Protein AF-A0A838FFZ1-F1 (afdb_monomer)

Mean predicted aligned error: 10.7 Å

Foldseek 3Di:
DFKDFPVPDQKFGDQQRIKDKDADPVVRDIDIDPGGQCDFDFDDDVVVPDTDTHHFWAFFADAPVNCVVCVSQFDDWDKDFPDPVCPFKDFLAADDDQDPSPFFQAAQADDPPRPRHHPPRQHNPCSQCPHRNSFKGWQLRGDCRLAQTPAPDDPCRNPPQRGRSPAFWKKWKQDLPLVAKFKAFEFAQHSQQVLAVPSGHGLFQHQAFEADLQLDGDNVDGGIYIDNTWMARPVVRFTWHKYKYFHQNPVVLVHPSNDQAFAQDQADPPPRGGCLRRSIKMFTFPHGRPSCPQLNVLSVVVDPVSSSVVSSRTTMMGSMYGPPPDAFDRSVSSRHPTMMMITTGGIDRFIQDDDVDQDSNSGDDDDDDCPVVDDDPPPLVVLLVLQVVWDKPPFAAEADDPPADDNLFAKIKTFQADQWKKKWKADPVRHTFDIDTGHHPPGGMDIDSCHGPVRHHDAFAKMWIKIQDPPRGIDIDIGGYHHDDPDPPDD

Secondary structure (DSSP, 8-state):
-EEEETT--SSBPPGGGEEEEEE-TTT--EEE-SS-TTS--EEEEGGGTEEEE------S--SHHHHHHHGGGEEEEEEEESSTT---EEE-----SSSTT--B--SS---TT-SS---TTTSTT-TTTSTTTTTEEEGGGB---TTT--S---TTIIIIIS-GGG---EEEEE-S-GGG-EEEEEEE--S-GGGSGGGPPTTSBPSSEEE-TTS-EEEEEESEEEESEEEE-TTT--EEEEEEEE-TT-GGGT-SS-S----S--B-TTT--B-GGGG--EEEEEEE-STTHHHHHHHTTT-HHHHHHHHTTEEEEE-EEEPTT--PPPGGGTS-SS-EEEEEEE----B----SS--GGGS-B-----GGGSPPSS-HHHHHHHGGG-EEESSSEES--TT--STT---EEEES--SEEEEEEEETTS-EEEEEEEE-SS-SEEEE-SB-TTSPBPPSEEEEEEEEETTTEEEEEEEEEEPPP------

Nearest PDB structures (foldseek):
  5i5k-assembly1_B  TM=6.388E-01  e=3.628E-02  Homo sapiens
  7ad7-assembly1_B  TM=5.748E-01  e=1.701E-02  Homo sapiens
  8cml-assembly1_E  TM=5.489E-01  e=1.911E-02  Homo sapiens
  4e0s-assembly1_A  TM=5.526E-01  e=6.887E-02  Homo sapiens
  8cpz-assembly1_E  TM=5.746E-01  e=3.133E-01  Photorhabdus luminescens

Radius of gyration: 31.08 Å; Cα contacts (8 Å, |Δi|>4): 1097; chains: 1; bounding box: 70×67×102 Å

Solvent-accessible surface area (backbone atoms only — not comparable to full-atom values): 26664 Å² total; per-residue (Å²): 62,37,46,47,49,80,80,66,65,87,39,66,55,52,33,83,49,19,35,45,35,40,58,45,86,87,80,64,52,71,51,67,54,94,55,32,24,63,47,92,49,78,48,76,40,74,96,75,74,42,72,50,72,58,63,68,43,52,43,19,38,61,55,71,71,53,22,68,75,46,53,39,22,56,74,45,58,48,76,47,48,78,41,83,88,53,70,44,74,43,44,57,49,51,44,86,60,88,44,79,50,35,37,53,24,43,16,76,57,60,64,90,86,57,94,50,51,26,46,69,66,58,30,59,83,31,61,53,40,61,25,63,75,24,18,33,33,43,37,35,36,35,24,46,48,70,76,70,29,86,28,73,80,48,97,45,35,62,74,70,51,23,42,54,53,70,54,66,41,34,37,40,37,38,32,38,57,65,92,57,38,28,50,12,42,33,25,22,42,33,68,48,31,88,60,22,51,79,54,28,41,55,74,27,47,31,62,43,60,12,32,45,92,84,70,46,75,38,87,94,41,65,23,33,20,49,44,63,18,45,32,31,27,78,90,78,69,44,48,25,28,46,35,38,33,32,13,40,64,37,47,94,31,56,15,71,67,69,58,86,60,33,31,61,50,49,57,42,94,85,75,75,44,81,36,50,8,14,45,33,31,39,39,37,32,75,43,68,52,61,53,33,49,68,47,50,60,30,37,74,65,76,38,73,71,34,43,48,67,42,61,46,36,34,32,36,36,32,36,46,19,33,24,84,92,55,71,72,46,54,73,91,70,25,29,43,78,49,42,33,39,35,39,42,35,54,38,60,47,59,38,44,52,79,56,101,68,74,50,72,87,15,28,56,69,52,84,88,83,62,73,93,74,52,86,78,77,90,52,61,68,62,56,37,59,46,48,74,65,45,45,58,43,63,66,64,30,67,65,62,42,96,79,40,89,47,97,88,48,49,49,36,36,38,34,59,44,66,43,51,30,38,40,38,32,22,41,81,89,65,50,80,40,33,77,48,83,44,78,43,88,88,56,40,58,48,81,42,65,57,43,30,77,84,68,48,73,61,78,60,44,61,31,38,40,36,39,40,29,83,97,56,50,74,39,79,43,82,40,41,39,41,67,64,81,89,82,79,88,78,130

pLDDT: mean 92.78, std 7.43, range [43.34, 98.88]

Sequence (491 aa):
MSLYDYVGTSGILNGITTIWSLKDLTTGITVSSEYTIDVENEQLIPDWGLSVFVKTARNPGGTEDEQAANNNGLLEATIEFADPQNLWLSGLPDQEGDNVFNWIRSGTYAPGGSAFPDYLGRDIFQVYENLIGRTWTAYGVATDEKTLGPAWLDASHYSTLNLLDSLVSADVVFTSDKSKWSKCIVVETNNEETLSQGDASKFDLRDAFSKNQDGVETPEEKGTSWFPGYAIDPETGERLNIFFGEDSWLVGQNGADMWWNPTADIFSPTFFEVWAGGKQYVYVTRAKYDSCKAFKAFLSTNSSTDKRNVYKEVCWVGFPLLAEGFQYKSISEGFIPTETKLRFRVTKPYKVQYTDVVVNNGMPRYTFNTADLAATTGDYNTAVSALDTISVVPNPYYAYSSYEQSQLDNRVKITNLPQKCTISIFALDGTLIRKISRDDPSITSLDWDMKNNVGIPIASGLYIIHVNAPGLGEKTIKWFGVMRPTDLDSY

Structure (mmCIF, N/CA/C/O backbone):
data_AF-A0A838FFZ1-F1
#
_entry.id   AF-A0A838FFZ1-F1
#
loop_
_atom_site.group_PDB
_atom_site.id
_atom_site.type_symbol
_atom_site.label_atom_id
_atom_site.label_alt_id
_atom_site.label_comp_id
_atom_site.label_asym_id
_atom_site.label_entity_id
_atom_site.label_seq_id
_atom_site.pdbx_PDB_ins_code
_atom_site.Cartn_x
_atom_site.Cartn_y
_atom_site.Cartn_z
_atom_site.occupancy
_atom_site.B_iso_or_equiv
_atom_site.auth_seq_id
_atom_site.auth_comp_id
_atom_site.auth_asym_id
_atom_site.auth_atom_id
_atom_site.pdbx_PDB_model_num
ATOM 1 N N . MET A 1 1 ? 25.484 -3.181 -3.781 1.00 93.44 1 MET A N 1
ATOM 2 C CA . MET A 1 1 ? 25.658 -1.735 -4.005 1.00 93.44 1 MET A CA 1
ATOM 3 C C . MET A 1 1 ? 25.830 -1.024 -2.672 1.00 93.44 1 MET A C 1
ATOM 5 O O . MET A 1 1 ? 25.055 -1.297 -1.768 1.00 93.44 1 MET A O 1
ATOM 9 N N . SER A 1 2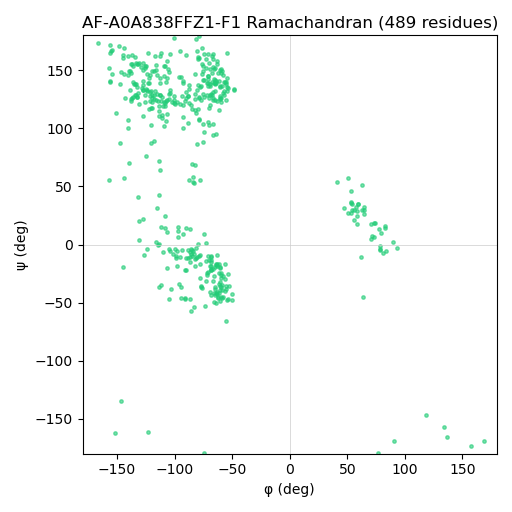 ? 26.813 -0.141 -2.543 1.00 95.19 2 SER A N 1
ATOM 10 C CA . SER A 1 2 ? 27.030 0.728 -1.379 1.00 95.19 2 SER A CA 1
ATOM 11 C C . SER A 1 2 ? 27.036 2.181 -1.838 1.00 95.19 2 SER A C 1
ATOM 13 O O . SER A 1 2 ? 27.622 2.469 -2.881 1.00 95.19 2 SER A O 1
ATOM 15 N N . LEU A 1 3 ? 26.417 3.080 -1.076 1.00 94.75 3 LEU A N 1
ATOM 16 C CA . LEU A 1 3 ? 26.535 4.522 -1.292 1.00 94.75 3 LEU A CA 1
ATOM 17 C C . LEU A 1 3 ? 27.653 5.095 -0.411 1.00 94.75 3 LEU A C 1
ATOM 19 O O . LEU A 1 3 ? 27.845 4.639 0.720 1.00 94.75 3 LEU A O 1
ATOM 23 N N . TYR A 1 4 ? 28.374 6.086 -0.932 1.00 94.25 4 TYR A N 1
ATOM 24 C CA . TYR A 1 4 ? 29.443 6.798 -0.234 1.00 94.25 4 TYR A CA 1
ATOM 25 C C . TYR A 1 4 ? 29.287 8.299 -0.427 1.00 94.25 4 TYR A C 1
ATOM 27 O O . TYR A 1 4 ? 29.213 8.747 -1.565 1.00 94.25 4 TYR A O 1
ATOM 35 N N . ASP A 1 5 ? 29.297 9.057 0.667 1.00 92.12 5 ASP A N 1
ATOM 36 C CA . ASP A 1 5 ? 29.258 10.520 0.657 1.00 92.12 5 ASP A CA 1
ATOM 37 C C . ASP A 1 5 ? 30.612 11.098 1.104 1.00 92.12 5 ASP A C 1
ATOM 39 O O . ASP A 1 5 ? 31.060 10.867 2.232 1.00 92.12 5 ASP A O 1
ATOM 43 N N . TYR A 1 6 ? 31.271 11.862 0.228 1.00 86.50 6 TYR A N 1
ATOM 44 C CA . TYR A 1 6 ? 32.609 12.410 0.479 1.00 86.50 6 TYR A CA 1
ATOM 45 C C . TYR A 1 6 ? 32.670 13.479 1.578 1.00 86.50 6 TYR A C 1
ATOM 47 O O . TYR A 1 6 ? 33.756 13.735 2.101 1.00 86.50 6 TYR A O 1
ATOM 55 N N . VAL A 1 7 ? 31.544 14.094 1.953 1.00 83.81 7 VAL A N 1
ATOM 56 C CA . VAL A 1 7 ? 31.494 15.082 3.053 1.00 83.81 7 VAL A CA 1
ATOM 57 C C . VAL A 1 7 ? 31.135 14.470 4.408 1.00 83.81 7 VAL A C 1
ATOM 59 O O . VAL A 1 7 ? 31.210 15.175 5.411 1.00 83.81 7 VAL A O 1
ATOM 62 N N . GLY A 1 8 ? 30.807 13.172 4.475 1.00 69.81 8 GLY A N 1
ATOM 63 C CA . GLY A 1 8 ? 30.549 12.478 5.744 1.00 69.81 8 GLY A CA 1
ATOM 64 C C . GLY A 1 8 ? 29.343 13.033 6.509 1.00 69.81 8 GLY A C 1
ATOM 65 O O . GLY A 1 8 ? 29.455 13.383 7.684 1.00 69.81 8 GLY A O 1
ATOM 66 N N . THR A 1 9 ? 28.195 13.149 5.839 1.00 71.44 9 THR A N 1
ATOM 67 C CA . THR A 1 9 ? 26.954 13.668 6.431 1.00 71.44 9 THR A CA 1
ATOM 68 C C . THR A 1 9 ? 26.382 12.720 7.498 1.00 71.44 9 THR A C 1
ATOM 70 O O . THR A 1 9 ? 26.523 11.505 7.411 1.00 71.44 9 THR A O 1
ATOM 73 N N . SER A 1 10 ? 25.725 13.263 8.531 1.00 73.81 10 SER A N 1
ATOM 74 C CA . SER A 1 10 ? 25.050 12.490 9.595 1.00 73.81 10 SER A CA 1
ATOM 75 C C . SER A 1 10 ? 23.538 12.321 9.372 1.00 73.81 10 SER A C 1
ATOM 77 O O . SER A 1 10 ? 22.822 11.901 10.279 1.00 73.81 10 SER A O 1
ATOM 79 N N . GLY A 1 11 ? 23.043 12.658 8.177 1.00 86.06 11 GLY A N 1
ATOM 80 C CA . GLY A 1 11 ? 21.618 12.711 7.847 1.00 86.06 11 GLY A CA 1
ATOM 81 C C . GLY A 1 11 ? 21.348 12.315 6.399 1.00 86.06 11 GLY A C 1
ATOM 82 O O . GLY A 1 11 ? 21.877 11.311 5.930 1.00 86.06 11 GLY A O 1
ATOM 83 N N . ILE A 1 12 ? 20.506 13.081 5.702 1.00 91.06 12 ILE A N 1
ATOM 84 C CA . ILE A 1 12 ? 20.286 12.906 4.258 1.00 91.06 12 ILE A CA 1
ATOM 85 C C . ILE A 1 12 ? 21.626 13.065 3.531 1.00 91.06 12 ILE A C 1
ATOM 87 O O . ILE A 1 12 ? 22.352 14.029 3.779 1.00 91.06 12 ILE A O 1
ATOM 91 N N . LEU A 1 13 ? 21.943 12.109 2.658 1.00 92.56 13 LEU A N 1
ATOM 92 C CA . LEU A 1 13 ? 23.165 12.123 1.864 1.00 92.56 13 LEU A CA 1
ATOM 93 C C . LEU A 1 13 ? 23.137 13.290 0.878 1.00 92.56 13 LEU A C 1
ATOM 95 O O . LEU A 1 13 ? 22.107 13.564 0.255 1.00 92.56 13 LEU A O 1
ATOM 99 N N . ASN A 1 14 ? 24.269 13.973 0.715 1.00 92.50 14 ASN A N 1
ATOM 100 C CA . ASN A 1 14 ? 24.357 15.085 -0.223 1.00 92.50 14 ASN A CA 1
ATOM 101 C C . ASN A 1 14 ? 24.534 14.549 -1.649 1.00 92.50 14 ASN A C 1
ATOM 103 O O . ASN A 1 14 ? 25.540 13.910 -1.961 1.00 92.50 14 ASN A O 1
ATOM 107 N N . GLY A 1 15 ? 23.560 14.820 -2.521 1.00 92.12 15 GLY A N 1
ATOM 108 C CA . GLY A 1 15 ? 23.548 14.311 -3.891 1.00 92.12 15 GLY A CA 1
ATOM 109 C C . GLY A 1 15 ? 24.804 14.642 -4.689 1.00 92.12 15 GLY A C 1
ATOM 110 O O . GLY A 1 15 ? 25.307 13.793 -5.418 1.00 92.12 15 GLY A O 1
ATOM 111 N N . ILE A 1 16 ? 25.351 15.846 -4.503 1.00 94.38 16 ILE A N 1
ATOM 112 C CA . ILE A 1 16 ? 26.495 16.369 -5.267 1.00 94.38 16 ILE A CA 1
ATOM 113 C C . ILE A 1 16 ? 27.795 15.651 -4.888 1.00 94.38 16 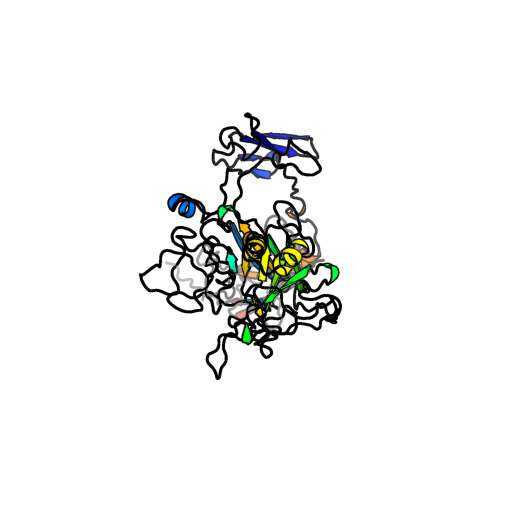ILE A C 1
ATOM 115 O O . ILE A 1 16 ? 28.738 15.611 -5.672 1.00 94.38 16 ILE A O 1
ATOM 119 N N . THR A 1 17 ? 27.859 15.070 -3.694 1.00 94.69 17 THR A N 1
ATOM 120 C CA . THR A 1 17 ? 29.060 14.420 -3.149 1.00 94.69 17 THR A CA 1
ATOM 121 C C . THR A 1 17 ? 28.875 12.928 -2.915 1.00 94.69 17 THR A C 1
ATOM 123 O O . THR A 1 17 ? 29.798 12.274 -2.428 1.00 94.69 17 THR A O 1
ATOM 126 N N . THR A 1 18 ? 27.709 12.381 -3.260 1.00 96.00 18 THR A N 1
ATOM 127 C CA . THR A 1 18 ? 27.396 10.970 -3.059 1.00 96.00 18 THR A CA 1
ATOM 128 C C . THR A 1 18 ? 27.562 10.184 -4.350 1.00 96.00 18 THR A C 1
ATOM 130 O O . THR A 1 18 ? 26.979 10.525 -5.375 1.00 96.00 18 THR A O 1
ATOM 133 N N . ILE A 1 19 ? 28.327 9.098 -4.284 1.00 96.00 19 ILE A N 1
ATOM 134 C CA . ILE A 1 19 ? 28.519 8.125 -5.364 1.00 96.00 19 ILE A CA 1
ATOM 135 C C . ILE A 1 19 ? 28.003 6.750 -4.938 1.00 96.00 19 ILE A C 1
ATOM 137 O O . ILE A 1 19 ? 27.863 6.466 -3.744 1.00 96.00 19 ILE A O 1
ATOM 141 N N . TRP A 1 20 ? 27.765 5.864 -5.903 1.00 96.38 20 TRP A N 1
ATOM 142 C CA . TRP A 1 20 ? 27.511 4.452 -5.623 1.00 96.38 20 TRP A CA 1
ATOM 143 C C . TRP A 1 20 ? 28.688 3.583 -6.067 1.00 96.38 20 TRP A C 1
ATOM 145 O O . TRP A 1 20 ? 29.452 3.922 -6.967 1.00 96.38 20 TRP A O 1
ATOM 155 N N . SER A 1 21 ? 28.835 2.434 -5.418 1.00 96.69 21 SER A N 1
ATOM 156 C CA . SER A 1 21 ? 29.771 1.388 -5.811 1.00 96.69 21 SER A CA 1
ATOM 157 C C . SER A 1 21 ? 29.081 0.032 -5.774 1.00 96.69 21 SER A C 1
ATOM 159 O O . SER A 1 21 ? 28.438 -0.342 -4.786 1.00 96.69 21 SER A O 1
ATOM 161 N N . LEU A 1 22 ? 29.185 -0.720 -6.860 1.00 96.44 22 LEU A N 1
ATOM 162 C CA . LEU A 1 22 ? 28.653 -2.064 -6.989 1.00 96.44 22 LEU A CA 1
ATOM 163 C C . LEU A 1 22 ? 29.811 -3.058 -6.972 1.00 96.44 22 LEU A C 1
ATOM 165 O O . LEU A 1 22 ? 30.733 -2.970 -7.774 1.00 96.44 22 LEU A O 1
ATOM 169 N N . LYS A 1 23 ? 29.756 -4.005 -6.036 1.00 96.19 23 LYS A N 1
ATOM 170 C CA . LYS A 1 23 ? 30.754 -5.059 -5.876 1.00 96.19 23 LYS A CA 1
ATOM 171 C C . LYS A 1 23 ? 30.116 -6.407 -6.166 1.00 96.19 23 LYS A C 1
ATOM 173 O O . LYS A 1 23 ? 29.156 -6.773 -5.486 1.00 96.19 23 LYS A O 1
ATOM 178 N N . ASP A 1 24 ? 30.688 -7.138 -7.110 1.00 94.25 24 ASP A N 1
ATOM 179 C CA . ASP A 1 24 ? 30.416 -8.557 -7.296 1.00 94.25 24 ASP A CA 1
ATOM 180 C C . ASP A 1 24 ? 31.024 -9.322 -6.111 1.00 94.25 24 ASP A C 1
ATOM 182 O O . ASP A 1 24 ? 32.221 -9.236 -5.821 1.00 94.25 24 ASP A O 1
ATOM 186 N N . LEU A 1 25 ? 30.176 -10.032 -5.369 1.00 93.56 25 LEU A N 1
ATOM 187 C CA . LEU A 1 25 ? 30.579 -10.745 -4.158 1.00 93.56 25 LEU A CA 1
ATOM 188 C C . LEU A 1 25 ? 31.301 -12.067 -4.453 1.00 93.56 25 LEU A C 1
ATOM 190 O O . LEU A 1 25 ? 31.981 -12.579 -3.565 1.00 93.56 25 LEU A O 1
ATOM 194 N N . THR A 1 26 ? 31.189 -12.592 -5.673 1.00 91.25 26 THR A N 1
ATOM 195 C CA . THR A 1 26 ? 31.846 -13.825 -6.118 1.00 91.25 26 THR A CA 1
ATOM 196 C C . THR A 1 26 ? 33.250 -13.539 -6.635 1.00 91.25 26 THR A C 1
ATOM 198 O O . THR A 1 26 ? 34.196 -14.221 -6.243 1.00 91.25 26 THR A O 1
ATOM 201 N N . THR A 1 27 ? 33.407 -12.524 -7.489 1.00 93.75 27 THR A N 1
ATOM 202 C CA . THR A 1 27 ? 34.718 -12.175 -8.070 1.00 93.75 27 THR A CA 1
ATOM 203 C C . THR A 1 27 ? 35.487 -11.145 -7.243 1.00 93.75 27 THR A C 1
ATOM 205 O O . THR A 1 27 ? 36.708 -11.046 -7.349 1.00 93.75 27 THR A O 1
ATOM 208 N N . GLY A 1 28 ? 34.791 -10.361 -6.415 1.00 94.94 28 GLY A N 1
ATOM 209 C CA . GLY A 1 28 ? 35.361 -9.235 -5.676 1.00 94.94 28 GLY A CA 1
ATOM 210 C C . GLY A 1 28 ? 35.557 -7.965 -6.512 1.00 94.94 28 GLY A C 1
ATOM 211 O O . GLY A 1 28 ? 35.937 -6.938 -5.940 1.00 94.94 28 GLY A O 1
ATOM 212 N N . ILE A 1 29 ? 35.286 -8.011 -7.823 1.00 96.19 29 ILE A N 1
ATOM 213 C CA . ILE A 1 29 ? 35.401 -6.867 -8.735 1.00 96.19 29 ILE A CA 1
ATOM 214 C C . ILE A 1 29 ? 34.397 -5.788 -8.330 1.00 96.19 29 ILE A C 1
ATOM 216 O O . ILE A 1 29 ? 33.277 -6.074 -7.906 1.00 96.19 29 ILE A O 1
ATOM 220 N N . THR A 1 30 ? 34.825 -4.532 -8.423 1.00 96.75 30 THR A N 1
ATOM 221 C CA . THR A 1 30 ? 34.033 -3.370 -8.023 1.00 96.75 30 THR A CA 1
ATOM 222 C C . THR A 1 30 ? 33.967 -2.363 -9.163 1.00 96.75 30 THR A C 1
ATOM 224 O O . THR A 1 30 ? 34.997 -2.019 -9.740 1.00 96.75 30 THR A O 1
ATOM 227 N N . VAL A 1 31 ? 32.762 -1.877 -9.447 1.00 96.94 31 VAL A N 1
ATOM 228 C CA . VAL A 1 31 ? 32.474 -0.783 -10.378 1.00 96.94 31 VAL A CA 1
ATOM 229 C C . VAL A 1 31 ? 31.898 0.372 -9.570 1.00 96.94 31 VAL A C 1
ATOM 231 O O . VAL A 1 31 ? 30.980 0.173 -8.776 1.00 96.94 31 VAL A O 1
ATOM 234 N N . SER A 1 32 ? 32.435 1.573 -9.750 1.00 96.69 32 SER A N 1
ATOM 235 C CA . SER A 1 32 ? 31.922 2.787 -9.109 1.00 96.69 32 SER A CA 1
ATOM 236 C C . SER A 1 32 ? 31.205 3.669 -10.119 1.00 96.69 32 SER A C 1
ATOM 238 O O . SER A 1 32 ? 31.448 3.565 -11.324 1.00 96.69 32 SER A O 1
ATOM 240 N N . SER A 1 33 ? 30.328 4.528 -9.611 1.00 96.88 33 SER A N 1
ATOM 241 C CA . SER A 1 33 ? 29.589 5.467 -10.437 1.00 96.88 33 SER A CA 1
ATOM 242 C C . SER A 1 33 ? 30.517 6.488 -11.100 1.00 96.88 33 SER A C 1
ATOM 244 O O . SER A 1 33 ? 31.457 6.987 -10.480 1.00 96.88 33 SER A O 1
ATOM 246 N N . GLU A 1 34 ? 30.253 6.794 -12.367 1.00 96.62 34 GLU A N 1
ATOM 247 C CA . GLU A 1 34 ? 30.963 7.825 -13.140 1.00 96.62 34 GLU A CA 1
ATOM 248 C C . GLU A 1 34 ? 30.577 9.238 -12.696 1.00 96.62 34 GLU A C 1
ATOM 250 O O . GLU A 1 34 ? 31.394 10.159 -12.726 1.00 96.62 34 GLU A O 1
ATOM 255 N N . TYR A 1 35 ? 29.333 9.386 -12.246 1.00 96.25 35 TYR A N 1
ATOM 256 C CA . TYR A 1 35 ? 28.773 10.625 -11.732 1.00 96.25 35 TYR A CA 1
ATOM 257 C C . TYR A 1 35 ? 28.242 10.431 -10.315 1.00 96.25 35 TYR A C 1
ATOM 259 O O . TYR A 1 35 ? 28.063 9.307 -9.832 1.00 96.25 35 TYR A O 1
ATOM 267 N N . THR A 1 36 ? 28.008 11.545 -9.636 1.00 95.88 36 THR A N 1
ATOM 268 C CA . THR A 1 36 ? 27.311 11.552 -8.353 1.00 95.88 36 THR A CA 1
ATOM 269 C C . THR A 1 36 ? 25.817 11.330 -8.574 1.00 95.88 36 THR A C 1
ATOM 271 O O . THR A 1 36 ? 25.313 11.471 -9.687 1.00 95.88 36 THR A O 1
ATOM 274 N N . ILE A 1 37 ? 25.088 10.991 -7.514 1.00 94.50 37 ILE A N 1
ATOM 275 C CA . ILE A 1 37 ? 23.650 10.686 -7.594 1.00 94.50 37 ILE A CA 1
ATOM 276 C C . ILE A 1 37 ? 22.766 11.928 -7.830 1.00 94.50 37 ILE A C 1
ATOM 278 O O . ILE A 1 37 ? 21.546 11.806 -7.861 1.00 94.50 37 ILE A O 1
ATOM 282 N N . ASP A 1 38 ? 23.353 13.120 -7.959 1.00 94.44 38 ASP A N 1
ATOM 283 C CA . ASP A 1 38 ? 22.650 14.340 -8.389 1.00 94.44 38 ASP A CA 1
ATOM 284 C C . ASP A 1 38 ? 22.513 14.434 -9.916 1.00 94.44 38 ASP A C 1
ATOM 286 O O . ASP A 1 38 ? 21.687 15.182 -10.431 1.00 94.44 38 ASP A O 1
ATOM 290 N N . VAL A 1 39 ? 23.323 13.668 -10.652 1.00 94.12 39 VAL A N 1
ATOM 291 C CA . VAL A 1 39 ? 23.299 13.628 -12.114 1.00 94.12 39 VAL A CA 1
ATOM 292 C C . VAL A 1 39 ? 22.543 12.382 -12.555 1.00 94.12 39 VAL A C 1
ATOM 294 O O . VAL A 1 39 ? 22.931 11.260 -12.230 1.00 94.12 39 VAL A O 1
ATOM 297 N N . GLU A 1 40 ? 21.473 12.566 -13.327 1.00 92.38 40 GLU A N 1
ATOM 298 C CA . GLU A 1 40 ? 20.740 11.452 -13.929 1.00 92.38 40 GLU A CA 1
ATOM 299 C C . GLU A 1 40 ? 21.625 10.745 -14.970 1.00 92.38 40 GLU A C 1
ATOM 301 O O . GLU A 1 40 ? 21.846 11.251 -16.069 1.00 92.38 40 GLU A O 1
ATOM 306 N N . ASN A 1 41 ? 22.155 9.574 -14.605 1.00 94.38 41 ASN A N 1
ATOM 307 C CA . ASN A 1 41 ? 23.022 8.758 -15.452 1.00 94.38 41 ASN A CA 1
ATOM 308 C C . ASN A 1 41 ? 22.653 7.275 -15.340 1.00 94.38 41 ASN A C 1
ATOM 310 O O . ASN A 1 41 ? 22.683 6.704 -14.247 1.00 94.38 41 ASN A O 1
ATOM 314 N N . GLU A 1 42 ? 22.343 6.644 -16.472 1.00 96.12 42 GLU A N 1
ATOM 315 C CA . GLU A 1 42 ? 22.221 5.190 -16.575 1.00 96.12 42 GLU A CA 1
ATOM 316 C C . GLU A 1 42 ? 23.572 4.608 -17.003 1.00 96.12 42 GLU A C 1
ATOM 318 O O . GLU A 1 42 ? 23.951 4.646 -18.174 1.00 96.12 42 GLU A O 1
ATOM 323 N N . GLN A 1 43 ? 24.323 4.074 -16.041 1.00 97.12 43 GLN A N 1
ATOM 324 C CA . GLN A 1 43 ? 25.650 3.527 -16.300 1.00 97.12 43 GLN A CA 1
ATOM 325 C C . GLN A 1 43 ? 25.557 2.059 -16.711 1.00 97.12 43 GLN A C 1
ATOM 327 O O . GLN A 1 43 ? 25.079 1.215 -15.950 1.00 97.12 43 GLN A O 1
ATOM 332 N N . LEU A 1 44 ? 26.063 1.744 -17.901 1.00 96.50 44 LEU A N 1
ATOM 333 C CA . LEU A 1 44 ? 26.131 0.376 -18.401 1.00 96.50 44 LEU A CA 1
ATOM 334 C C . LEU A 1 44 ? 27.325 -0.366 -17.790 1.00 96.50 44 LEU A C 1
ATOM 336 O O . LEU A 1 44 ? 28.440 0.150 -17.739 1.00 96.50 44 LEU A O 1
ATOM 340 N N . ILE A 1 45 ? 27.102 -1.618 -17.396 1.00 94.81 45 ILE A N 1
ATOM 341 C CA . ILE A 1 45 ? 28.130 -2.565 -16.956 1.00 94.81 45 ILE A CA 1
ATOM 342 C C . ILE A 1 45 ? 28.004 -3.828 -17.829 1.00 94.81 45 ILE A C 1
ATOM 344 O O . ILE A 1 45 ? 27.446 -4.837 -17.386 1.00 94.81 45 ILE A O 1
ATOM 348 N N . PRO A 1 46 ? 28.476 -3.788 -19.095 1.00 91.75 46 PRO A N 1
ATOM 349 C CA . PRO A 1 46 ? 28.233 -4.854 -20.071 1.00 91.75 46 PRO A CA 1
ATOM 350 C C . PRO A 1 46 ? 28.772 -6.216 -19.638 1.00 91.75 46 PRO A C 1
ATOM 352 O O . PRO A 1 46 ? 28.103 -7.224 -19.846 1.00 91.75 46 PRO A O 1
ATOM 355 N N . ASP A 1 47 ? 29.929 -6.240 -18.970 1.00 90.81 47 ASP A N 1
ATOM 356 C CA . ASP A 1 47 ? 30.546 -7.471 -18.460 1.00 90.81 47 ASP A CA 1
ATOM 357 C C . ASP A 1 47 ? 29.649 -8.210 -17.456 1.00 90.81 47 ASP A C 1
ATOM 359 O O . ASP A 1 47 ? 29.777 -9.420 -17.281 1.00 90.81 47 ASP A O 1
ATOM 363 N N . TRP A 1 48 ? 28.736 -7.491 -16.794 1.00 90.06 48 TRP A N 1
ATOM 364 C CA . TRP A 1 48 ? 27.766 -8.054 -15.852 1.00 90.06 48 TRP A CA 1
ATOM 365 C C . TRP A 1 48 ? 26.358 -8.161 -16.445 1.00 90.06 48 TRP A C 1
ATOM 367 O O . TRP A 1 48 ? 25.468 -8.700 -15.793 1.00 90.06 48 TRP A O 1
ATOM 377 N N . GLY A 1 49 ? 26.136 -7.655 -17.663 1.00 88.25 49 GLY A N 1
ATOM 378 C CA . GLY A 1 49 ? 24.807 -7.573 -18.269 1.00 88.25 49 GLY A CA 1
ATOM 379 C C . GLY A 1 49 ? 23.842 -6.678 -17.486 1.00 88.25 49 GLY A C 1
ATOM 380 O O . GLY A 1 49 ? 22.644 -6.945 -17.476 1.00 88.25 49 GLY A O 1
ATOM 381 N N . LEU A 1 50 ? 24.355 -5.650 -16.800 1.00 90.56 50 LEU A N 1
ATOM 382 C CA . LEU A 1 50 ? 23.566 -4.743 -15.960 1.00 90.56 50 LEU A CA 1
ATOM 383 C C . LEU A 1 50 ? 23.633 -3.305 -16.482 1.00 90.56 50 LEU A C 1
ATOM 385 O O . LEU A 1 50 ? 24.664 -2.877 -16.999 1.00 90.56 50 LEU A O 1
ATOM 389 N N . SER A 1 51 ? 22.567 -2.538 -16.263 1.00 93.69 51 SER A N 1
ATOM 390 C CA . SER A 1 51 ? 22.620 -1.077 -16.191 1.00 93.69 51 SER A CA 1
ATOM 391 C C . SER A 1 51 ? 22.236 -0.631 -14.779 1.00 93.69 51 SER A C 1
ATOM 393 O O . SER A 1 51 ? 21.458 -1.298 -14.092 1.00 93.69 51 SER A O 1
ATOM 395 N N . VAL A 1 52 ? 22.842 0.454 -14.297 1.00 94.06 52 VAL A N 1
ATOM 396 C CA . VAL A 1 52 ? 22.590 0.999 -12.958 1.00 94.06 52 VAL A CA 1
ATOM 397 C C . VAL A 1 52 ? 22.214 2.469 -13.082 1.00 94.06 52 VAL A C 1
ATOM 399 O O . VAL A 1 52 ? 22.996 3.275 -13.583 1.00 94.06 52 VAL A O 1
ATOM 402 N N . PHE A 1 53 ? 21.034 2.814 -12.571 1.00 94.06 53 PHE A N 1
ATOM 403 C CA . PHE A 1 53 ? 20.544 4.183 -12.449 1.00 94.06 53 PHE A CA 1
ATOM 404 C C . PHE A 1 53 ? 20.247 4.479 -10.979 1.00 94.06 53 PHE A C 1
ATOM 406 O O . PHE A 1 53 ? 19.471 3.770 -10.335 1.00 94.06 53 PHE A O 1
ATOM 413 N N . VAL A 1 54 ? 20.873 5.520 -10.433 1.00 93.19 54 VAL A N 1
ATOM 414 C CA . VAL A 1 54 ? 20.671 5.960 -9.047 1.00 93.19 54 VAL A CA 1
ATOM 415 C C . VAL A 1 54 ? 20.573 7.474 -9.047 1.00 93.19 54 VAL A C 1
ATOM 417 O O . VAL A 1 54 ? 21.492 8.139 -9.515 1.00 93.19 54 VAL A O 1
ATOM 420 N N . LYS A 1 55 ? 19.494 8.009 -8.475 1.00 90.94 55 LYS A N 1
ATOM 421 C CA . LYS A 1 55 ? 19.314 9.449 -8.292 1.00 90.94 55 LYS A CA 1
ATOM 422 C C . LYS A 1 55 ? 18.889 9.803 -6.878 1.00 90.94 55 LYS A C 1
ATOM 424 O O . LYS A 1 55 ? 18.311 8.966 -6.180 1.00 90.94 55 LYS A O 1
ATOM 429 N N . THR A 1 56 ? 19.152 11.035 -6.459 1.00 89.12 56 THR A N 1
ATOM 430 C CA . THR A 1 56 ? 18.541 11.587 -5.250 1.00 89.12 56 THR A CA 1
ATOM 431 C C . THR A 1 56 ? 17.022 11.617 -5.376 1.00 89.12 56 THR A C 1
ATOM 433 O O . THR A 1 56 ? 16.443 11.738 -6.456 1.00 89.12 56 THR A O 1
ATOM 436 N N . ALA A 1 57 ? 16.361 11.489 -4.233 1.00 90.62 57 ALA A N 1
ATOM 437 C CA . ALA A 1 57 ? 14.920 11.576 -4.136 1.00 90.62 57 ALA A CA 1
ATOM 438 C C . ALA A 1 57 ? 14.549 12.387 -2.895 1.00 90.62 57 ALA A C 1
ATOM 440 O O . ALA A 1 57 ? 15.320 12.477 -1.941 1.00 90.62 57 ALA A O 1
ATOM 441 N N . ARG A 1 58 ? 13.360 12.979 -2.913 1.00 91.56 58 ARG A N 1
ATOM 442 C CA . ARG A 1 58 ? 12.770 13.704 -1.783 1.00 91.56 58 ARG A CA 1
ATOM 443 C C . ARG A 1 58 ? 11.684 12.858 -1.133 1.00 91.56 58 ARG A C 1
ATOM 445 O O . ARG A 1 58 ? 11.191 11.913 -1.744 1.00 91.56 58 ARG A O 1
ATOM 452 N N . ASN A 1 59 ? 11.287 13.217 0.082 1.00 94.69 59 ASN A N 1
ATOM 453 C CA . ASN A 1 59 ? 10.036 12.699 0.627 1.00 94.69 59 ASN A CA 1
ATOM 454 C C . ASN A 1 59 ? 8.836 13.257 -0.173 1.00 94.69 59 ASN A C 1
ATOM 456 O O . ASN A 1 59 ? 8.987 14.297 -0.827 1.00 94.69 59 ASN A O 1
ATOM 460 N N . PRO A 1 60 ? 7.660 12.610 -0.107 1.00 96.44 60 PRO A N 1
ATOM 461 C CA . PRO A 1 60 ? 6.421 13.161 -0.650 1.00 96.44 60 PRO A CA 1
ATOM 462 C C . PRO A 1 60 ? 6.061 14.552 -0.124 1.00 96.44 60 PRO A C 1
ATOM 464 O O . PRO A 1 60 ? 6.567 15.002 0.904 1.00 96.44 60 PRO A O 1
ATOM 467 N N . GLY A 1 61 ? 5.134 15.219 -0.805 1.00 94.62 61 GLY A N 1
ATOM 468 C CA . GLY A 1 61 ? 4.759 16.602 -0.533 1.00 94.62 61 GLY A CA 1
ATOM 469 C C . GLY A 1 61 ? 5.784 17.607 -1.062 1.00 94.62 61 GLY A C 1
ATOM 470 O O . GLY A 1 61 ? 6.813 17.259 -1.650 1.00 94.62 61 GLY A O 1
ATOM 471 N N . GLY A 1 62 ? 5.514 18.890 -0.833 1.00 93.12 62 GLY A N 1
ATOM 472 C CA . GLY A 1 62 ? 6.352 19.982 -1.324 1.00 93.12 62 GLY A CA 1
ATOM 473 C C . GLY A 1 62 ? 5.564 21.138 -1.905 1.00 93.12 62 GLY A C 1
ATOM 474 O O . GLY A 1 62 ? 4.350 21.230 -1.722 1.00 93.12 62 GLY A O 1
ATOM 475 N N . THR A 1 63 ? 6.269 21.999 -2.631 1.00 95.19 63 THR A N 1
ATOM 476 C CA . THR A 1 63 ? 5.672 22.999 -3.516 1.00 95.19 63 THR A CA 1
ATOM 477 C C . THR A 1 63 ? 4.956 22.327 -4.688 1.00 95.19 63 THR A C 1
ATOM 479 O O . THR A 1 63 ? 5.181 21.156 -4.987 1.00 95.19 63 THR A O 1
ATOM 482 N N . GLU A 1 64 ? 4.100 23.079 -5.374 1.00 96.12 64 GLU A N 1
ATOM 483 C CA . GLU A 1 64 ? 3.396 22.610 -6.571 1.00 96.12 64 GLU A CA 1
ATOM 484 C C . GLU A 1 64 ? 4.360 22.076 -7.644 1.00 96.12 64 GLU A C 1
ATOM 486 O O . GLU A 1 64 ? 4.197 20.948 -8.101 1.00 96.12 64 GLU A O 1
ATOM 491 N N . ASP A 1 65 ? 5.424 22.820 -7.961 1.00 96.38 65 ASP A N 1
ATOM 492 C CA . ASP A 1 65 ? 6.436 22.392 -8.937 1.00 96.38 65 ASP A CA 1
ATOM 493 C C . ASP A 1 65 ? 7.104 21.066 -8.544 1.00 96.38 65 ASP A C 1
ATOM 495 O O . ASP A 1 65 ? 7.357 20.205 -9.386 1.00 96.38 65 ASP A O 1
ATOM 499 N N . GLU A 1 66 ? 7.376 20.881 -7.250 1.00 94.69 66 GLU A N 1
ATOM 500 C CA . GLU A 1 66 ? 7.996 19.662 -6.734 1.00 94.69 66 GLU A CA 1
ATOM 501 C C . GLU A 1 66 ? 7.049 18.466 -6.855 1.00 94.69 66 GLU A C 1
ATOM 503 O O . GLU A 1 66 ? 7.481 17.404 -7.304 1.00 94.69 66 GLU A O 1
ATOM 508 N N . GLN A 1 67 ? 5.769 18.649 -6.511 1.00 95.31 67 GLN A N 1
ATOM 509 C CA . GLN A 1 67 ? 4.740 17.616 -6.645 1.00 95.31 67 GLN A CA 1
ATOM 510 C C . GLN A 1 67 ? 4.530 17.223 -8.114 1.00 95.31 67 GLN A C 1
ATOM 512 O O . GLN A 1 67 ? 4.453 16.032 -8.423 1.00 95.31 67 GLN A O 1
ATOM 517 N N . ALA A 1 68 ? 4.491 18.202 -9.024 1.00 95.69 68 ALA A N 1
ATOM 518 C CA . ALA A 1 68 ? 4.349 17.967 -10.459 1.00 95.69 68 ALA A CA 1
ATOM 519 C C . ALA A 1 68 ? 5.538 17.178 -11.033 1.00 95.69 68 ALA A C 1
ATOM 521 O O . ALA A 1 68 ? 5.357 16.274 -11.848 1.00 95.69 68 ALA A O 1
ATOM 522 N N . ALA A 1 69 ? 6.758 17.496 -10.592 1.00 93.06 69 ALA A N 1
ATOM 523 C CA . ALA A 1 69 ? 7.981 16.908 -11.130 1.00 93.06 69 ALA A CA 1
ATOM 524 C C . ALA A 1 69 ? 8.194 15.436 -10.740 1.00 93.06 69 ALA A C 1
ATOM 526 O O . ALA A 1 69 ? 8.900 14.715 -11.447 1.00 93.06 69 ALA A O 1
ATOM 527 N N . ASN A 1 70 ? 7.635 14.981 -9.615 1.00 92.00 70 ASN A N 1
ATOM 528 C CA . ASN A 1 70 ? 7.916 13.647 -9.078 1.00 92.00 70 ASN A CA 1
ATOM 529 C C . ASN A 1 70 ? 6.669 12.834 -8.710 1.00 92.00 70 ASN A C 1
ATOM 531 O O . ASN A 1 70 ? 6.783 11.905 -7.907 1.00 92.00 70 ASN A O 1
ATOM 535 N N . ASN A 1 71 ? 5.505 13.186 -9.265 1.00 95.81 71 ASN A N 1
ATOM 536 C CA . ASN A 1 71 ? 4.233 12.542 -8.939 1.00 95.81 71 ASN A CA 1
ATOM 537 C C . ASN A 1 71 ? 3.975 12.542 -7.421 1.00 95.81 71 ASN A C 1
ATOM 539 O O . ASN A 1 71 ? 3.700 11.505 -6.825 1.00 95.81 71 ASN A O 1
ATOM 543 N N . ASN A 1 72 ? 4.193 13.689 -6.773 1.00 96.31 72 ASN A N 1
ATOM 544 C CA . ASN A 1 72 ? 4.099 13.884 -5.323 1.00 96.31 72 ASN A CA 1
ATOM 545 C C . ASN A 1 72 ? 4.826 12.800 -4.490 1.00 96.31 72 ASN A C 1
ATOM 547 O O . ASN A 1 72 ? 4.410 12.433 -3.389 1.00 96.31 72 ASN A O 1
ATOM 551 N N . GLY A 1 73 ? 5.910 12.245 -5.036 1.00 96.38 73 GLY A N 1
ATOM 552 C CA . GLY A 1 73 ? 6.692 11.171 -4.434 1.00 96.38 73 GLY A CA 1
ATOM 553 C C . GLY A 1 73 ? 6.029 9.791 -4.418 1.00 96.38 73 GLY A C 1
ATOM 554 O O . GLY A 1 73 ? 6.594 8.890 -3.808 1.00 96.38 73 GLY A O 1
ATOM 555 N N . LEU A 1 74 ? 4.877 9.575 -5.057 1.00 97.69 74 LEU A N 1
ATOM 556 C CA . LEU A 1 74 ? 4.270 8.247 -5.177 1.00 97.69 74 LEU A CA 1
ATOM 557 C C . LEU A 1 74 ? 4.963 7.439 -6.284 1.00 97.69 74 LEU A C 1
ATOM 559 O O . LEU A 1 74 ? 5.037 7.874 -7.435 1.00 97.69 74 LEU A O 1
ATOM 563 N N . LEU A 1 75 ? 5.418 6.235 -5.938 1.00 96.56 75 LEU A N 1
ATOM 564 C CA . LEU A 1 75 ? 6.044 5.282 -6.859 1.00 96.56 75 LEU A CA 1
ATOM 565 C C . LEU A 1 75 ? 5.099 4.144 -7.258 1.00 96.56 75 LEU A C 1
ATOM 567 O O . LEU A 1 75 ? 5.117 3.698 -8.400 1.00 96.56 75 LEU A O 1
ATOM 571 N N . GLU A 1 76 ? 4.295 3.655 -6.314 1.00 97.06 76 GLU A N 1
ATOM 572 C CA . GLU A 1 76 ? 3.415 2.505 -6.519 1.00 97.06 76 GLU A CA 1
ATOM 573 C C . GLU A 1 76 ? 2.248 2.543 -5.527 1.00 97.06 76 GLU A C 1
ATOM 575 O O . GLU A 1 76 ? 2.439 2.827 -4.342 1.00 97.06 76 GLU A O 1
ATOM 580 N N . ALA A 1 77 ? 1.058 2.196 -6.010 1.00 98.19 77 ALA A N 1
ATOM 581 C CA . ALA A 1 77 ? -0.081 1.798 -5.194 1.00 98.19 77 ALA A CA 1
ATOM 582 C C . ALA A 1 77 ? -0.807 0.647 -5.896 1.00 98.19 77 ALA A C 1
ATOM 584 O O . ALA A 1 77 ? -1.537 0.869 -6.862 1.00 98.19 77 ALA A O 1
ATOM 585 N N . THR A 1 78 ? -0.565 -0.588 -5.461 1.00 98.50 78 THR A N 1
ATOM 586 C CA . THR A 1 78 ? -1.098 -1.790 -6.120 1.00 98.50 78 THR A CA 1
ATOM 587 C C . THR A 1 78 ? -1.819 -2.698 -5.141 1.00 98.50 78 THR A C 1
ATOM 589 O O . THR A 1 78 ? -1.558 -2.681 -3.939 1.00 98.50 78 THR A O 1
ATOM 592 N N . ILE A 1 79 ? -2.725 -3.507 -5.685 1.00 98.44 79 ILE A N 1
ATOM 593 C CA . ILE A 1 79 ? -3.359 -4.640 -5.019 1.00 98.44 79 ILE A CA 1
ATOM 594 C C . ILE A 1 79 ? -3.106 -5.890 -5.864 1.00 98.44 79 ILE A C 1
ATOM 596 O O . ILE A 1 79 ? -3.263 -5.868 -7.084 1.00 98.44 79 ILE A O 1
ATOM 600 N N . GLU A 1 80 ? -2.693 -6.972 -5.218 1.00 98.38 80 GLU A N 1
ATOM 601 C CA . GLU A 1 80 ? -2.407 -8.259 -5.844 1.00 98.38 80 GLU A CA 1
ATOM 602 C C . GLU A 1 80 ? -3.102 -9.372 -5.060 1.00 98.38 80 GLU A C 1
ATOM 604 O O . GLU A 1 80 ? -2.965 -9.461 -3.839 1.00 98.38 80 GLU A O 1
ATOM 609 N N . PHE A 1 81 ? -3.829 -10.232 -5.768 1.00 98.44 81 PHE A N 1
ATOM 610 C CA . PHE A 1 81 ? -4.484 -11.410 -5.208 1.00 98.44 81 PHE A CA 1
ATOM 611 C C . PHE A 1 81 ? -3.684 -12.652 -5.594 1.00 98.44 81 PHE A C 1
ATOM 613 O O . PHE A 1 81 ? -3.379 -12.840 -6.771 1.00 98.44 81 PHE A O 1
ATOM 620 N N . ALA A 1 82 ? -3.373 -13.515 -4.623 1.00 97.94 82 ALA A N 1
ATOM 621 C CA . ALA A 1 82 ? -2.674 -14.772 -4.897 1.00 97.94 82 ALA A CA 1
ATOM 622 C C . ALA A 1 82 ? -3.486 -15.696 -5.828 1.00 97.94 82 ALA A C 1
ATOM 624 O O . ALA A 1 82 ? -2.911 -16.387 -6.666 1.00 97.94 82 ALA A O 1
ATOM 625 N N . ASP A 1 83 ? -4.817 -15.669 -5.711 1.00 96.88 83 ASP A N 1
ATOM 626 C CA . ASP A 1 83 ? -5.747 -16.216 -6.696 1.00 96.88 83 ASP A CA 1
ATOM 627 C C . ASP A 1 83 ? -6.440 -15.064 -7.453 1.00 96.88 83 ASP A C 1
ATOM 629 O O . ASP A 1 83 ? -7.322 -14.408 -6.890 1.00 96.88 83 ASP A O 1
ATOM 633 N N . PRO A 1 84 ? -6.088 -14.808 -8.728 1.00 93.56 84 PRO A N 1
ATOM 634 C CA . PRO A 1 84 ? -6.666 -13.717 -9.511 1.00 93.56 84 PRO A CA 1
ATOM 635 C C . PRO A 1 84 ? -8.147 -13.927 -9.865 1.00 93.56 84 PRO A C 1
ATOM 637 O O . PRO A 1 84 ? -8.782 -13.002 -10.367 1.00 93.56 84 PRO A O 1
ATOM 640 N N . GLN A 1 85 ? -8.715 -15.117 -9.629 1.00 93.94 85 GLN A N 1
ATOM 641 C CA . GLN A 1 85 ? -10.155 -15.358 -9.774 1.00 93.94 85 GLN A CA 1
ATOM 642 C C . GLN A 1 85 ? -10.937 -15.017 -8.498 1.00 93.94 85 GLN A C 1
ATOM 644 O O . GLN A 1 85 ? -12.166 -14.946 -8.535 1.00 93.94 85 GLN A O 1
ATOM 649 N N . ASN A 1 86 ? -10.246 -14.778 -7.380 1.00 94.88 86 ASN A N 1
ATOM 650 C CA . ASN A 1 86 ? -10.850 -14.522 -6.079 1.00 94.88 86 ASN A CA 1
ATOM 651 C C . ASN A 1 86 ? -10.591 -13.081 -5.612 1.00 94.88 86 ASN A C 1
ATOM 653 O O . ASN A 1 86 ? -9.810 -12.818 -4.698 1.00 94.88 86 ASN A O 1
ATOM 657 N N . LEU A 1 87 ? -11.270 -12.133 -6.258 1.00 96.88 87 LEU A N 1
ATOM 658 C CA . LEU A 1 87 ? -11.149 -10.691 -6.011 1.00 96.88 87 LEU A CA 1
ATOM 659 C C . LEU A 1 87 ? -12.027 -10.233 -4.830 1.00 96.88 87 LEU A C 1
ATOM 661 O O . LEU A 1 87 ? -12.849 -9.331 -4.964 1.00 96.88 87 LEU A O 1
ATOM 665 N N . TRP A 1 88 ? -11.889 -10.889 -3.676 1.00 98.12 88 TRP A N 1
ATOM 666 C CA . TRP A 1 88 ? -12.787 -10.715 -2.525 1.00 98.12 88 TRP A CA 1
ATOM 667 C C . TRP A 1 88 ? -12.704 -9.348 -1.835 1.00 98.12 88 TRP A C 1
ATOM 669 O O . TRP A 1 88 ? -13.627 -8.982 -1.110 1.00 98.12 88 TRP A O 1
ATOM 679 N N . LEU A 1 89 ? -11.601 -8.616 -2.007 1.00 98.25 89 LEU A N 1
ATOM 680 C CA . LEU A 1 89 ? -11.371 -7.330 -1.356 1.00 98.25 89 LEU A CA 1
ATOM 681 C C . LEU A 1 89 ? -11.733 -6.195 -2.312 1.00 98.25 89 LEU A C 1
ATOM 683 O O . LEU A 1 89 ? -11.161 -6.076 -3.395 1.00 98.25 89 LEU A O 1
ATOM 687 N N . SER A 1 90 ? -12.646 -5.340 -1.872 1.00 97.06 90 SER A N 1
ATOM 688 C CA . SER A 1 90 ? -12.985 -4.072 -2.512 1.00 97.06 90 SER A CA 1
ATOM 689 C C . SER A 1 90 ? -12.790 -2.930 -1.508 1.00 97.06 90 SER A C 1
ATOM 691 O O . SER A 1 90 ? -12.103 -3.087 -0.494 1.00 97.06 90 SER A O 1
ATOM 693 N N . GLY A 1 91 ? -13.386 -1.773 -1.764 1.00 96.75 91 GLY A N 1
ATOM 694 C CA . GLY A 1 91 ? -13.427 -0.685 -0.802 1.00 96.75 91 GLY A CA 1
ATOM 695 C C . GLY A 1 91 ? -14.425 0.382 -1.204 1.00 96.75 91 GLY A C 1
ATOM 696 O O . GLY A 1 91 ? -14.988 0.314 -2.296 1.00 96.75 91 GLY A O 1
ATOM 697 N N . LEU A 1 92 ? -14.644 1.355 -0.325 1.00 97.00 92 LEU A N 1
ATOM 698 C CA . LEU A 1 92 ? -15.476 2.510 -0.623 1.00 97.00 92 LEU A CA 1
ATOM 699 C C . LEU A 1 92 ? -14.673 3.506 -1.471 1.00 97.00 92 LEU A C 1
ATOM 701 O O . LEU A 1 92 ? -13.755 4.133 -0.936 1.00 97.00 92 LEU A O 1
ATOM 705 N N . PRO A 1 93 ? -14.976 3.658 -2.772 1.00 97.00 93 PRO A N 1
ATOM 706 C CA . PRO A 1 93 ? -14.289 4.642 -3.585 1.00 97.00 93 PRO A CA 1
ATOM 707 C C . PRO A 1 93 ? -14.698 6.043 -3.138 1.00 97.00 93 PRO A C 1
ATOM 709 O O . PRO A 1 93 ? -15.877 6.321 -2.902 1.00 97.00 93 PRO A O 1
ATOM 712 N N . ASP A 1 94 ? -13.711 6.916 -3.035 1.00 96.88 94 ASP A N 1
ATOM 713 C CA . ASP A 1 94 ? -13.923 8.345 -2.886 1.00 96.88 94 ASP A CA 1
ATOM 714 C C . ASP A 1 94 ? -14.710 8.942 -4.074 1.00 96.88 94 ASP A C 1
ATOM 716 O O . ASP A 1 94 ? -14.667 8.425 -5.199 1.00 96.88 94 ASP A O 1
ATOM 720 N N . GLN A 1 95 ? -15.461 10.012 -3.811 1.00 95.19 95 GLN A N 1
ATOM 721 C CA . GLN A 1 95 ? -16.262 10.740 -4.794 1.00 95.19 95 GLN A CA 1
ATOM 722 C C . GLN A 1 95 ? -15.930 12.229 -4.803 1.00 95.19 95 GLN A C 1
ATOM 724 O O . GLN A 1 95 ? -15.658 12.827 -3.775 1.00 95.19 95 GLN A O 1
ATOM 729 N N . GLU A 1 96 ? -16.120 12.864 -5.955 1.00 90.44 96 GLU A N 1
ATOM 730 C CA . GLU A 1 96 ? -15.987 14.315 -6.085 1.00 90.44 96 GLU A CA 1
ATOM 731 C C . GLU A 1 96 ? -17.181 15.089 -5.504 1.00 90.44 96 GLU A C 1
ATOM 733 O O . GLU A 1 96 ? -18.329 14.627 -5.507 1.00 90.44 96 GLU A O 1
ATOM 738 N N . GLY A 1 97 ? -16.930 16.345 -5.130 1.00 88.50 97 GLY A N 1
ATOM 739 C CA . GLY A 1 97 ? -17.956 17.337 -4.795 1.00 88.50 97 GLY A CA 1
ATOM 740 C C . GLY A 1 97 ? -18.361 17.379 -3.319 1.00 88.50 97 GLY A C 1
ATOM 741 O O . GLY A 1 97 ? -17.719 16.793 -2.452 1.00 88.50 97 GLY A O 1
ATOM 742 N N . ASP A 1 98 ? -19.443 18.108 -3.027 1.00 90.12 98 ASP A N 1
ATOM 743 C CA . ASP A 1 98 ? -19.905 18.379 -1.657 1.00 90.12 98 ASP A CA 1
ATOM 744 C C . ASP A 1 98 ? -20.791 17.251 -1.112 1.00 90.12 98 ASP A C 1
ATOM 746 O O . ASP A 1 98 ? -22.004 17.409 -0.940 1.00 90.12 98 ASP A O 1
ATOM 750 N N . ASN A 1 99 ? -20.199 16.087 -0.858 1.00 91.38 99 ASN A N 1
ATOM 751 C CA . ASN A 1 99 ? -20.917 14.955 -0.284 1.00 91.38 99 ASN A CA 1
ATOM 752 C C . ASN A 1 99 ? -20.035 14.127 0.664 1.00 91.38 99 ASN A C 1
ATOM 754 O O . ASN A 1 99 ? -18.813 14.206 0.635 1.00 91.38 99 ASN A O 1
ATOM 758 N N . VAL A 1 100 ? -20.675 13.300 1.492 1.00 91.25 100 VAL A N 1
ATOM 759 C CA . VAL A 1 100 ? -20.010 12.505 2.539 1.00 91.25 100 VAL A CA 1
ATOM 760 C C . VAL A 1 100 ? -19.039 11.440 2.004 1.00 91.25 100 VAL A C 1
ATOM 762 O O . VAL A 1 100 ? -18.160 11.009 2.741 1.00 91.25 100 VAL A O 1
ATOM 765 N N . PHE A 1 101 ? -19.153 11.048 0.730 1.00 94.25 101 PHE A N 1
ATOM 766 C CA . PHE A 1 101 ? -18.228 10.125 0.060 1.00 94.25 101 PHE A CA 1
ATOM 767 C C . PHE A 1 101 ? -17.015 10.818 -0.546 1.00 94.25 101 PHE A C 1
ATOM 769 O O . PHE A 1 101 ? -16.112 10.121 -0.988 1.00 94.25 101 PHE A O 1
ATOM 776 N N . ASN A 1 102 ? -16.965 12.150 -0.541 1.00 95.19 102 ASN A N 1
ATOM 777 C CA . ASN A 1 102 ? -15.708 12.865 -0.682 1.00 95.19 102 ASN A CA 1
ATOM 778 C C . ASN A 1 102 ? -14.983 12.746 0.662 1.00 95.19 102 ASN A C 1
ATOM 780 O O . ASN A 1 102 ? -15.226 13.539 1.576 1.00 95.19 102 ASN A O 1
ATOM 784 N N . TRP A 1 103 ? -14.199 11.689 0.835 1.00 95.81 103 TRP A N 1
ATOM 785 C CA . TRP A 1 103 ? -13.450 11.374 2.044 1.00 95.81 103 TRP A CA 1
ATOM 786 C C . TRP A 1 103 ? -11.932 11.524 1.872 1.00 95.81 103 TRP A C 1
ATOM 788 O O . TRP A 1 103 ? -11.216 11.474 2.878 1.00 95.81 103 TRP A O 1
ATOM 798 N N . ILE A 1 104 ? -11.443 11.790 0.658 1.00 97.44 104 ILE A N 1
ATOM 799 C CA . ILE A 1 104 ? -10.052 12.137 0.360 1.00 97.44 104 ILE A CA 1
ATOM 800 C C . ILE A 1 104 ? -9.974 13.608 -0.078 1.00 97.44 104 ILE A C 1
ATOM 802 O O . ILE A 1 104 ? -10.430 13.999 -1.138 1.00 97.44 104 ILE A O 1
ATOM 806 N N . ARG A 1 105 ? -9.364 14.450 0.757 1.00 95.88 105 ARG A N 1
ATOM 807 C CA . ARG A 1 105 ? -9.269 15.913 0.613 1.00 95.88 105 ARG A CA 1
ATOM 808 C C . ARG A 1 105 ? -8.062 16.342 -0.212 1.00 95.88 105 ARG A C 1
ATOM 810 O O . ARG A 1 105 ? -7.227 17.125 0.259 1.00 95.88 105 ARG A O 1
ATOM 817 N N . SER A 1 106 ? -7.960 15.817 -1.423 1.00 95.81 106 SER A N 1
ATOM 818 C CA . SER A 1 106 ? -6.880 16.125 -2.354 1.00 95.81 106 SER A CA 1
ATOM 819 C C . SER A 1 106 ? -7.361 17.023 -3.488 1.00 95.81 106 SER A C 1
ATOM 821 O O . SER A 1 106 ? -8.445 16.844 -4.023 1.00 95.81 106 SER A O 1
ATOM 823 N N . GLY A 1 107 ? -6.507 17.949 -3.921 1.00 95.31 107 GLY A N 1
ATOM 824 C CA . GLY A 1 107 ? -6.814 18.878 -5.002 1.00 95.31 107 GLY A CA 1
ATOM 825 C C . GLY A 1 107 ? -6.804 20.340 -4.567 1.00 95.31 107 GLY A C 1
ATOM 826 O O . GLY A 1 107 ? -5.982 20.782 -3.756 1.00 95.31 107 GLY A O 1
ATOM 827 N N . THR A 1 108 ? -7.678 21.119 -5.200 1.00 95.25 108 THR A N 1
ATOM 828 C CA . THR A 1 108 ? -7.737 22.586 -5.083 1.00 95.25 108 THR A CA 1
ATOM 829 C C . THR A 1 108 ? -9.146 23.118 -4.810 1.00 95.25 108 THR A C 1
ATOM 831 O O . THR A 1 108 ? -9.356 24.334 -4.755 1.00 95.25 108 THR A O 1
ATOM 834 N N . TYR A 1 109 ? -10.124 22.234 -4.626 1.00 94.25 109 TYR A N 1
ATOM 835 C CA . TYR A 1 109 ? -11.512 22.580 -4.379 1.00 94.25 109 TYR A CA 1
ATOM 836 C C . TYR A 1 109 ? -11.701 23.083 -2.941 1.00 94.25 109 TYR A C 1
ATOM 838 O O . TYR A 1 109 ? -11.744 22.315 -1.991 1.00 94.25 109 TYR A O 1
ATOM 846 N N . ALA A 1 110 ? -11.844 24.396 -2.756 1.00 93.62 110 ALA A N 1
ATOM 847 C CA . ALA A 1 110 ? -12.147 24.980 -1.444 1.00 93.62 110 ALA A CA 1
ATOM 848 C C . ALA A 1 110 ? -13.079 26.204 -1.531 1.00 93.62 110 ALA A C 1
ATOM 850 O O . ALA A 1 110 ? -12.711 27.305 -1.100 1.00 93.62 110 ALA A O 1
ATOM 851 N N . PRO A 1 111 ? -14.286 26.074 -2.115 1.00 92.19 111 PRO A N 1
ATOM 852 C CA . PRO A 1 111 ? -15.241 27.171 -2.112 1.00 92.19 111 PRO A CA 1
ATOM 853 C C . PRO A 1 111 ? -15.710 27.484 -0.685 1.00 92.19 111 PRO A C 1
ATOM 855 O O . PRO A 1 111 ? -15.923 26.599 0.147 1.00 92.19 111 PRO A O 1
ATOM 858 N N . GLY A 1 112 ? -15.902 28.773 -0.400 1.00 91.88 112 GLY A N 1
ATOM 859 C CA . GLY A 1 112 ? -16.389 29.221 0.901 1.00 91.88 112 GLY A CA 1
ATOM 860 C C . GLY A 1 112 ? -17.763 28.629 1.224 1.00 91.88 112 GLY A C 1
ATOM 861 O O . GLY A 1 112 ? -18.703 28.793 0.449 1.00 91.88 112 GLY A O 1
ATOM 862 N N . GLY A 1 113 ? -17.879 27.977 2.383 1.00 87.94 113 GLY A N 1
ATOM 863 C CA . GLY A 1 113 ? -19.124 27.363 2.856 1.00 87.94 113 GLY A CA 1
ATOM 864 C C . GLY A 1 113 ? -19.304 25.886 2.494 1.00 87.94 113 GLY A C 1
ATOM 865 O O . GLY A 1 113 ? -20.279 25.295 2.952 1.00 87.94 113 GLY A O 1
ATOM 866 N N . SER A 1 114 ? -18.382 25.278 1.738 1.00 89.62 114 SER A N 1
ATOM 867 C CA . SER A 1 114 ? -18.362 23.820 1.582 1.00 89.62 114 SER A CA 1
ATOM 868 C C . SER A 1 114 ? -18.058 23.141 2.923 1.00 89.62 114 SER A C 1
ATOM 870 O O . SER A 1 114 ? -17.199 23.593 3.683 1.00 89.62 114 SER A O 1
ATOM 872 N N . ALA A 1 115 ? -18.771 22.051 3.210 1.00 88.94 115 ALA A N 1
ATOM 873 C CA . ALA A 1 115 ? -18.484 21.156 4.334 1.00 88.94 115 ALA A CA 1
ATOM 874 C C . ALA A 1 115 ? -17.421 20.092 3.989 1.00 88.94 115 ALA A C 1
ATOM 876 O O . ALA A 1 115 ? -17.010 19.329 4.859 1.00 88.94 115 ALA A O 1
ATOM 877 N N . PHE A 1 116 ? -16.982 20.058 2.729 1.00 93.19 116 PHE A N 1
ATOM 878 C CA . PHE A 1 116 ? -16.132 19.031 2.136 1.00 93.19 116 PHE A CA 1
ATOM 879 C C . PHE A 1 116 ? -14.932 19.629 1.352 1.00 93.19 116 PHE A C 1
ATOM 881 O O . PHE A 1 116 ? -14.639 19.143 0.261 1.00 93.19 116 PHE A O 1
ATOM 888 N N . PRO A 1 117 ? -14.248 20.695 1.832 1.00 93.81 117 PRO A N 1
ATOM 889 C CA . PRO A 1 117 ? -13.160 21.321 1.081 1.00 93.81 117 PRO A CA 1
ATOM 890 C C . PRO A 1 117 ? -11.873 20.486 1.113 1.00 93.81 117 PRO A C 1
ATOM 892 O O . PRO A 1 117 ? -11.550 19.863 2.127 1.00 93.81 117 PRO A O 1
ATOM 895 N N . ASP A 1 118 ? -11.090 20.570 0.043 1.00 94.62 118 ASP A N 1
ATOM 896 C CA . ASP A 1 118 ? -9.761 19.976 -0.062 1.00 94.62 118 ASP A CA 1
ATOM 897 C C . ASP A 1 118 ? -8.770 20.628 0.904 1.00 94.62 118 ASP A C 1
ATOM 899 O O . ASP A 1 118 ? -8.820 21.830 1.207 1.00 94.62 118 ASP A O 1
ATOM 903 N N . TYR A 1 119 ? -7.779 19.848 1.330 1.00 93.75 119 TYR A N 1
ATOM 904 C CA . TYR A 1 119 ? -6.653 20.355 2.098 1.00 93.75 119 TYR A CA 1
ATOM 905 C C . TYR A 1 119 ? -5.634 20.988 1.147 1.00 93.75 119 TYR A C 1
ATOM 907 O O . TYR A 1 119 ? -4.678 20.360 0.685 1.00 93.75 119 TYR A O 1
ATOM 915 N N . LEU A 1 120 ? -5.858 22.271 0.856 1.00 92.94 120 LEU A N 1
ATOM 916 C CA . LEU A 1 120 ? -5.082 23.042 -0.114 1.00 92.94 120 LEU A CA 1
ATOM 917 C C . LEU A 1 120 ? -3.563 22.902 0.077 1.00 92.94 120 LEU A C 1
ATOM 919 O O . LEU A 1 120 ? -3.024 23.041 1.178 1.00 92.94 120 LEU A O 1
ATOM 923 N N . GLY A 1 121 ? -2.864 22.669 -1.035 1.00 92.62 121 GLY A N 1
ATOM 924 C CA . GLY A 1 121 ? -1.404 22.589 -1.080 1.00 92.62 121 GLY A CA 1
ATOM 925 C C . GLY A 1 121 ? -0.808 21.265 -0.595 1.00 92.62 121 GLY A C 1
ATOM 926 O O . GLY A 1 121 ? 0.415 21.121 -0.611 1.00 92.62 121 GLY A O 1
ATOM 927 N N . ARG A 1 122 ? -1.624 20.297 -0.155 1.00 92.81 122 ARG A N 1
ATOM 928 C CA . ARG A 1 122 ? -1.134 18.986 0.303 1.00 92.81 122 ARG A CA 1
ATOM 929 C C . ARG A 1 122 ? -0.896 18.020 -0.840 1.00 92.81 122 ARG A C 1
ATOM 931 O O . ARG A 1 122 ? 0.208 17.504 -0.970 1.00 92.81 122 ARG A O 1
ATOM 938 N N . ASP A 1 123 ? -1.910 17.822 -1.660 1.00 96.44 123 ASP A N 1
ATOM 939 C CA . ASP A 1 123 ? -1.878 16.905 -2.789 1.00 96.44 123 ASP A CA 1
ATOM 940 C C . ASP A 1 123 ? -2.588 17.553 -3.977 1.00 96.44 123 ASP A C 1
ATOM 942 O O . ASP A 1 123 ? -3.713 17.208 -4.324 1.00 96.44 123 ASP A O 1
ATOM 946 N N . ILE A 1 124 ? -1.945 18.579 -4.540 1.00 96.12 124 ILE A N 1
ATOM 947 C CA . ILE A 1 124 ? -2.554 19.507 -5.511 1.00 96.12 124 ILE A CA 1
ATOM 948 C C . ILE A 1 124 ? -3.022 18.762 -6.767 1.00 96.12 124 ILE A C 1
ATOM 950 O O . ILE A 1 124 ? -4.056 19.096 -7.339 1.00 96.12 124 ILE A O 1
ATOM 954 N N . PHE A 1 125 ? -2.268 17.738 -7.168 1.00 96.81 125 PHE A N 1
ATOM 955 C CA . PHE A 1 125 ? -2.527 16.926 -8.357 1.00 96.81 125 PHE A CA 1
ATOM 956 C C . PHE A 1 125 ? -3.269 15.622 -8.055 1.00 96.81 125 PHE A C 1
ATOM 958 O O . PHE A 1 125 ? -3.279 14.736 -8.907 1.00 96.81 125 PHE A O 1
ATOM 965 N N . GLN A 1 126 ? -3.866 15.488 -6.862 1.00 96.50 126 GLN A N 1
ATOM 966 C CA . GLN A 1 126 ? -4.713 14.341 -6.514 1.00 96.50 126 GLN A CA 1
ATOM 967 C C . GLN A 1 126 ? -4.005 12.981 -6.642 1.00 96.50 126 GLN A C 1
ATOM 969 O O . GLN A 1 126 ? -4.604 11.954 -6.972 1.00 96.50 126 GLN A O 1
ATOM 974 N N . VAL A 1 127 ? -2.698 12.946 -6.379 1.00 97.69 127 VAL A N 1
ATOM 975 C CA . VAL A 1 127 ? -1.897 11.725 -6.502 1.00 97.69 127 VAL A CA 1
ATOM 976 C C . VAL A 1 127 ? -2.351 10.679 -5.485 1.00 97.69 127 VAL A C 1
ATOM 978 O O . VAL A 1 127 ? -2.500 9.504 -5.822 1.00 97.69 127 VAL A O 1
ATOM 981 N N . TYR A 1 128 ? -2.592 11.103 -4.246 1.00 98.12 128 TYR A N 1
ATOM 982 C CA . TYR A 1 128 ? -2.995 10.241 -3.137 1.00 98.12 128 TYR A CA 1
ATOM 983 C C . TYR A 1 128 ? -4.506 9.979 -3.095 1.00 98.12 128 TYR A C 1
ATOM 985 O O . TYR A 1 128 ? -4.949 9.150 -2.305 1.00 98.12 128 TYR A O 1
ATOM 993 N N . GLU A 1 129 ? -5.296 10.622 -3.954 1.00 96.94 129 GLU A N 1
ATOM 994 C CA . GLU A 1 129 ? -6.718 10.308 -4.148 1.00 96.94 129 GLU A CA 1
ATOM 995 C C . GLU A 1 129 ? -6.924 9.053 -4.992 1.00 96.94 129 GLU A C 1
ATOM 997 O O . GLU A 1 129 ? -7.804 8.241 -4.731 1.00 96.94 129 GLU A O 1
ATOM 1002 N N . ASN A 1 130 ? -6.066 8.847 -5.987 1.00 95.31 130 ASN A N 1
ATOM 1003 C CA . ASN A 1 130 ? -6.262 7.820 -7.003 1.00 95.31 130 ASN A CA 1
ATOM 1004 C C . ASN A 1 130 ? -5.717 6.434 -6.612 1.00 95.31 130 ASN A C 1
ATOM 1006 O O . ASN A 1 130 ? -5.610 5.543 -7.460 1.00 95.31 130 ASN A O 1
ATOM 1010 N N . LEU A 1 131 ? -5.374 6.210 -5.338 1.00 98.12 131 LEU A N 1
ATOM 1011 C CA . LEU A 1 131 ? -4.779 4.940 -4.919 1.00 98.12 131 LEU A CA 1
ATOM 1012 C C . LEU A 1 131 ? -5.837 3.835 -4.880 1.00 98.12 131 LEU A C 1
ATOM 1014 O O . LEU A 1 131 ? -6.866 3.958 -4.217 1.00 98.12 131 LEU A O 1
ATOM 1018 N N . ILE A 1 132 ? -5.547 2.723 -5.562 1.00 97.50 132 ILE A N 1
ATOM 1019 C CA . ILE A 1 132 ? -6.324 1.474 -5.490 1.00 97.50 132 ILE A CA 1
ATOM 1020 C C . ILE A 1 132 ? -7.826 1.746 -5.700 1.00 97.50 132 ILE A C 1
ATOM 1022 O O . ILE A 1 132 ? -8.662 1.496 -4.835 1.00 97.50 132 ILE A O 1
ATOM 1026 N N . GLY A 1 133 ? -8.171 2.347 -6.842 1.00 96.38 133 GLY A N 1
ATOM 1027 C CA . GLY A 1 133 ? -9.564 2.673 -7.171 1.00 96.38 133 GLY A CA 1
ATOM 1028 C C . GLY A 1 133 ? -10.204 3.697 -6.227 1.00 96.38 133 GLY A C 1
ATOM 1029 O O . GLY A 1 133 ? -11.411 3.640 -6.017 1.00 96.38 133 GLY A O 1
ATOM 1030 N N . ARG A 1 134 ? -9.399 4.602 -5.653 1.00 98.00 134 ARG A N 1
ATOM 1031 C CA . ARG A 1 134 ? -9.808 5.622 -4.673 1.00 98.00 134 ARG A CA 1
ATOM 1032 C C . ARG A 1 134 ? -10.319 5.058 -3.343 1.00 98.00 134 ARG A C 1
ATOM 1034 O O . ARG A 1 134 ? -11.127 5.685 -2.670 1.00 98.00 134 ARG A O 1
ATOM 1041 N N . THR A 1 135 ? -9.881 3.854 -2.971 1.00 98.06 135 THR A N 1
ATOM 1042 C CA . THR A 1 135 ? -10.323 3.171 -1.736 1.00 98.06 135 THR A CA 1
ATOM 1043 C C . THR A 1 135 ? -9.308 3.262 -0.593 1.00 98.06 135 THR A C 1
ATOM 1045 O O . THR A 1 135 ? -9.597 2.877 0.543 1.00 98.06 135 THR A O 1
ATOM 1048 N N . TRP A 1 136 ? -8.112 3.778 -0.885 1.00 98.62 136 TRP A N 1
ATOM 1049 C CA . TRP A 1 136 ? -7.016 3.990 0.057 1.00 98.62 136 TRP A CA 1
ATOM 1050 C C . TRP A 1 136 ? -6.396 5.363 -0.167 1.00 98.62 136 TRP A C 1
ATOM 1052 O O . TRP A 1 136 ? -6.412 5.883 -1.277 1.00 98.62 136 TRP A O 1
ATOM 1062 N N . THR A 1 137 ? -5.802 5.931 0.878 1.00 98.62 137 THR A N 1
ATOM 1063 C CA . THR A 1 137 ? -5.065 7.190 0.765 1.00 98.62 137 THR A CA 1
ATOM 1064 C C . THR A 1 137 ? -4.014 7.349 1.864 1.00 98.62 137 THR A C 1
ATOM 1066 O O . THR A 1 137 ? -3.942 6.571 2.824 1.00 98.62 137 THR A O 1
ATOM 1069 N N . ALA A 1 138 ? -3.187 8.383 1.731 1.00 98.06 138 ALA A N 1
ATOM 1070 C CA . ALA A 1 138 ? -2.360 8.875 2.818 1.00 98.06 138 ALA A CA 1
ATOM 1071 C C . ALA A 1 138 ? -3.249 9.520 3.892 1.00 98.06 138 ALA A C 1
ATOM 1073 O O . ALA A 1 138 ? -4.045 10.411 3.609 1.00 98.06 138 ALA A O 1
ATOM 1074 N N . TYR A 1 139 ? -3.078 9.130 5.155 1.00 97.62 139 TYR A N 1
ATOM 1075 C CA . TYR A 1 139 ? -3.925 9.599 6.259 1.00 97.62 139 TYR A CA 1
ATOM 1076 C C . TYR A 1 139 ? -3.961 11.130 6.389 1.00 97.62 139 TYR A C 1
ATOM 1078 O O . TYR A 1 139 ? -4.979 11.691 6.779 1.00 97.62 139 TYR A O 1
ATOM 1086 N N . GLY A 1 140 ? -2.882 11.821 6.007 1.00 95.75 140 GLY A N 1
ATOM 1087 C CA . GLY A 1 140 ? -2.798 13.284 5.995 1.00 95.75 140 GLY A CA 1
ATOM 1088 C C . GLY A 1 140 ? -3.760 14.005 5.049 1.00 95.75 140 GLY A C 1
ATOM 1089 O O . GLY A 1 140 ? -3.978 15.200 5.232 1.00 95.75 140 GLY A O 1
ATOM 1090 N N . VAL A 1 141 ? -4.323 13.305 4.061 1.00 96.69 141 VAL A N 1
ATOM 1091 C CA . VAL A 1 141 ? -5.353 13.832 3.151 1.00 96.69 141 VAL A CA 1
ATOM 1092 C C . VAL A 1 141 ? -6.704 13.144 3.331 1.00 96.69 141 VAL A C 1
ATOM 1094 O O . VAL A 1 141 ? -7.664 13.510 2.673 1.00 96.69 141 VAL A O 1
ATOM 1097 N N . ALA A 1 142 ? -6.832 12.189 4.250 1.00 96.94 142 ALA A N 1
ATOM 1098 C CA . ALA A 1 142 ? -8.133 11.629 4.586 1.00 96.94 142 ALA A CA 1
ATOM 1099 C C . ALA A 1 142 ? -8.943 12.620 5.434 1.00 96.94 142 ALA A C 1
ATOM 1101 O O . ALA A 1 142 ? -8.389 13.297 6.301 1.00 96.94 142 ALA A O 1
ATOM 1102 N N . THR A 1 143 ? -10.251 12.706 5.205 1.00 94.75 143 THR A N 1
ATOM 1103 C CA . THR A 1 143 ? -11.093 13.691 5.882 1.00 94.75 143 THR A CA 1
ATOM 1104 C C . THR A 1 143 ? -11.308 13.376 7.360 1.00 94.75 143 THR A C 1
ATOM 1106 O O . THR A 1 143 ? -11.490 12.227 7.765 1.00 94.75 143 THR A O 1
ATOM 1109 N N . ASP A 1 144 ? -11.386 14.437 8.151 1.00 93.00 144 ASP A N 1
ATOM 1110 C CA . ASP A 1 144 ? -11.846 14.460 9.538 1.00 93.00 144 ASP A CA 1
ATOM 1111 C C . ASP A 1 144 ? -13.361 14.704 9.691 1.00 93.00 144 ASP A C 1
ATOM 1113 O O . ASP A 1 144 ? -13.847 15.004 10.786 1.00 93.00 144 ASP A O 1
ATOM 1117 N N . GLU A 1 145 ? -14.127 14.573 8.601 1.00 92.19 145 GLU A N 1
ATOM 1118 C CA . GLU A 1 145 ? -15.578 14.746 8.612 1.00 92.19 145 GLU A CA 1
ATOM 1119 C C . GLU A 1 145 ? -16.246 13.791 9.619 1.00 92.19 145 GLU A C 1
ATOM 1121 O O . GLU A 1 145 ? -15.871 12.625 9.792 1.00 92.19 145 GLU A O 1
ATOM 1126 N N . LYS A 1 146 ? -17.249 14.311 10.330 1.00 90.69 146 LYS A N 1
ATOM 1127 C CA . LYS A 1 146 ? -17.850 13.654 11.492 1.00 90.69 146 LYS A CA 1
ATOM 1128 C C . LYS A 1 146 ? -18.435 12.276 11.154 1.00 90.69 146 LYS A C 1
ATOM 1130 O O . LYS A 1 146 ? -18.200 11.324 11.898 1.00 90.69 146 LYS A O 1
ATOM 1135 N N . THR A 1 147 ? -19.183 12.161 10.067 1.00 90.12 147 THR A N 1
ATOM 1136 C CA . THR A 1 147 ? -20.012 11.000 9.718 1.00 90.12 147 THR A CA 1
ATOM 1137 C C . THR A 1 147 ? -19.182 9.811 9.246 1.00 90.12 147 THR A C 1
ATOM 1139 O O . THR A 1 147 ? -19.309 8.714 9.793 1.00 90.12 147 THR A O 1
ATOM 1142 N N . LEU A 1 148 ? -18.320 10.035 8.255 1.00 91.56 148 LEU A N 1
ATOM 1143 C CA . LEU A 1 148 ? -17.609 8.981 7.525 1.00 91.56 148 LEU A CA 1
ATOM 1144 C C . LEU A 1 148 ? -16.091 9.184 7.508 1.00 91.56 148 LEU A C 1
ATOM 1146 O O . LEU A 1 148 ? -15.343 8.303 7.096 1.00 91.56 148 LEU A O 1
ATOM 1150 N N . GLY A 1 149 ? -15.616 10.338 7.976 1.00 94.50 149 GLY A N 1
ATOM 1151 C CA . GLY A 1 149 ? -14.196 10.646 7.965 1.00 94.50 149 GLY A CA 1
ATOM 1152 C C . GLY A 1 149 ? -13.386 9.643 8.780 1.00 94.50 149 GLY A C 1
ATOM 1153 O O . GLY A 1 149 ? -13.705 9.427 9.958 1.00 94.50 149 GLY A O 1
ATOM 1154 N N . PRO A 1 150 ? -12.349 9.024 8.193 1.00 96.00 150 PRO A N 1
ATOM 1155 C CA . PRO A 1 150 ? -11.506 8.085 8.907 1.00 96.00 150 PRO A CA 1
ATOM 1156 C C . PRO A 1 150 ? -10.369 8.790 9.656 1.00 96.00 150 PRO A C 1
ATOM 1158 O O . PRO A 1 150 ? -9.627 8.111 10.365 1.00 96.00 150 PRO A O 1
ATOM 1161 N N . ALA A 1 151 ? -10.207 10.113 9.523 1.00 95.88 151 ALA A N 1
ATOM 1162 C CA . ALA A 1 151 ? -9.236 10.879 10.292 1.00 95.88 151 ALA A CA 1
ATOM 1163 C C . ALA A 1 151 ? -9.845 11.463 11.571 1.00 95.88 151 ALA A C 1
ATOM 1165 O O . ALA A 1 151 ? -10.972 11.957 11.598 1.00 95.88 151 ALA A O 1
ATOM 1166 N N . TRP A 1 152 ? -9.081 11.408 12.657 1.00 94.25 152 TRP A N 1
ATOM 1167 C CA . TRP A 1 152 ? -9.451 12.052 13.907 1.00 94.25 152 TRP A CA 1
ATOM 1168 C C . TRP A 1 152 ? -9.385 13.577 13.769 1.00 94.25 152 TRP A C 1
ATOM 1170 O O . TRP A 1 152 ? -8.361 14.120 13.353 1.00 94.25 152 TRP A O 1
ATOM 1180 N N . LEU A 1 153 ? -10.471 14.251 14.164 1.00 87.31 153 LEU A N 1
ATOM 1181 C CA . LEU A 1 153 ? -10.601 15.706 14.146 1.00 87.31 153 LEU A CA 1
ATOM 1182 C C . LEU A 1 153 ? -9.607 16.363 15.113 1.00 87.31 153 LEU A C 1
ATOM 1184 O O . LEU A 1 153 ? -9.873 16.541 16.304 1.00 87.31 153 LEU A O 1
ATOM 1188 N N . ASP A 1 154 ? -8.467 16.764 14.561 1.00 82.06 154 ASP A N 1
ATOM 1189 C CA . ASP A 1 154 ? -7.438 17.555 15.218 1.00 82.06 154 ASP A CA 1
ATOM 1190 C C . ASP A 1 154 ? -7.021 18.690 14.283 1.00 82.06 154 ASP A C 1
ATOM 1192 O O . ASP A 1 154 ? -6.603 18.450 13.154 1.00 82.06 154 ASP A O 1
ATOM 1196 N N . ALA A 1 155 ? -7.054 19.937 14.760 1.00 75.38 155 ALA A N 1
ATOM 1197 C CA . ALA A 1 155 ? -6.671 21.102 13.952 1.00 75.38 155 ALA A CA 1
ATOM 1198 C C . ALA A 1 155 ? -5.242 21.007 13.360 1.00 75.38 155 ALA A C 1
ATOM 1200 O O . ALA A 1 155 ? -4.870 21.759 12.457 1.00 75.38 155 ALA A O 1
ATOM 1201 N N . SER A 1 156 ? -4.410 20.109 13.897 1.00 82.81 156 SER A N 1
ATOM 1202 C CA . SER A 1 156 ? -3.035 19.865 13.472 1.00 82.81 156 SER A CA 1
ATOM 1203 C C . SER A 1 156 ? -2.854 18.659 12.538 1.00 82.81 156 SER A C 1
ATOM 1205 O O . SER A 1 156 ? -1.748 18.507 12.018 1.00 82.81 156 SER A O 1
ATOM 1207 N N . HIS A 1 157 ? -3.870 17.808 12.325 1.00 81.75 157 HIS A N 1
ATOM 1208 C CA . HIS A 1 157 ? -3.747 16.523 11.605 1.00 81.75 157 HIS A CA 1
ATOM 1209 C C . HIS A 1 157 ? -3.151 16.701 10.201 1.00 81.75 157 HIS A C 1
ATOM 1211 O O . HIS A 1 157 ? -2.004 16.308 9.977 1.00 81.75 157 HIS A O 1
ATOM 1217 N N . TYR A 1 158 ? -3.852 17.385 9.296 1.00 77.06 158 TYR A N 1
ATOM 1218 C CA . TYR A 1 158 ? -3.379 17.633 7.930 1.00 77.06 158 TYR A CA 1
ATOM 1219 C C . TYR A 1 158 ? -2.399 18.813 7.844 1.00 77.06 158 TYR A C 1
ATOM 1221 O O . TYR A 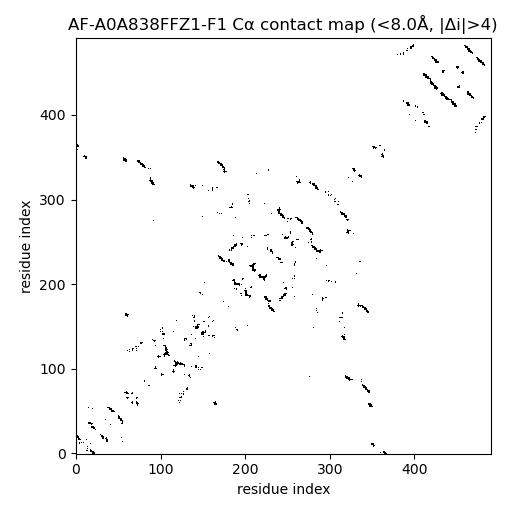1 158 ? -1.768 19.046 6.809 1.00 77.06 158 TYR A O 1
ATOM 1229 N N . SER A 1 159 ? -2.264 19.610 8.912 1.00 79.62 159 SER A N 1
ATOM 1230 C CA . SER A 1 159 ? -1.481 20.847 8.877 1.00 79.62 159 SER A CA 1
ATOM 1231 C C . SER A 1 159 ? -0.033 20.687 9.351 1.00 79.62 159 SER A C 1
ATOM 1233 O O . SER A 1 159 ? 0.850 21.320 8.770 1.00 79.62 159 SER A O 1
ATOM 1235 N N . THR A 1 160 ? 0.228 19.847 10.361 1.00 84.25 160 THR A N 1
ATOM 1236 C CA . THR A 1 160 ? 1.578 19.665 10.937 1.00 84.25 160 THR A CA 1
ATOM 1237 C C . THR A 1 160 ? 1.912 18.242 11.406 1.00 84.25 160 THR A C 1
ATOM 1239 O O . THR A 1 160 ? 3.093 17.943 11.556 1.00 84.25 160 THR A O 1
ATOM 1242 N N . LEU A 1 161 ? 0.934 17.357 11.643 1.00 88.25 161 LEU A N 1
ATOM 1243 C CA . LEU A 1 161 ? 1.187 16.032 12.237 1.00 88.25 161 LEU A CA 1
ATOM 1244 C C . LEU A 1 161 ? 1.360 14.909 11.209 1.00 88.25 161 LEU A C 1
ATOM 1246 O O . LEU A 1 161 ? 2.278 14.101 11.332 1.00 88.25 161 LEU A O 1
ATOM 1250 N N . ASN A 1 162 ? 0.485 14.849 10.207 1.00 93.94 162 ASN A N 1
ATOM 1251 C CA . ASN A 1 162 ? 0.441 13.778 9.211 1.00 93.94 162 ASN A CA 1
ATOM 1252 C C . ASN A 1 162 ? 0.805 14.306 7.818 1.00 93.94 162 ASN A C 1
ATOM 1254 O O . ASN A 1 162 ? 0.166 13.975 6.827 1.00 93.94 162 ASN A O 1
ATOM 1258 N N . LEU A 1 163 ? 1.835 15.150 7.738 1.00 93.62 163 LEU A N 1
ATOM 1259 C CA . LEU A 1 163 ? 2.351 15.647 6.463 1.00 93.62 163 LEU A CA 1
ATOM 1260 C C . LEU A 1 163 ? 2.790 14.486 5.556 1.00 93.62 163 LEU A C 1
ATOM 1262 O O . LEU A 1 163 ? 3.311 13.476 6.039 1.00 93.62 163 LEU A O 1
ATOM 1266 N N . LEU A 1 164 ? 2.614 14.637 4.240 1.00 95.88 164 LEU A N 1
ATOM 1267 C CA . LEU A 1 164 ? 2.981 13.597 3.269 1.00 95.88 164 LEU A CA 1
ATOM 1268 C C . LEU A 1 164 ? 4.479 13.247 3.327 1.00 95.88 164 LEU A C 1
ATOM 1270 O O . LEU A 1 164 ? 4.854 12.096 3.117 1.00 95.88 164 LEU A O 1
ATOM 1274 N N . ASP A 1 165 ? 5.336 14.196 3.710 1.00 93.62 165 ASP A N 1
ATOM 1275 C CA . ASP A 1 165 ? 6.783 13.979 3.840 1.00 93.62 165 ASP A CA 1
ATOM 1276 C C . ASP A 1 165 ? 7.160 12.903 4.877 1.00 93.62 165 ASP A C 1
ATOM 1278 O O . ASP A 1 165 ? 8.245 12.310 4.840 1.00 93.62 165 ASP A O 1
ATOM 1282 N N . SER A 1 166 ? 6.232 12.616 5.784 1.00 91.94 166 SER A N 1
ATOM 1283 C CA . SER A 1 166 ? 6.391 11.677 6.875 1.00 91.94 166 SER A CA 1
ATOM 1284 C C . SER A 1 166 ? 5.967 10.246 6.498 1.00 91.94 166 SER A C 1
ATOM 1286 O O . SER A 1 166 ? 6.275 9.312 7.241 1.00 91.94 166 SER A O 1
ATOM 1288 N N . LEU A 1 167 ? 5.304 10.044 5.350 1.00 95.94 167 LEU A N 1
ATOM 1289 C CA . LEU A 1 167 ? 4.831 8.731 4.887 1.00 95.94 167 LEU A CA 1
ATOM 1290 C C . LEU A 1 167 ? 5.957 7.709 4.821 1.00 95.94 167 LEU A C 1
ATOM 1292 O O . LEU A 1 167 ? 7.030 8.028 4.331 1.00 95.94 167 LEU A O 1
ATOM 1296 N N . VAL A 1 168 ? 5.718 6.477 5.251 1.00 95.25 168 VAL A N 1
ATOM 1297 C CA . VAL A 1 168 ? 6.627 5.347 5.003 1.00 95.25 168 VAL A CA 1
ATOM 1298 C C . VAL A 1 168 ? 6.038 4.454 3.920 1.00 95.25 168 VAL A C 1
ATOM 1300 O O . VAL A 1 168 ? 4.813 4.339 3.822 1.00 95.25 168 VAL A O 1
ATOM 1303 N N . SER A 1 169 ? 6.884 3.815 3.113 1.00 97.69 169 SER A N 1
ATOM 1304 C CA . SER A 1 169 ? 6.422 2.730 2.246 1.00 97.69 169 SER A CA 1
ATOM 1305 C C . SER A 1 169 ? 5.829 1.605 3.102 1.00 97.69 169 SER A C 1
ATOM 1307 O O . SER A 1 169 ? 6.266 1.381 4.230 1.00 97.69 169 SER A O 1
ATOM 1309 N N . ALA A 1 170 ? 4.824 0.897 2.590 1.00 98.31 170 ALA A N 1
ATOM 1310 C CA . ALA A 1 170 ? 4.175 -0.176 3.336 1.00 98.31 170 ALA A CA 1
ATOM 1311 C C . ALA A 1 170 ? 3.692 -1.306 2.424 1.00 98.31 170 ALA A C 1
ATOM 1313 O O . ALA A 1 170 ? 3.119 -1.073 1.360 1.00 98.31 170 ALA A O 1
ATOM 1314 N N . ASP A 1 171 ? 3.895 -2.537 2.878 1.00 98.69 171 ASP A N 1
ATOM 1315 C CA . ASP A 1 171 ? 3.171 -3.718 2.421 1.00 98.69 171 ASP A CA 1
ATOM 1316 C C . ASP A 1 171 ? 2.090 -4.051 3.438 1.00 98.69 171 ASP A C 1
ATOM 1318 O O . ASP A 1 171 ? 2.424 -4.270 4.598 1.00 98.69 171 ASP A O 1
ATOM 1322 N N . VAL A 1 172 ? 0.831 -4.142 3.014 1.00 98.81 172 VAL A N 1
ATOM 1323 C CA . VAL A 1 172 ? -0.270 -4.691 3.818 1.00 98.81 172 VAL A CA 1
ATOM 1324 C C . VAL A 1 172 ? -0.629 -6.054 3.251 1.00 98.81 172 VAL A C 1
ATOM 1326 O O . VAL A 1 172 ? -0.913 -6.176 2.062 1.00 98.81 172 VAL A O 1
ATOM 1329 N N . VAL A 1 173 ? -0.603 -7.088 4.085 1.00 98.81 173 VAL A N 1
ATOM 1330 C CA . VAL A 1 173 ? -0.880 -8.467 3.671 1.00 98.81 173 VAL A CA 1
ATOM 1331 C C . VAL A 1 173 ? -2.059 -9.000 4.466 1.00 98.81 173 VAL A C 1
ATOM 1333 O O . VAL A 1 173 ? -1.957 -9.152 5.681 1.00 98.81 173 VAL A O 1
ATOM 1336 N N . PHE A 1 174 ? -3.146 -9.328 3.773 1.00 98.81 174 PHE A N 1
ATOM 1337 C CA . PHE A 1 174 ? -4.238 -10.149 4.289 1.00 98.81 174 PHE A CA 1
ATOM 1338 C C . PHE A 1 174 ? -3.913 -11.611 4.015 1.00 98.81 174 PHE A C 1
ATOM 1340 O O . PHE A 1 174 ? -3.616 -11.961 2.875 1.00 98.81 174 PHE A O 1
ATOM 1347 N N . THR A 1 175 ? -3.961 -12.476 5.026 1.00 98.50 175 THR A N 1
ATOM 1348 C CA . THR A 1 175 ? -3.528 -13.874 4.869 1.00 98.50 175 THR A CA 1
ATOM 1349 C C . THR A 1 175 ? -4.344 -14.826 5.730 1.00 98.50 175 THR A C 1
ATOM 1351 O O . THR A 1 175 ? -4.777 -14.474 6.827 1.00 98.50 175 THR A O 1
ATOM 1354 N N . SER A 1 176 ? -4.530 -16.058 5.251 1.00 97.25 176 SER A N 1
ATOM 1355 C CA . SER A 1 176 ? -5.175 -17.120 6.029 1.00 97.25 176 SER A CA 1
ATOM 1356 C C . SER A 1 176 ? -4.246 -17.773 7.055 1.00 97.25 176 SER A C 1
ATOM 1358 O O . SER A 1 176 ? -4.691 -18.552 7.897 1.00 97.25 176 SER A O 1
ATOM 1360 N N . ASP A 1 177 ? -2.948 -17.467 7.003 1.00 97.62 177 ASP A N 1
ATOM 1361 C CA . ASP A 1 177 ? -1.982 -17.923 7.995 1.00 97.62 177 ASP A CA 1
ATOM 1362 C C . ASP A 1 177 ? -2.139 -17.138 9.303 1.00 97.62 177 ASP A C 1
ATOM 1364 O O . ASP A 1 177 ? -1.586 -16.048 9.483 1.00 97.62 177 ASP A O 1
ATOM 1368 N N . LYS A 1 178 ? -2.874 -17.736 10.246 1.00 96.31 178 LYS A N 1
ATOM 1369 C CA . LYS A 1 178 ? -3.093 -17.179 11.583 1.00 96.31 178 LYS A CA 1
ATOM 1370 C C . LYS A 1 178 ? -1.771 -16.821 12.270 1.00 96.31 178 LYS A C 1
ATOM 1372 O O . LYS A 1 178 ? -1.691 -15.785 12.918 1.00 96.31 178 LYS A O 1
ATOM 1377 N N . SER A 1 179 ? -0.682 -17.570 12.090 1.00 96.75 179 SER A N 1
ATOM 1378 C CA . SER A 1 179 ? 0.585 -17.233 12.767 1.00 96.75 179 SER A CA 1
ATOM 1379 C C . SER A 1 179 ? 1.142 -15.847 12.392 1.00 96.75 179 SER A C 1
ATOM 1381 O O . SER A 1 179 ? 1.936 -15.271 13.139 1.00 96.75 179 SER A O 1
ATOM 1383 N N . LYS A 1 180 ? 0.689 -15.281 11.267 1.00 97.81 180 LYS A N 1
ATOM 1384 C CA . LYS A 1 180 ? 1.081 -13.959 10.773 1.00 97.81 180 LYS A CA 1
ATOM 1385 C C . LYS A 1 180 ? 0.093 -12.844 11.113 1.00 97.81 180 LYS A C 1
ATOM 1387 O O . LYS A 1 180 ? 0.407 -11.688 10.849 1.00 97.81 180 LYS A O 1
ATOM 1392 N N . TRP A 1 181 ? -1.061 -13.136 11.708 1.00 98.38 181 TRP A N 1
ATOM 1393 C CA . TRP A 1 181 ? -2.026 -12.099 12.092 1.00 98.38 181 TRP A CA 1
ATOM 1394 C C . TRP A 1 181 ? -1.459 -11.148 13.147 1.00 98.38 181 TRP A C 1
ATOM 1396 O O . TRP A 1 181 ? -0.503 -11.470 13.860 1.00 98.38 181 TRP A O 1
ATOM 1406 N N . SER A 1 182 ? -2.033 -9.951 13.222 1.00 98.62 182 SER A N 1
ATOM 1407 C CA . SER A 1 182 ? -1.580 -8.875 14.105 1.00 98.62 182 SER A CA 1
ATOM 1408 C C . SER A 1 182 ? -2.573 -8.690 15.241 1.00 98.62 182 SER A C 1
ATOM 1410 O O . SER A 1 182 ? -3.721 -8.341 14.984 1.00 98.62 182 SER A O 1
ATOM 1412 N N . LYS A 1 183 ? -2.144 -8.878 16.495 1.00 98.44 183 LYS A N 1
ATOM 1413 C CA . LYS A 1 183 ? -2.924 -8.394 17.640 1.00 98.44 183 LYS A CA 1
ATOM 1414 C C . LYS A 1 183 ? -2.889 -6.866 17.608 1.00 98.44 183 LYS A C 1
ATOM 1416 O O . LYS A 1 183 ? -1.811 -6.282 17.506 1.00 98.44 183 LYS A O 1
ATOM 1421 N N . CYS A 1 184 ? -4.046 -6.228 17.682 1.00 98.69 184 CYS A N 1
ATOM 1422 C CA . CYS A 1 184 ? -4.177 -4.784 17.534 1.00 98.69 184 CYS A CA 1
ATOM 1423 C C . CYS A 1 184 ? -5.255 -4.216 18.459 1.00 98.69 184 CYS A C 1
ATOM 1425 O O . CYS A 1 184 ? -6.028 -4.953 19.074 1.00 98.69 184 CYS A O 1
ATOM 1427 N N . ILE A 1 185 ? -5.297 -2.890 18.566 1.00 98.75 185 ILE A N 1
ATOM 1428 C CA . ILE A 1 185 ? -6.450 -2.185 19.138 1.00 98.75 185 ILE A CA 1
ATOM 1429 C C . ILE A 1 185 ? -7.630 -2.213 18.159 1.00 98.75 185 ILE A C 1
ATOM 1431 O O . ILE A 1 185 ? -7.431 -2.408 16.959 1.00 98.75 185 ILE A O 1
ATOM 1435 N N . VAL A 1 186 ? -8.835 -1.993 18.676 1.00 98.69 186 VAL A N 1
ATOM 1436 C CA . VAL A 1 186 ? -10.026 -1.679 17.877 1.00 98.69 186 VAL A CA 1
ATOM 1437 C C . VAL A 1 186 ? -10.559 -0.332 18.347 1.00 98.69 186 VAL A C 1
ATOM 1439 O O . VAL A 1 186 ? -10.680 -0.113 19.558 1.00 98.69 186 VAL A O 1
ATOM 1442 N N . VAL A 1 187 ? -10.836 0.575 17.412 1.00 98.38 187 VAL A N 1
ATOM 1443 C CA . VAL A 1 187 ? -11.320 1.929 17.722 1.00 98.38 187 VAL A CA 1
ATOM 1444 C C . VAL A 1 187 ? -12.782 2.108 17.328 1.00 98.38 187 VAL A C 1
ATOM 1446 O O . VAL A 1 187 ? -13.245 1.534 16.347 1.00 98.38 187 VAL A O 1
ATOM 1449 N N . GLU A 1 188 ? -13.518 2.887 18.111 1.00 97.94 188 GLU A N 1
ATOM 1450 C CA . GLU A 1 188 ? -14.904 3.238 17.814 1.00 97.94 188 GLU A CA 1
ATOM 1451 C C . GLU A 1 188 ? -14.977 4.203 16.628 1.00 97.94 188 GLU A C 1
ATOM 1453 O O . GLU A 1 188 ? -14.173 5.134 16.517 1.00 97.94 188 GLU A O 1
ATOM 1458 N N . THR A 1 189 ? -15.952 4.000 15.744 1.00 97.00 189 THR A N 1
ATOM 1459 C CA . THR A 1 189 ? -16.136 4.833 14.544 1.00 97.00 189 THR A CA 1
ATOM 1460 C C . THR A 1 189 ? -17.523 5.454 14.432 1.00 97.00 189 THR A C 1
ATOM 1462 O O . THR A 1 189 ? -17.735 6.292 13.547 1.00 97.00 189 THR A O 1
ATOM 1465 N N . ASN A 1 190 ? -18.434 5.128 15.353 1.00 95.44 190 ASN A N 1
ATOM 1466 C CA . ASN A 1 190 ? -19.719 5.793 15.454 1.00 95.44 190 ASN A CA 1
ATOM 1467 C C . ASN A 1 190 ? -19.539 7.292 15.729 1.00 95.44 190 ASN A C 1
ATOM 1469 O O . ASN A 1 190 ? -18.726 7.716 16.550 1.00 95.44 190 ASN A O 1
ATOM 1473 N N . ASN A 1 191 ? -20.309 8.108 15.019 1.00 92.50 191 ASN A N 1
ATOM 1474 C CA . ASN A 1 191 ? -20.260 9.562 15.112 1.00 92.50 191 ASN A CA 1
ATOM 1475 C C . ASN A 1 191 ? -21.127 10.150 16.238 1.00 92.50 191 ASN A C 1
ATOM 1477 O O . ASN A 1 191 ? -21.042 11.352 16.494 1.00 92.50 191 ASN A O 1
ATOM 1481 N N . GLU A 1 192 ? -21.942 9.332 16.898 1.00 94.62 192 GLU A N 1
ATOM 1482 C CA . GLU A 1 192 ? -22.789 9.679 18.035 1.00 94.62 192 GLU A CA 1
ATOM 1483 C C . GLU A 1 192 ? -22.408 8.825 19.253 1.00 94.62 192 GLU A C 1
ATOM 1485 O O . GLU A 1 192 ? -22.790 7.665 19.376 1.00 94.62 192 GLU A O 1
ATOM 1490 N N . GLU A 1 193 ? -21.676 9.428 20.191 1.00 94.62 193 GLU A N 1
ATOM 1491 C CA . GLU A 1 193 ? -21.170 8.776 21.410 1.00 94.62 193 GLU A CA 1
ATOM 1492 C C . GLU A 1 193 ? -22.261 8.009 22.170 1.00 94.62 193 GLU A C 1
ATOM 1494 O O . GLU A 1 193 ? -22.061 6.868 22.547 1.00 94.62 193 GLU A O 1
ATOM 1499 N N . THR A 1 194 ? -23.461 8.574 22.306 1.00 96.69 194 THR A N 1
ATOM 1500 C CA . THR A 1 194 ? -24.565 7.940 23.050 1.00 96.69 194 THR A CA 1
ATOM 1501 C C . THR A 1 194 ? -25.177 6.712 22.369 1.00 96.69 194 THR A C 1
ATOM 1503 O O . THR A 1 194 ? -26.055 6.068 22.941 1.00 96.69 194 THR A O 1
ATOM 1506 N N . LEU A 1 195 ? -24.826 6.449 21.107 1.00 95.69 195 LEU A N 1
ATOM 1507 C CA . LEU A 1 195 ? -25.242 5.247 20.381 1.00 95.69 195 LEU A CA 1
ATOM 1508 C C . LEU A 1 195 ? -24.154 4.174 20.394 1.00 95.69 195 LEU A C 1
ATOM 1510 O O . LEU A 1 195 ? -24.450 3.009 20.134 1.00 95.69 195 LEU A O 1
ATOM 1514 N N . SER A 1 196 ? -22.908 4.539 20.687 1.00 96.69 196 SER A N 1
ATOM 1515 C CA . SER A 1 196 ? -21.829 3.569 20.727 1.00 96.69 196 SER A CA 1
ATOM 1516 C C . SER A 1 196 ? -21.906 2.713 21.991 1.00 96.69 196 SER A C 1
ATOM 1518 O O . SER A 1 196 ? -22.432 3.090 23.043 1.00 96.69 196 SER A O 1
ATOM 1520 N N . GLN A 1 197 ? -21.365 1.506 21.900 1.00 96.88 197 GLN A N 1
ATOM 1521 C CA . GLN A 1 197 ? -21.251 0.632 23.053 1.00 96.88 197 GLN A CA 1
ATOM 1522 C C . GLN A 1 197 ? -20.332 1.260 24.110 1.00 96.88 197 GLN A C 1
ATOM 1524 O O . GLN A 1 197 ? -19.162 1.527 23.837 1.00 96.88 197 GLN A O 1
ATOM 1529 N N . GLY A 1 198 ? -20.870 1.427 25.322 1.00 95.50 198 GLY A N 1
ATOM 1530 C CA . GLY A 1 198 ? -20.146 1.976 26.471 1.00 95.50 198 GLY A CA 1
ATOM 1531 C C . GLY A 1 198 ? -19.914 3.485 26.409 1.00 95.50 198 GLY A C 1
ATOM 1532 O O . GLY A 1 198 ? -19.036 3.972 27.116 1.00 95.50 198 GLY A O 1
ATOM 1533 N N . ASP A 1 199 ? -20.671 4.202 25.570 1.00 96.31 199 ASP A N 1
ATOM 1534 C CA . ASP A 1 199 ? -20.510 5.639 25.326 1.00 96.31 199 ASP A CA 1
ATOM 1535 C C . ASP A 1 199 ? -19.068 6.001 24.902 1.00 96.31 199 ASP A C 1
ATOM 1537 O O . ASP A 1 199 ? -18.519 7.036 25.272 1.00 96.31 199 ASP A O 1
ATOM 1541 N N . ALA A 1 200 ? -18.403 5.118 24.148 1.00 96.12 200 ALA A N 1
ATOM 1542 C CA . ALA A 1 200 ? -17.086 5.398 23.587 1.00 96.12 200 ALA A CA 1
ATOM 1543 C C . ALA A 1 200 ? -17.205 6.459 22.479 1.00 96.12 200 ALA A C 1
ATOM 1545 O O . ALA A 1 200 ? -17.966 6.296 21.522 1.00 96.12 200 ALA A O 1
ATOM 1546 N N . SER A 1 201 ? -16.444 7.551 22.557 1.00 95.62 201 SER A N 1
ATOM 1547 C CA . SER A 1 201 ? -16.440 8.537 21.472 1.00 95.62 201 SER A CA 1
ATOM 1548 C C . SER A 1 201 ? -15.750 7.985 20.218 1.00 95.62 201 SER A C 1
ATOM 1550 O O . SER A 1 201 ? -14.856 7.142 20.301 1.00 95.62 201 SER A O 1
ATOM 1552 N N . LYS A 1 202 ? -16.086 8.527 19.038 1.00 95.56 202 LYS A N 1
ATOM 1553 C CA . LYS A 1 202 ? -15.341 8.257 17.797 1.00 95.56 202 LYS A CA 1
ATOM 1554 C C . LYS A 1 202 ? -13.835 8.423 18.039 1.00 95.56 202 LYS A C 1
ATOM 1556 O O . LYS A 1 202 ? -13.406 9.422 18.629 1.00 95.56 202 LYS A O 1
ATOM 1561 N N . PHE A 1 203 ? -13.041 7.469 17.560 1.00 96.38 203 PHE A N 1
ATOM 1562 C CA . PHE A 1 203 ? -11.587 7.387 17.723 1.00 96.38 203 PHE A CA 1
ATOM 1563 C C . PHE A 1 203 ? -11.075 7.052 19.136 1.00 96.38 203 PHE A C 1
ATOM 1565 O O . PHE A 1 203 ? -9.856 7.046 19.338 1.00 96.38 203 PHE A O 1
ATOM 1572 N N . ASP A 1 204 ? -11.951 6.755 20.101 1.00 96.69 204 ASP A N 1
ATOM 1573 C CA . ASP A 1 204 ? -11.559 6.064 21.335 1.00 96.69 204 ASP A CA 1
ATOM 1574 C C . ASP A 1 204 ? -11.437 4.558 21.132 1.00 96.69 204 ASP A C 1
ATOM 1576 O O . ASP A 1 204 ? -11.871 3.989 20.131 1.00 96.69 204 ASP A O 1
ATOM 1580 N N . LEU A 1 205 ? -10.817 3.904 22.110 1.00 97.56 205 LEU A N 1
ATOM 1581 C CA . LEU A 1 205 ? -10.806 2.453 22.195 1.00 97.56 205 LEU A CA 1
ATOM 1582 C C . LEU A 1 205 ? -12.248 1.930 22.332 1.00 97.56 205 LEU A C 1
ATOM 1584 O O . LEU A 1 205 ? -13.021 2.460 23.127 1.00 97.56 205 LEU A O 1
ATOM 1588 N N . ARG A 1 206 ? -12.599 0.863 21.607 1.00 97.12 206 ARG A N 1
ATOM 1589 C CA . ARG A 1 206 ? -13.901 0.190 21.761 1.00 97.12 206 ARG A CA 1
ATOM 1590 C C . ARG A 1 206 ? -14.108 -0.268 23.210 1.00 97.12 206 ARG A C 1
ATOM 1592 O O . ARG A 1 206 ? -13.269 -1.000 23.747 1.00 97.12 206 ARG A O 1
ATOM 1599 N N . ASP A 1 207 ? -15.249 0.075 23.816 1.00 96.19 207 ASP A N 1
ATOM 1600 C CA . ASP A 1 207 ? -15.622 -0.407 25.156 1.00 96.19 207 ASP A CA 1
ATOM 1601 C C . ASP A 1 207 ? -16.281 -1.799 25.110 1.00 96.19 207 ASP A C 1
ATOM 1603 O O . ASP A 1 207 ? -17.409 -2.023 25.548 1.00 96.19 207 ASP A O 1
ATOM 1607 N N . ALA A 1 208 ? -15.552 -2.766 24.557 1.00 96.75 208 ALA A N 1
ATOM 1608 C CA . ALA A 1 208 ? -15.965 -4.162 24.457 1.00 96.75 208 ALA A CA 1
ATOM 1609 C C . ALA A 1 208 ? -14.834 -5.091 24.905 1.00 96.75 208 ALA A C 1
ATOM 1611 O O . ALA A 1 208 ? -13.655 -4.720 24.862 1.00 96.75 208 ALA A O 1
ATOM 1612 N N . PHE A 1 209 ? -15.186 -6.300 25.349 1.00 97.56 209 PHE A N 1
ATOM 1613 C CA . PHE A 1 209 ? -14.189 -7.306 25.704 1.00 97.56 209 PHE A CA 1
ATOM 1614 C C . PHE A 1 209 ? -13.331 -7.663 24.494 1.00 97.56 209 PHE A C 1
ATOM 1616 O O . PHE A 1 209 ? -13.807 -7.761 23.364 1.00 97.56 209 PHE A O 1
ATOM 1623 N N . SER A 1 210 ? -12.042 -7.842 24.744 1.00 97.50 210 SER A N 1
ATOM 1624 C CA . SER A 1 210 ? -11.087 -8.213 23.717 1.00 97.50 210 SER A CA 1
ATOM 1625 C C . SER A 1 210 ? -11.385 -9.598 23.166 1.00 97.50 210 SER A C 1
ATOM 1627 O O . SER A 1 210 ? -11.866 -10.466 23.892 1.00 97.50 210 SER A O 1
ATOM 1629 N N . LYS A 1 211 ? -11.015 -9.848 21.910 1.00 95.88 211 LYS A N 1
ATOM 1630 C CA . LYS A 1 211 ? -11.071 -11.187 21.315 1.00 95.88 211 LYS A CA 1
ATOM 1631 C C . LYS A 1 211 ? -9.685 -11.779 21.131 1.00 95.88 211 LYS A C 1
ATOM 1633 O O . LYS A 1 211 ? -8.728 -11.104 20.742 1.00 95.88 211 LYS A O 1
ATOM 1638 N N . ASN A 1 212 ? -9.577 -13.072 21.409 1.00 93.69 212 ASN A N 1
ATOM 1639 C CA . ASN A 1 212 ? -8.415 -13.852 21.026 1.00 93.69 212 ASN A CA 1
ATOM 1640 C C . ASN A 1 212 ? -8.484 -14.226 19.535 1.00 93.69 212 ASN A C 1
ATOM 1642 O O . ASN A 1 212 ? -9.431 -13.903 18.818 1.00 93.69 212 ASN A O 1
ATOM 1646 N N . GLN A 1 213 ? -7.462 -14.929 19.061 1.00 93.69 213 GLN A N 1
ATOM 1647 C CA . GLN A 1 213 ? -7.306 -15.235 17.646 1.00 93.69 213 GLN A CA 1
ATOM 1648 C C . GLN A 1 213 ? -8.327 -16.248 17.096 1.00 93.69 213 GLN A C 1
ATOM 1650 O O . GLN A 1 213 ? -8.448 -16.428 15.883 1.00 93.69 213 GLN A O 1
ATOM 1655 N N . ASP A 1 214 ? -9.051 -16.932 17.976 1.00 92.31 214 ASP A N 1
ATOM 1656 C CA . ASP A 1 214 ? -10.124 -17.867 17.637 1.00 92.31 214 ASP A CA 1
ATOM 1657 C C . ASP A 1 214 ? -11.510 -17.204 17.719 1.00 92.31 214 ASP A C 1
ATOM 1659 O O . ASP A 1 214 ? -12.525 -17.877 17.563 1.00 92.31 214 ASP A O 1
ATOM 1663 N N . GLY A 1 215 ? -11.558 -15.885 17.947 1.00 89.19 215 GLY A N 1
ATOM 1664 C CA . GLY A 1 215 ? -12.795 -15.113 18.065 1.00 89.19 215 GLY A CA 1
ATOM 1665 C C . GLY A 1 215 ? -13.474 -15.234 19.431 1.00 89.19 215 GLY A C 1
ATOM 1666 O O . GLY A 1 215 ? -14.608 -14.780 19.586 1.00 89.19 215 GLY A O 1
ATOM 1667 N N . VAL A 1 216 ? -12.802 -15.832 20.421 1.00 93.38 216 VAL A N 1
ATOM 1668 C CA . VAL A 1 216 ? -13.327 -16.003 21.781 1.00 93.38 216 VAL A CA 1
ATOM 1669 C C . VAL A 1 216 ? -13.005 -14.768 22.616 1.00 93.38 216 VAL A C 1
ATOM 1671 O O . VAL A 1 216 ? -11.875 -14.275 22.601 1.00 93.38 216 VAL A O 1
ATOM 1674 N N . GLU A 1 217 ? -13.998 -14.274 23.352 1.00 95.38 217 GLU A N 1
ATOM 1675 C CA . GLU A 1 217 ? -13.832 -13.138 24.257 1.00 95.38 217 GLU A CA 1
ATOM 1676 C C . GLU A 1 217 ? -12.834 -13.434 25.383 1.00 95.38 217 GLU A C 1
ATOM 1678 O O . GLU A 1 217 ? -12.715 -14.556 25.876 1.00 95.38 217 GLU A O 1
ATOM 1683 N N . THR A 1 218 ? -12.128 -12.390 25.804 1.00 94.25 218 THR A N 1
ATOM 1684 C CA . THR A 1 218 ? -11.156 -12.387 26.899 1.00 94.25 218 THR A CA 1
ATOM 1685 C C . THR A 1 218 ? -11.643 -11.368 27.935 1.00 94.25 218 THR A C 1
ATOM 1687 O O . THR A 1 218 ? -11.297 -10.192 27.824 1.00 94.25 218 THR A O 1
ATOM 1690 N N . PRO A 1 219 ? -12.499 -11.759 28.900 1.00 90.50 219 PRO A N 1
ATOM 1691 C CA . PRO A 1 219 ? -13.239 -10.816 29.750 1.00 90.50 219 PRO A CA 1
ATOM 1692 C C . PRO A 1 219 ? -12.372 -9.897 30.626 1.00 90.50 219 PRO A C 1
ATOM 1694 O O . PRO A 1 219 ? -12.849 -8.890 31.146 1.00 90.50 219 PRO A O 1
ATOM 1697 N N . GLU A 1 220 ? -11.096 -10.228 30.811 1.00 91.50 220 GLU A N 1
ATOM 1698 C CA . GLU A 1 220 ? -10.137 -9.458 31.608 1.00 91.50 220 GLU A CA 1
ATOM 1699 C C . GLU A 1 220 ? -9.475 -8.316 30.821 1.00 91.50 220 GLU A C 1
ATOM 1701 O O . GLU A 1 220 ? -8.776 -7.481 31.400 1.00 91.50 220 GLU A O 1
ATOM 1706 N N . GLU A 1 221 ? -9.666 -8.272 29.502 1.00 93.00 221 GLU A N 1
ATOM 1707 C CA . GLU A 1 221 ? -9.082 -7.279 28.610 1.00 93.00 221 GLU A CA 1
ATOM 1708 C C . GLU A 1 221 ? -10.191 -6.630 27.765 1.00 93.00 221 GLU A C 1
ATOM 1710 O O . GLU A 1 221 ? -11.120 -7.299 27.324 1.00 93.00 221 GLU A O 1
ATOM 1715 N N . LYS A 1 222 ? -10.111 -5.315 27.537 1.00 95.62 222 LYS A N 1
ATOM 1716 C CA . LYS A 1 222 ? -10.990 -4.601 26.602 1.00 95.62 222 LYS A CA 1
ATOM 1717 C C . LYS A 1 222 ? -10.219 -4.001 25.431 1.00 95.62 222 LYS A C 1
ATOM 1719 O O . LYS A 1 222 ? -9.026 -3.685 25.567 1.00 95.62 222 LYS A O 1
ATOM 1724 N N . GLY A 1 223 ? -10.922 -3.811 24.315 1.00 96.62 223 GLY A N 1
ATOM 1725 C CA . GLY A 1 223 ? -10.501 -2.939 23.220 1.00 96.62 223 GLY A CA 1
ATOM 1726 C C . GLY A 1 223 ? -9.422 -3.490 22.286 1.00 96.62 223 GLY A C 1
ATOM 1727 O O . GLY A 1 223 ? -8.827 -2.727 21.530 1.00 96.62 223 GLY A O 1
ATOM 1728 N N . THR A 1 224 ? -9.114 -4.788 22.339 1.00 97.94 224 THR A N 1
ATOM 1729 C CA . THR A 1 224 ? -8.118 -5.408 21.445 1.00 97.94 224 THR A CA 1
ATOM 1730 C C . THR A 1 224 ? -8.670 -6.625 20.719 1.00 97.94 224 THR A C 1
ATOM 1732 O O . THR A 1 224 ? -9.535 -7.335 21.226 1.00 97.94 224 THR A O 1
ATOM 1735 N N . SER A 1 225 ? -8.157 -6.869 19.520 1.00 97.62 225 SER A N 1
ATOM 1736 C CA . SER A 1 225 ? -8.536 -8.007 18.686 1.00 97.62 225 SER A CA 1
ATOM 1737 C C . SER A 1 225 ? -7.376 -8.416 17.774 1.00 97.62 225 SER A C 1
ATOM 1739 O O . SER A 1 225 ? -6.220 -8.076 18.043 1.00 97.62 225 SER A O 1
ATOM 1741 N N . TRP A 1 226 ? -7.670 -9.170 16.719 1.00 97.75 226 TRP A N 1
ATOM 1742 C CA . TRP A 1 226 ? -6.721 -9.649 15.728 1.00 97.75 226 TRP A CA 1
ATOM 1743 C C . TRP A 1 226 ? -7.119 -9.183 14.333 1.00 97.75 226 TRP A C 1
ATOM 1745 O O . TRP A 1 226 ? -8.145 -9.591 13.800 1.00 97.75 226 TRP A O 1
ATOM 1755 N N . PHE A 1 227 ? -6.264 -8.374 13.717 1.00 98.31 227 PHE A N 1
ATOM 1756 C CA . PHE A 1 227 ? -6.354 -8.078 12.296 1.00 98.31 227 PHE A CA 1
ATOM 1757 C C . PHE A 1 227 ? -5.840 -9.292 11.493 1.00 98.31 227 PHE A C 1
ATOM 1759 O O . PHE A 1 227 ? -4.735 -9.774 11.792 1.00 98.31 227 PHE A O 1
ATOM 1766 N N . PRO A 1 228 ? -6.587 -9.797 10.488 1.00 98.00 228 PRO A N 1
ATOM 1767 C CA . PRO A 1 228 ? -6.264 -11.022 9.745 1.00 98.00 228 PRO A CA 1
ATOM 1768 C C . PRO A 1 228 ? -5.164 -10.804 8.691 1.00 98.00 228 PRO A C 1
ATOM 1770 O O . PRO A 1 228 ? -5.321 -11.047 7.493 1.00 98.00 228 PRO A O 1
ATOM 1773 N N . GLY A 1 229 ? -4.026 -10.303 9.158 1.00 98.44 229 GLY A N 1
ATOM 1774 C CA . GLY A 1 229 ? -2.950 -9.812 8.323 1.00 98.44 229 GLY A CA 1
ATOM 1775 C C . GLY A 1 229 ? -1.889 -9.047 9.100 1.00 98.44 229 GLY A C 1
ATOM 1776 O O . GLY A 1 229 ? -1.860 -9.046 10.335 1.00 98.44 229 GLY A O 1
ATOM 1777 N N . TYR A 1 230 ? -1.001 -8.384 8.371 1.00 98.81 230 TYR A N 1
ATOM 1778 C CA . TYR A 1 230 ? 0.083 -7.583 8.933 1.00 98.81 230 TYR A CA 1
ATOM 1779 C C . TYR A 1 230 ? 0.551 -6.499 7.964 1.00 98.81 230 TYR A C 1
ATOM 1781 O O . TYR A 1 230 ? 0.238 -6.543 6.775 1.00 98.81 230 TYR A O 1
ATOM 1789 N N . ALA A 1 231 ? 1.332 -5.548 8.483 1.00 98.75 231 ALA A N 1
ATOM 1790 C CA . ALA A 1 231 ? 2.013 -4.540 7.685 1.00 98.75 231 ALA A CA 1
ATOM 1791 C C . ALA A 1 231 ? 3.537 -4.582 7.886 1.00 98.75 231 ALA A C 1
ATOM 1793 O O . ALA A 1 231 ? 4.006 -4.884 8.988 1.00 98.75 231 ALA A O 1
ATOM 1794 N N . ILE A 1 232 ? 4.306 -4.293 6.834 1.00 98.19 232 ILE A N 1
ATOM 1795 C CA . ILE A 1 232 ? 5.778 -4.226 6.854 1.00 98.19 232 ILE A CA 1
ATOM 1796 C C . ILE A 1 232 ? 6.239 -2.976 6.111 1.00 98.19 232 ILE A C 1
ATOM 1798 O O . ILE A 1 232 ? 5.732 -2.684 5.030 1.00 98.19 232 ILE A O 1
ATOM 1802 N N . ASP A 1 233 ? 7.234 -2.286 6.656 1.00 95.69 233 ASP A N 1
ATOM 1803 C CA . ASP A 1 233 ? 8.009 -1.291 5.921 1.00 95.69 233 ASP A CA 1
ATOM 1804 C C . ASP A 1 233 ? 9.094 -2.005 5.088 1.00 95.69 233 ASP A C 1
ATOM 1806 O O . ASP A 1 233 ? 10.010 -2.603 5.662 1.00 95.69 233 ASP A O 1
ATOM 1810 N N . PRO A 1 234 ? 9.022 -1.988 3.743 1.00 92.56 234 PRO A N 1
ATOM 1811 C CA . PRO A 1 234 ? 9.994 -2.674 2.895 1.00 92.56 234 PRO A CA 1
ATOM 1812 C C . PRO A 1 234 ? 11.391 -2.034 2.927 1.00 92.56 234 PRO A C 1
ATOM 1814 O O . PRO A 1 234 ? 12.356 -2.684 2.529 1.00 92.56 234 PRO A O 1
ATOM 1817 N N . GLU A 1 235 ? 11.522 -0.783 3.374 1.00 86.06 235 GLU A N 1
ATOM 1818 C CA . GLU A 1 235 ? 12.806 -0.079 3.435 1.00 86.06 235 GLU A CA 1
ATOM 1819 C C . GLU A 1 235 ? 13.645 -0.553 4.624 1.00 86.06 235 GLU A C 1
ATOM 1821 O O . GLU A 1 235 ? 14.870 -0.656 4.530 1.00 86.06 235 GLU A O 1
ATOM 1826 N N . THR A 1 236 ? 12.983 -0.865 5.739 1.00 85.81 236 THR A N 1
ATOM 1827 C CA . THR A 1 236 ? 13.626 -1.290 6.990 1.00 85.81 236 THR A CA 1
ATOM 1828 C C . THR A 1 236 ? 13.466 -2.784 7.274 1.00 85.81 236 THR A C 1
ATOM 1830 O O . THR A 1 236 ? 14.239 -3.349 8.047 1.00 85.81 236 THR A O 1
ATOM 1833 N N . GLY A 1 237 ? 12.478 -3.438 6.656 1.00 87.75 237 GLY A N 1
ATOM 1834 C CA . GLY A 1 237 ? 12.055 -4.801 6.979 1.00 87.75 237 GLY A CA 1
ATOM 1835 C C . GLY A 1 237 ? 11.289 -4.905 8.303 1.00 87.75 237 GLY A C 1
ATOM 1836 O O . GLY A 1 237 ? 10.997 -6.015 8.755 1.00 87.75 237 GLY A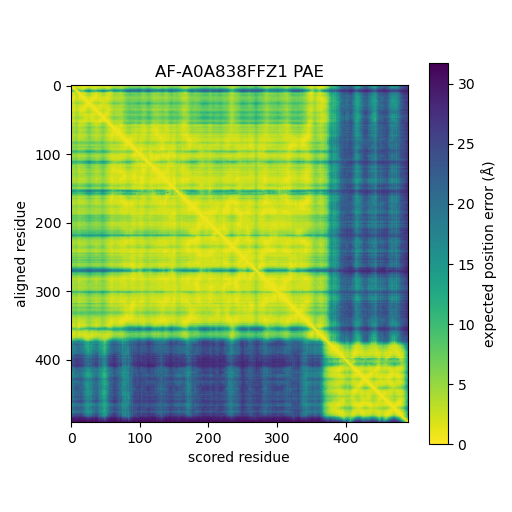 O 1
ATOM 1837 N N . GLU A 1 238 ? 10.975 -3.780 8.952 1.00 91.69 238 GLU A N 1
ATOM 1838 C CA . GLU A 1 238 ? 10.267 -3.779 10.227 1.00 91.69 238 GLU A CA 1
ATOM 1839 C C . GLU A 1 238 ? 8.773 -4.055 10.037 1.00 91.69 238 GLU A C 1
ATOM 1841 O O . GLU A 1 238 ? 8.107 -3.490 9.170 1.00 91.69 238 GLU A O 1
ATOM 1846 N N . ARG A 1 239 ? 8.221 -4.916 10.898 1.00 97.88 239 ARG A N 1
ATOM 1847 C CA . ARG A 1 239 ? 6.771 -5.077 11.020 1.00 97.88 239 ARG A CA 1
ATOM 1848 C C . ARG A 1 239 ? 6.187 -3.833 11.687 1.00 97.88 239 ARG A C 1
ATOM 1850 O O . ARG A 1 239 ? 6.725 -3.371 12.695 1.00 97.88 239 ARG A O 1
ATOM 1857 N N . LEU A 1 240 ? 5.073 -3.343 11.162 1.00 98.56 240 LEU A N 1
ATOM 1858 C CA . LEU A 1 240 ? 4.405 -2.120 11.600 1.00 98.56 240 LEU A CA 1
ATOM 1859 C C . LEU A 1 240 ? 3.139 -2.435 12.403 1.00 98.56 240 LEU A C 1
ATOM 1861 O O . LEU A 1 240 ? 2.487 -3.462 12.189 1.00 98.56 240 LEU A O 1
ATOM 1865 N N . ASN A 1 241 ? 2.770 -1.542 13.321 1.00 98.88 241 ASN A N 1
ATOM 1866 C CA . ASN A 1 241 ? 1.448 -1.568 13.932 1.00 98.88 241 ASN A CA 1
ATOM 1867 C C . ASN A 1 241 ? 0.386 -1.282 12.860 1.00 98.88 241 ASN A C 1
ATOM 1869 O O . ASN A 1 241 ? 0.485 -0.316 12.097 1.00 98.88 241 ASN A O 1
ATOM 1873 N N . ILE A 1 242 ? -0.639 -2.127 12.852 1.00 98.88 242 ILE A N 1
ATOM 1874 C CA . ILE A 1 242 ? -1.833 -2.036 12.019 1.00 98.88 242 ILE A CA 1
ATOM 1875 C C . ILE A 1 242 ? -3.036 -2.278 12.923 1.00 98.88 242 ILE A C 1
ATOM 1877 O O . ILE A 1 242 ? -2.971 -3.138 13.803 1.00 98.88 242 ILE A O 1
ATOM 1881 N N . PHE A 1 243 ? -4.099 -1.505 12.753 1.00 98.88 243 PHE A N 1
ATOM 1882 C CA . PHE A 1 243 ? -5.325 -1.644 13.535 1.00 98.88 243 PHE A CA 1
ATOM 1883 C C . PHE A 1 243 ? -6.542 -1.262 12.699 1.00 98.88 243 PHE A C 1
ATOM 1885 O O . PHE A 1 243 ? -6.395 -0.761 11.584 1.00 98.88 243 PHE A O 1
ATOM 1892 N N . PHE A 1 244 ? -7.737 -1.513 13.226 1.00 98.81 244 PHE A N 1
ATOM 1893 C CA . PHE A 1 244 ? -8.979 -1.216 12.525 1.00 98.81 244 PHE A CA 1
ATOM 1894 C C . PHE A 1 244 ? -9.991 -0.499 13.417 1.00 98.81 244 PHE A C 1
ATOM 1896 O O . PHE A 1 244 ? -9.911 -0.552 14.648 1.00 98.81 244 PHE A O 1
ATOM 1903 N N . GLY A 1 245 ? -10.900 0.223 12.770 1.00 97.81 245 GLY A N 1
ATOM 1904 C CA . GLY A 1 245 ? -12.088 0.786 13.399 1.00 97.81 245 GLY A CA 1
ATOM 1905 C C . GLY A 1 245 ? -13.300 -0.120 13.217 1.00 97.81 245 GLY A C 1
ATOM 1906 O O . GLY A 1 245 ? -13.265 -1.035 12.404 1.00 97.81 245 GLY A O 1
ATOM 1907 N N . GLU A 1 246 ? -14.362 0.133 13.967 1.00 96.06 246 GLU A N 1
ATOM 1908 C CA . GLU A 1 246 ? -15.658 -0.532 13.823 1.00 96.06 246 GLU A CA 1
ATOM 1909 C C . GLU A 1 246 ? -16.749 0.375 14.400 1.00 96.06 246 GLU A C 1
ATOM 1911 O O . GLU A 1 246 ? -16.514 1.055 15.402 1.00 96.06 246 GLU A O 1
ATOM 1916 N N . ASP A 1 247 ? -17.917 0.451 13.760 1.00 97.31 247 ASP A N 1
ATOM 1917 C CA . ASP A 1 247 ? -19.077 1.178 14.287 1.00 97.31 247 ASP A CA 1
ATOM 1918 C C . ASP A 1 247 ? -19.950 0.213 15.087 1.00 97.31 247 ASP A C 1
ATOM 1920 O O . ASP A 1 247 ? -20.609 -0.672 14.537 1.00 97.31 247 ASP A O 1
ATOM 1924 N N . SER A 1 248 ? -19.962 0.379 16.405 1.00 97.50 248 SER A N 1
ATOM 1925 C CA . SER A 1 248 ? -20.652 -0.561 17.292 1.00 97.50 248 SER A CA 1
ATOM 1926 C C . SER A 1 248 ? -22.167 -0.491 17.271 1.00 97.50 248 SER A C 1
ATOM 1928 O O . SER A 1 248 ? -22.836 -1.415 17.733 1.00 97.50 248 SER A O 1
ATOM 1930 N N . TRP A 1 249 ? -22.725 0.573 16.706 1.00 96.44 249 TRP A N 1
ATOM 1931 C CA . TRP A 1 249 ? -24.162 0.681 16.514 1.00 96.44 249 TRP A CA 1
ATOM 1932 C C . TRP A 1 249 ? -24.635 -0.136 15.309 1.00 96.44 249 TRP A C 1
ATOM 1934 O O . TRP A 1 249 ? -25.762 -0.639 15.284 1.00 96.44 249 TRP A O 1
ATOM 1944 N N . LEU A 1 250 ? -23.767 -0.318 14.310 1.00 95.38 250 LEU A N 1
ATOM 1945 C CA . LEU A 1 250 ? -24.093 -0.978 13.050 1.00 95.38 250 LEU A CA 1
ATOM 1946 C C . LEU A 1 250 ? -23.984 -2.508 13.143 1.00 95.38 250 LEU A C 1
ATOM 1948 O O . LEU A 1 250 ? -23.347 -3.151 12.315 1.00 95.38 250 LEU A O 1
ATOM 1952 N N . VAL A 1 251 ? -24.664 -3.122 14.115 1.00 95.50 251 VAL A N 1
ATOM 1953 C CA . VAL A 1 251 ? -24.630 -4.583 14.352 1.00 95.50 251 VAL A CA 1
ATOM 1954 C C . VAL A 1 251 ? -25.008 -5.396 13.107 1.00 95.50 251 VAL A C 1
ATOM 1956 O O . VAL A 1 251 ? -24.429 -6.444 12.838 1.00 95.50 251 VAL A O 1
ATOM 1959 N N . GLY A 1 252 ? -25.948 -4.898 12.295 1.00 93.75 252 GLY A N 1
ATOM 1960 C CA . GLY A 1 252 ? -26.337 -5.537 11.029 1.00 93.75 252 GLY A CA 1
ATOM 1961 C C . GLY A 1 252 ? -25.260 -5.505 9.937 1.00 93.75 252 GLY A C 1
ATOM 1962 O O . GLY A 1 252 ? -25.404 -6.184 8.929 1.00 93.75 252 GLY A O 1
ATOM 1963 N N . GLN A 1 253 ? -24.199 -4.728 10.145 1.00 96.00 253 GLN A N 1
ATOM 1964 C CA . GLN A 1 253 ? -23.053 -4.551 9.255 1.00 96.00 253 GLN A CA 1
ATOM 1965 C C . GLN A 1 253 ? -21.769 -5.077 9.910 1.00 96.00 253 GLN A C 1
ATOM 1967 O O . GLN A 1 253 ? -20.685 -4.552 9.675 1.00 96.00 253 GLN A O 1
ATOM 1972 N N . ASN A 1 254 ? -21.920 -6.106 10.752 1.00 96.31 254 ASN A N 1
ATOM 1973 C CA . ASN A 1 254 ? -20.870 -6.687 11.587 1.00 96.31 254 ASN A CA 1
ATOM 1974 C C . ASN A 1 254 ? -20.228 -5.686 12.563 1.00 96.31 254 ASN A C 1
ATOM 1976 O O . ASN A 1 254 ? -19.036 -5.740 12.832 1.00 96.31 254 ASN A O 1
ATOM 1980 N N . GLY A 1 255 ? -21.028 -4.755 13.082 1.00 95.25 255 GLY A N 1
ATOM 1981 C CA . GLY A 1 255 ? -20.667 -3.933 14.230 1.00 95.25 255 GLY A CA 1
ATOM 1982 C C . GLY A 1 255 ? -20.854 -4.657 15.571 1.00 95.25 255 GLY A C 1
ATOM 1983 O O . GLY A 1 255 ? -21.622 -5.614 15.691 1.00 95.25 255 GLY A O 1
ATOM 1984 N N . ALA A 1 256 ? -20.193 -4.137 16.604 1.00 95.56 256 ALA A N 1
ATOM 1985 C CA . ALA A 1 256 ? -20.122 -4.659 17.969 1.00 95.56 256 ALA A CA 1
ATOM 1986 C C . ALA A 1 256 ? -19.561 -6.085 18.135 1.00 95.56 256 ALA A C 1
ATOM 1988 O O . ALA A 1 256 ? -19.735 -6.681 19.202 1.00 95.56 256 ALA A O 1
ATOM 1989 N N . ASP A 1 257 ? -18.861 -6.633 17.142 1.00 94.94 257 ASP A N 1
ATOM 1990 C CA . ASP A 1 257 ? -18.293 -7.978 17.213 1.00 94.94 257 ASP A CA 1
ATOM 1991 C C . ASP A 1 257 ? -16.772 -8.000 17.427 1.00 94.94 257 ASP A C 1
ATOM 1993 O O . ASP A 1 257 ? -16.220 -9.082 17.656 1.00 94.94 257 ASP A O 1
ATOM 1997 N N . MET A 1 258 ? -16.100 -6.841 17.448 1.00 96.38 258 MET A N 1
ATOM 1998 C CA . MET A 1 258 ? -14.654 -6.726 17.668 1.00 96.38 258 MET A CA 1
ATOM 1999 C C . MET A 1 258 ? -13.828 -7.503 16.634 1.00 96.38 258 MET A C 1
ATOM 2001 O O . MET A 1 258 ? -12.704 -7.917 16.931 1.00 96.38 258 MET A O 1
ATOM 2005 N N . TRP A 1 259 ? -14.356 -7.750 15.439 1.00 94.38 259 TRP A N 1
ATOM 2006 C CA . TRP A 1 259 ? -13.674 -8.448 14.358 1.00 94.38 259 TRP A CA 1
ATOM 2007 C C . TRP A 1 259 ? -13.559 -7.550 13.132 1.00 94.38 259 TRP A C 1
ATOM 2009 O O . TRP A 1 259 ? -14.394 -6.690 12.893 1.00 94.38 259 TRP A O 1
ATOM 2019 N N . TRP A 1 260 ? -12.496 -7.741 12.351 1.00 97.06 260 TRP A N 1
ATOM 2020 C CA . TRP A 1 260 ? -12.403 -7.078 11.058 1.00 97.06 260 TRP A CA 1
ATOM 2021 C C . TRP A 1 260 ? -13.066 -7.964 9.996 1.00 97.06 260 TRP A C 1
ATOM 2023 O O . TRP A 1 260 ? -12.522 -9.003 9.616 1.00 97.06 260 TRP A O 1
ATOM 2033 N N . ASN A 1 261 ? -14.263 -7.583 9.572 1.00 97.19 261 ASN A N 1
ATOM 2034 C CA . ASN A 1 261 ? -15.165 -8.271 8.648 1.00 97.19 261 ASN A CA 1
ATOM 2035 C C . ASN A 1 261 ? -16.151 -7.293 7.977 1.00 97.19 261 ASN A C 1
ATOM 2037 O O . ASN A 1 261 ? -17.366 -7.522 8.048 1.00 97.19 261 ASN A O 1
ATOM 2041 N N . PRO A 1 262 ? -15.672 -6.229 7.307 1.00 97.88 262 PRO A N 1
ATOM 2042 C CA . PRO A 1 262 ? -16.565 -5.293 6.639 1.00 97.88 262 PRO A CA 1
ATOM 2043 C C . PRO A 1 262 ? -17.499 -6.013 5.664 1.00 97.88 262 PRO A C 1
ATOM 2045 O O . PRO A 1 262 ? -17.116 -6.966 4.984 1.00 97.88 262 PRO A O 1
ATOM 2048 N N . THR A 1 263 ? -18.741 -5.552 5.576 1.00 97.69 263 THR A N 1
ATOM 2049 C CA . THR A 1 263 ? -19.695 -6.036 4.570 1.00 97.69 263 THR A CA 1
ATOM 2050 C C . THR A 1 263 ? -19.468 -5.341 3.221 1.00 97.69 263 THR A C 1
ATOM 2052 O O . THR A 1 263 ? -18.610 -4.467 3.084 1.00 97.69 263 THR A O 1
ATOM 2055 N N . ALA A 1 264 ? -20.239 -5.741 2.207 1.00 96.94 264 ALA A N 1
ATOM 2056 C CA . ALA A 1 264 ? -20.286 -5.058 0.915 1.00 96.94 264 ALA A CA 1
ATOM 2057 C C . ALA A 1 264 ? -21.221 -3.831 0.919 1.00 96.94 264 ALA A C 1
ATOM 2059 O O . ALA A 1 264 ? -21.218 -3.049 -0.032 1.00 96.94 264 ALA A O 1
ATOM 2060 N N . ASP A 1 265 ? -22.051 -3.664 1.955 1.00 94.88 265 ASP A N 1
ATOM 2061 C CA . ASP A 1 265 ? -23.141 -2.695 1.916 1.00 94.88 265 ASP A CA 1
ATOM 2062 C C . ASP A 1 265 ? -22.651 -1.282 2.256 1.00 94.88 265 ASP A C 1
ATOM 2064 O O . ASP A 1 265 ? -22.021 -1.031 3.286 1.00 94.88 265 ASP A O 1
ATOM 2068 N N . ILE A 1 266 ? -23.006 -0.317 1.407 1.00 93.19 266 ILE A N 1
ATOM 2069 C CA . ILE A 1 266 ? -22.604 1.086 1.584 1.00 93.19 266 ILE A CA 1
ATOM 2070 C C . ILE A 1 266 ? -23.699 1.903 2.278 1.00 93.19 266 ILE A C 1
ATOM 2072 O O . ILE A 1 266 ? -23.389 2.792 3.071 1.00 93.19 266 ILE A O 1
ATOM 2076 N N . PHE A 1 267 ? -24.972 1.591 2.037 1.00 91.00 267 PHE A N 1
ATOM 2077 C CA . PHE A 1 267 ? -26.104 2.373 2.533 1.00 91.00 267 PHE A CA 1
ATOM 2078 C C . PHE A 1 267 ? -27.251 1.515 3.032 1.00 91.00 267 PHE A C 1
ATOM 2080 O O . PHE A 1 267 ? -27.568 0.477 2.450 1.00 91.00 267 PHE A O 1
ATOM 2087 N N . SER A 1 268 ? -27.970 2.055 4.014 1.00 86.44 268 SER A N 1
ATOM 2088 C CA . SER A 1 268 ? -29.280 1.549 4.388 1.00 86.44 268 SER A CA 1
ATOM 2089 C C . SER A 1 268 ? -30.285 1.731 3.246 1.00 86.44 268 SER A C 1
ATOM 2091 O O . SER A 1 268 ? -30.544 2.872 2.850 1.00 86.44 268 SER A O 1
ATOM 2093 N N . PRO A 1 269 ? -30.950 0.656 2.778 1.00 80.50 269 PRO A N 1
ATOM 2094 C CA . PRO A 1 269 ? -31.982 0.762 1.748 1.00 80.50 269 PRO A CA 1
ATOM 2095 C C . PRO A 1 269 ? -33.247 1.479 2.247 1.00 80.50 269 PRO A C 1
ATOM 2097 O O . PRO A 1 269 ? -34.085 1.872 1.438 1.00 80.50 269 PRO A O 1
ATOM 2100 N N . THR A 1 270 ? -33.400 1.645 3.566 1.00 79.50 270 THR A N 1
ATOM 2101 C CA . THR A 1 270 ? -34.638 2.135 4.190 1.00 79.50 270 THR A CA 1
ATOM 2102 C C . THR A 1 270 ? -34.470 3.499 4.856 1.00 79.50 270 THR A C 1
ATOM 2104 O O . THR A 1 270 ? -35.398 4.304 4.831 1.00 79.50 270 THR A O 1
ATOM 2107 N N . PHE A 1 271 ? -33.311 3.768 5.464 1.00 76.19 271 PHE A N 1
ATOM 2108 C CA . PHE A 1 271 ? -33.117 4.941 6.328 1.00 76.19 271 PHE A CA 1
ATOM 2109 C C . PHE A 1 271 ? -32.122 5.966 5.776 1.00 76.19 271 PHE A C 1
ATOM 2111 O O . PHE A 1 271 ? -31.912 6.992 6.415 1.00 76.19 271 PHE A O 1
ATOM 2118 N N . PHE A 1 272 ? -31.531 5.711 4.600 1.00 74.12 272 PHE A N 1
ATOM 2119 C CA . PHE A 1 272 ? -30.505 6.563 3.977 1.00 74.12 272 PHE A CA 1
ATOM 2120 C C . PHE A 1 272 ? -29.279 6.826 4.875 1.00 74.12 272 PHE A C 1
ATOM 2122 O O . PHE A 1 272 ? -28.539 7.784 4.668 1.00 74.12 272 PHE A O 1
ATOM 2129 N N . GLU A 1 273 ? -29.055 5.964 5.868 1.00 86.38 273 GLU A N 1
ATOM 2130 C CA . GLU A 1 273 ? -27.860 5.953 6.706 1.00 86.38 273 GLU A CA 1
ATOM 2131 C C . GLU A 1 273 ? -26.674 5.365 5.932 1.00 86.38 273 GLU A C 1
ATOM 2133 O O . GLU A 1 273 ? -26.835 4.398 5.181 1.00 86.38 273 GLU A O 1
ATOM 2138 N N . VAL A 1 274 ? -25.484 5.938 6.123 1.00 89.81 274 VAL A N 1
ATOM 2139 C CA . VAL A 1 274 ? -24.243 5.416 5.540 1.00 89.81 274 VAL A CA 1
ATOM 2140 C C . VAL A 1 274 ? -23.712 4.291 6.421 1.00 89.81 274 VAL A C 1
ATOM 2142 O O . VAL A 1 274 ? -23.337 4.512 7.572 1.00 89.81 274 VAL A O 1
ATOM 2145 N N . TRP A 1 275 ? -23.674 3.088 5.863 1.00 93.31 275 TRP A N 1
ATOM 2146 C CA . TRP A 1 275 ? -23.147 1.895 6.515 1.00 93.31 275 TRP A CA 1
ATOM 2147 C C . TRP A 1 275 ? -21.666 1.692 6.226 1.00 93.31 275 TRP A C 1
ATOM 2149 O O . TRP A 1 275 ? -20.904 1.419 7.149 1.00 93.31 275 TRP A O 1
ATOM 2159 N N . ALA A 1 276 ? -21.279 1.839 4.954 1.00 94.00 276 ALA A N 1
ATOM 2160 C CA . ALA A 1 276 ? -19.910 1.693 4.464 1.00 94.00 276 ALA A CA 1
ATOM 2161 C C . ALA A 1 276 ? -19.155 0.507 5.100 1.00 94.00 276 ALA A C 1
ATOM 2163 O O . ALA A 1 276 ? -18.098 0.682 5.707 1.00 94.00 276 ALA A O 1
ATOM 2164 N N . GLY A 1 277 ? -19.739 -0.692 5.024 1.00 94.81 277 GLY A N 1
ATOM 2165 C CA . GLY A 1 277 ? -19.125 -1.907 5.562 1.00 94.81 277 GLY A CA 1
ATOM 2166 C C . GLY A 1 277 ? -18.954 -1.910 7.079 1.00 94.81 277 GLY A C 1
ATOM 2167 O O . GLY A 1 277 ? -17.951 -2.421 7.568 1.00 94.81 277 GLY A O 1
ATOM 2168 N N . GLY A 1 278 ? -19.861 -1.271 7.824 1.00 95.88 278 GLY A N 1
ATOM 2169 C CA . GLY A 1 278 ? -19.750 -1.130 9.282 1.00 95.88 278 GLY A CA 1
ATOM 2170 C C . GLY A 1 278 ? -18.683 -0.120 9.718 1.00 95.88 278 GLY A C 1
ATOM 2171 O O . GLY A 1 278 ? -18.219 -0.170 10.857 1.00 95.88 278 GLY A O 1
ATOM 2172 N N . LYS A 1 279 ? -18.266 0.771 8.804 1.00 96.00 279 LYS A N 1
ATOM 2173 C CA . LYS A 1 279 ? -17.194 1.764 8.988 1.00 96.00 279 LYS A CA 1
ATOM 2174 C C . LYS A 1 279 ? -15.872 1.150 9.472 1.00 96.00 279 LYS A C 1
ATOM 2176 O O . LYS A 1 279 ? -15.135 1.759 10.249 1.00 96.00 279 LYS A O 1
ATOM 2181 N N . GLN A 1 280 ? -15.553 -0.061 9.006 1.00 97.62 280 GLN A N 1
ATOM 2182 C CA . GLN A 1 280 ? -14.367 -0.785 9.459 1.00 97.62 280 GLN A CA 1
ATOM 2183 C C . GLN A 1 280 ? -13.071 -0.362 8.748 1.00 97.62 280 GLN A C 1
ATOM 2185 O O . GLN A 1 280 ? -12.477 -1.111 7.963 1.00 97.62 280 GLN A O 1
ATOM 2190 N N . TYR A 1 281 ? -12.625 0.866 9.024 1.00 97.94 281 TYR A N 1
ATOM 2191 C CA . TYR A 1 281 ? -11.384 1.424 8.478 1.00 97.94 281 TYR A CA 1
ATOM 2192 C C . TYR A 1 281 ? -10.169 0.578 8.851 1.00 97.94 281 TYR A C 1
ATOM 2194 O O . TYR A 1 281 ? -10.107 0.031 9.951 1.00 97.94 281 TYR A O 1
ATOM 2202 N N . VAL A 1 282 ? -9.155 0.555 7.986 1.00 98.81 282 VAL A N 1
ATOM 2203 C CA . VAL A 1 282 ? -7.847 -0.038 8.301 1.00 98.81 282 VAL A CA 1
ATOM 2204 C C . VAL A 1 282 ? -6.791 1.052 8.358 1.00 98.81 282 VAL A C 1
ATOM 2206 O O . VAL A 1 282 ? -6.636 1.823 7.415 1.00 98.81 282 VAL A O 1
ATOM 2209 N N . TYR A 1 283 ? -6.036 1.077 9.453 1.00 98.88 283 TYR A N 1
ATOM 2210 C CA . TYR A 1 283 ? -4.999 2.058 9.740 1.00 98.88 283 TYR A CA 1
ATOM 2211 C C . TYR A 1 283 ? -3.624 1.400 9.752 1.00 98.88 283 TYR A C 1
ATOM 2213 O O . TYR A 1 283 ? -3.343 0.537 10.586 1.00 98.88 283 TYR A O 1
ATOM 2221 N N . VAL A 1 284 ? -2.740 1.845 8.860 1.00 98.75 284 VAL A N 1
ATOM 2222 C CA . VAL A 1 284 ? -1.336 1.419 8.804 1.00 98.75 284 VAL A CA 1
ATOM 2223 C C . VAL A 1 284 ? -0.465 2.532 9.361 1.00 98.75 284 VAL A C 1
ATOM 2225 O O . VAL A 1 284 ? -0.578 3.687 8.942 1.00 98.75 284 VAL A O 1
ATOM 2228 N N . THR A 1 285 ? 0.423 2.196 10.292 1.00 98.50 285 THR A N 1
ATOM 2229 C CA . THR A 1 285 ? 1.250 3.189 10.991 1.00 98.50 285 THR A CA 1
ATOM 2230 C C . THR A 1 285 ? 2.726 3.071 10.645 1.00 98.50 285 THR A C 1
ATOM 2232 O O . THR A 1 285 ? 3.173 2.025 10.192 1.00 98.50 285 THR A O 1
ATOM 2235 N N . ARG A 1 286 ? 3.507 4.119 10.916 1.00 96.44 286 ARG A N 1
ATOM 2236 C CA . ARG A 1 286 ? 4.982 4.059 10.928 1.00 96.44 286 ARG A CA 1
ATOM 2237 C C . ARG A 1 286 ? 5.560 3.508 12.235 1.00 96.44 286 ARG A C 1
ATOM 2239 O O . ARG A 1 286 ? 6.775 3.408 12.376 1.00 96.44 286 ARG A O 1
ATOM 2246 N N . ALA A 1 287 ? 4.713 3.204 13.219 1.00 97.31 287 ALA A N 1
ATOM 2247 C CA . ALA A 1 287 ? 5.166 2.687 14.498 1.00 97.31 287 ALA A CA 1
ATOM 2248 C C . ALA A 1 287 ? 5.519 1.204 14.372 1.00 97.31 287 ALA A C 1
ATOM 2250 O O . ALA A 1 287 ? 4.753 0.413 13.816 1.00 97.31 287 ALA A O 1
ATOM 2251 N N . LYS A 1 288 ? 6.658 0.818 14.948 1.00 97.25 288 LYS A N 1
ATOM 2252 C CA . LYS A 1 288 ? 7.073 -0.582 15.044 1.00 97.25 288 LYS A CA 1
ATOM 2253 C C . LYS A 1 288 ? 6.001 -1.419 15.739 1.00 97.25 288 LYS A C 1
ATOM 2255 O O . LYS A 1 288 ? 5.418 -0.992 16.734 1.00 97.25 288 LYS A O 1
ATOM 2260 N N . TYR A 1 289 ? 5.783 -2.627 15.232 1.00 98.50 289 TYR A N 1
ATOM 2261 C CA . TYR A 1 289 ? 4.807 -3.554 15.779 1.00 98.50 289 TYR A CA 1
ATOM 2262 C C . TYR A 1 289 ? 5.139 -3.931 17.228 1.00 98.50 289 TYR A C 1
ATOM 2264 O O . TYR A 1 289 ? 6.140 -4.595 17.505 1.00 98.50 289 TYR A O 1
ATOM 2272 N N . ASP A 1 290 ? 4.255 -3.543 18.142 1.00 98.50 290 ASP A N 1
ATOM 2273 C CA . ASP A 1 290 ? 4.288 -3.884 19.567 1.00 98.50 290 ASP A CA 1
ATOM 2274 C C . ASP A 1 290 ? 2.945 -4.476 20.031 1.00 98.50 290 ASP A C 1
ATOM 2276 O O . ASP A 1 290 ? 2.615 -4.459 21.218 1.00 98.50 290 ASP A O 1
ATOM 2280 N N . SER A 1 291 ? 2.167 -5.010 19.079 1.00 98.25 291 SER A N 1
ATOM 2281 C CA . SER A 1 291 ? 0.763 -5.408 19.261 1.00 98.25 291 SER A CA 1
ATOM 2282 C C . SER A 1 291 ? -0.145 -4.244 19.685 1.00 98.25 291 SER A C 1
ATOM 2284 O O . SER A 1 291 ? -1.047 -4.417 20.508 1.00 98.25 291 SER A O 1
ATOM 2286 N N . CYS A 1 292 ? 0.138 -3.040 19.173 1.00 98.69 292 CYS A N 1
ATOM 2287 C CA . CYS A 1 292 ? -0.501 -1.774 19.545 1.00 98.69 292 CYS A CA 1
ATOM 2288 C C . CYS A 1 292 ? -0.490 -1.474 21.057 1.00 98.69 292 CYS A C 1
ATOM 2290 O O . CYS A 1 292 ? -1.372 -0.767 21.554 1.00 98.69 292 CYS A O 1
ATOM 2292 N N . LYS A 1 293 ? 0.486 -1.991 21.814 1.00 98.38 293 LYS A N 1
ATOM 2293 C CA . LYS A 1 293 ? 0.538 -1.837 23.276 1.00 98.38 293 LYS A CA 1
ATOM 2294 C C . LYS A 1 293 ? 0.659 -0.369 23.684 1.00 98.38 293 LYS A C 1
ATOM 2296 O O . LYS A 1 293 ? -0.072 0.069 24.575 1.00 98.38 293 LYS A O 1
ATOM 2301 N N . ALA A 1 294 ? 1.547 0.389 23.039 1.00 98.31 294 ALA A N 1
ATOM 2302 C CA . ALA A 1 294 ? 1.689 1.821 23.291 1.00 98.31 294 ALA A CA 1
ATOM 2303 C C . ALA A 1 294 ? 0.401 2.588 22.951 1.00 98.31 294 ALA A C 1
ATOM 2305 O O . ALA A 1 294 ? -0.070 3.389 23.756 1.00 98.31 294 ALA A O 1
ATOM 2306 N N . PHE A 1 295 ? -0.219 2.292 21.803 1.00 98.56 295 PHE A N 1
ATOM 2307 C CA . PHE A 1 295 ? -1.458 2.954 21.385 1.00 98.56 295 PHE A CA 1
ATOM 2308 C C . PHE A 1 295 ? -2.618 2.674 22.332 1.00 98.56 295 PHE A C 1
ATOM 2310 O O . PHE A 1 295 ? -3.339 3.596 22.702 1.00 98.56 295 PHE A O 1
ATOM 2317 N N . LYS A 1 296 ? -2.756 1.431 22.801 1.00 98.12 296 LYS A N 1
ATOM 2318 C CA . LYS A 1 296 ? -3.754 1.079 23.811 1.00 98.12 296 LYS A CA 1
ATOM 2319 C C . LYS A 1 296 ? -3.572 1.893 25.089 1.00 98.12 296 LYS A C 1
ATOM 2321 O O . LYS A 1 296 ? -4.551 2.398 25.633 1.00 98.12 296 LYS A O 1
ATOM 2326 N N . ALA A 1 297 ? -2.333 2.018 25.568 1.00 97.88 297 ALA A N 1
ATOM 2327 C CA . ALA A 1 297 ? -2.033 2.789 26.770 1.00 97.88 297 ALA A CA 1
ATOM 2328 C C . ALA A 1 297 ? -2.412 4.268 26.604 1.00 97.88 297 ALA A C 1
ATOM 2330 O O . ALA A 1 297 ? -3.005 4.838 27.515 1.00 97.88 297 ALA A O 1
ATOM 2331 N N . PHE A 1 298 ? -2.135 4.853 25.435 1.00 97.81 298 PHE A N 1
ATOM 2332 C CA . PHE A 1 298 ? -2.540 6.218 25.104 1.00 97.81 298 PHE A CA 1
ATOM 2333 C C . PHE A 1 298 ? -4.064 6.381 25.048 1.00 97.81 298 PHE A C 1
ATOM 2335 O O . PHE A 1 298 ? -4.602 7.254 25.719 1.00 97.81 298 PHE A O 1
ATOM 2342 N N . LEU A 1 299 ? -4.780 5.523 24.317 1.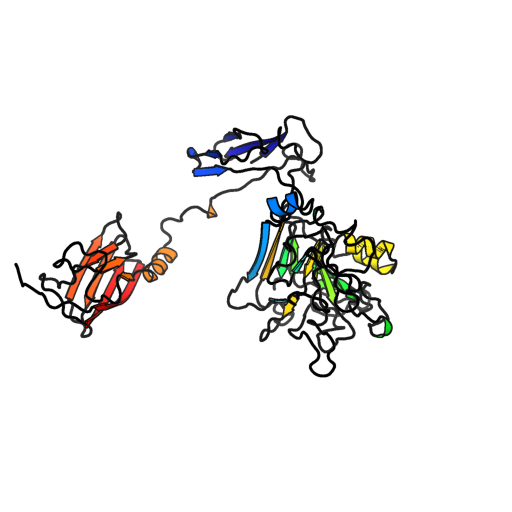00 97.00 299 LEU A N 1
ATOM 2343 C CA . LEU A 1 299 ? -6.238 5.648 24.199 1.00 97.00 299 LEU A CA 1
ATOM 2344 C C . LEU A 1 299 ? -6.976 5.346 25.507 1.00 97.00 299 LEU A C 1
ATOM 2346 O O . LEU A 1 299 ? -8.067 5.850 25.705 1.00 97.00 299 LEU A O 1
ATOM 2350 N N . SER A 1 300 ? -6.377 4.601 26.439 1.00 95.25 300 SER A N 1
ATOM 2351 C CA . SER A 1 300 ? -7.001 4.325 27.743 1.00 95.25 300 SER A CA 1
ATOM 2352 C C . SER A 1 300 ? -7.112 5.559 28.650 1.00 95.25 300 SER A C 1
ATOM 2354 O O . SER A 1 300 ? -7.791 5.496 29.673 1.00 95.25 300 SER A O 1
ATOM 2356 N N . THR A 1 301 ? -6.430 6.667 28.331 1.00 93.25 301 THR A N 1
ATOM 2357 C CA . THR A 1 301 ? -6.528 7.914 29.108 1.00 93.25 301 THR A CA 1
ATOM 2358 C C . THR A 1 301 ? -7.689 8.801 28.662 1.00 93.25 301 THR A C 1
ATOM 2360 O O . THR A 1 301 ? -8.030 9.742 29.380 1.00 93.25 301 THR A O 1
ATOM 2363 N N . ASN A 1 302 ? -8.266 8.536 27.480 1.00 85.31 302 ASN A N 1
ATOM 2364 C CA . ASN A 1 302 ? -9.265 9.370 26.803 1.00 85.31 302 ASN A CA 1
ATOM 2365 C C . ASN A 1 302 ? -8.854 10.855 26.678 1.00 85.31 302 ASN A C 1
ATOM 2367 O O . ASN A 1 302 ? -9.702 11.745 26.608 1.00 85.31 302 ASN A O 1
ATOM 2371 N N . SER A 1 303 ? -7.547 11.152 26.652 1.00 93.56 303 SER A N 1
ATOM 2372 C CA . SER A 1 303 ? -7.039 12.518 26.500 1.00 93.56 303 SER A CA 1
ATOM 2373 C C . SER A 1 303 ? -6.766 12.854 25.030 1.00 93.56 303 SER A C 1
ATOM 2375 O O . SER A 1 303 ? -6.227 12.041 24.277 1.00 93.56 303 SER A O 1
ATOM 2377 N N . SER A 1 304 ? -7.073 14.085 24.602 1.00 92.44 304 SER A N 1
ATOM 2378 C CA . SER A 1 304 ? -6.787 14.529 23.227 1.00 92.44 304 SER A CA 1
ATOM 2379 C C . SER A 1 304 ? -5.289 14.492 22.896 1.00 92.44 304 SER A C 1
ATOM 2381 O O . SER A 1 304 ? -4.906 14.217 21.762 1.00 92.44 304 SER A O 1
ATOM 2383 N N . THR A 1 305 ? -4.418 14.738 23.880 1.00 93.19 305 THR A N 1
ATOM 2384 C CA . THR A 1 305 ? -2.959 14.665 23.698 1.00 93.19 305 THR A CA 1
ATOM 2385 C C . THR A 1 305 ? -2.501 13.240 23.403 1.00 93.19 305 THR A C 1
ATOM 2387 O O . THR A 1 305 ? -1.657 13.029 22.533 1.00 93.19 305 THR A O 1
ATOM 2390 N N . ASP A 1 306 ? -3.063 12.254 24.097 1.00 95.06 306 ASP A N 1
ATOM 2391 C CA . ASP A 1 306 ? -2.693 10.856 23.898 1.00 95.06 306 ASP A CA 1
ATOM 2392 C C . ASP A 1 306 ? -3.311 10.284 22.620 1.00 95.06 306 ASP A C 1
ATOM 2394 O O . ASP A 1 306 ? -2.608 9.606 21.871 1.00 95.06 306 ASP A O 1
ATOM 2398 N N . LYS A 1 307 ? -4.553 10.661 22.274 1.00 94.44 307 LYS A N 1
ATOM 2399 C CA . LYS A 1 307 ? -5.127 10.384 20.941 1.00 94.44 307 LYS A CA 1
ATOM 2400 C C . LYS A 1 307 ? -4.217 10.888 19.827 1.00 94.44 307 LYS A C 1
ATOM 2402 O O . LYS A 1 307 ? -3.888 10.141 18.906 1.00 94.44 307 LYS A O 1
ATOM 2407 N N . ARG A 1 308 ? -3.726 12.125 19.947 1.00 94.69 308 ARG A N 1
ATOM 2408 C CA . ARG A 1 308 ? -2.769 12.704 18.996 1.00 94.69 308 ARG A CA 1
ATOM 2409 C C . ARG A 1 308 ? -1.512 11.849 18.850 1.00 94.69 308 ARG A C 1
ATOM 2411 O O . ARG A 1 308 ? -1.023 11.693 17.736 1.00 94.69 308 ARG A O 1
ATOM 2418 N N . ASN A 1 309 ? -0.994 11.283 19.942 1.00 94.88 309 ASN A N 1
ATOM 2419 C CA . ASN A 1 309 ? 0.180 10.406 19.909 1.00 94.88 309 ASN A CA 1
ATOM 2420 C C . ASN A 1 309 ? -0.060 9.078 19.180 1.00 94.88 309 ASN A C 1
ATOM 2422 O O . ASN A 1 309 ? 0.912 8.478 18.732 1.00 94.88 309 ASN A O 1
ATOM 2426 N N . VAL A 1 310 ? -1.314 8.646 19.029 1.00 97.25 310 VAL A N 1
ATOM 2427 C CA . VAL A 1 310 ? -1.687 7.484 18.211 1.00 97.25 310 VAL A CA 1
ATOM 2428 C C . VAL A 1 310 ? -1.868 7.891 16.753 1.00 97.25 310 VAL A C 1
ATOM 2430 O O . VAL A 1 310 ? -1.171 7.389 15.873 1.00 97.25 310 VAL A O 1
ATOM 2433 N N . TYR A 1 311 ? -2.762 8.843 16.483 1.00 97.12 311 TYR A N 1
ATOM 2434 C CA . TYR A 1 311 ? -3.168 9.163 15.112 1.00 97.12 311 TYR A CA 1
ATOM 2435 C C . TYR A 1 311 ? -2.087 9.886 14.300 1.00 97.12 311 TYR A C 1
ATOM 2437 O O . TYR A 1 311 ? -2.032 9.730 13.080 1.00 97.12 311 TYR A O 1
ATOM 2445 N N . LYS A 1 312 ? -1.145 10.585 14.951 1.00 95.62 312 LYS A N 1
ATOM 2446 C CA . LYS A 1 312 ? 0.036 11.123 14.256 1.00 95.62 312 LYS A CA 1
ATOM 2447 C C . LYS A 1 312 ? 0.946 10.027 13.691 1.00 95.62 312 LYS A C 1
ATOM 2449 O O . LYS A 1 312 ? 1.792 10.337 12.866 1.00 95.62 312 LYS A O 1
ATOM 2454 N N . GLU A 1 313 ? 0.837 8.777 14.144 1.00 97.38 313 GLU A N 1
ATOM 2455 C CA . GLU A 1 313 ? 1.654 7.668 13.636 1.00 97.38 313 GLU A CA 1
ATOM 2456 C C . GLU A 1 313 ? 1.018 6.971 12.429 1.00 97.38 313 GLU A C 1
ATOM 2458 O O . GLU A 1 313 ? 1.684 6.179 11.765 1.00 97.38 313 GLU A O 1
ATOM 2463 N N . VAL A 1 314 ? -0.248 7.257 12.114 1.00 98.06 314 VAL A N 1
ATOM 2464 C CA . VAL A 1 314 ? -0.922 6.683 10.947 1.00 98.06 314 VAL A CA 1
ATOM 2465 C C . VAL A 1 314 ? -0.368 7.313 9.667 1.00 98.06 314 VAL A C 1
ATOM 2467 O O . VAL A 1 314 ? -0.303 8.538 9.528 1.00 98.06 314 VAL A O 1
ATOM 2470 N N . CYS A 1 315 ? 0.031 6.458 8.727 1.00 96.19 315 CYS A N 1
ATOM 2471 C CA . CYS A 1 315 ? 0.517 6.852 7.407 1.00 96.19 315 CYS A CA 1
ATOM 2472 C C . CYS A 1 315 ? -0.523 6.586 6.327 1.00 96.19 315 CYS A C 1
ATOM 2474 O O . CYS A 1 315 ? -0.802 7.475 5.529 1.00 96.19 315 CYS A O 1
ATOM 2476 N N . TRP A 1 316 ? -1.118 5.395 6.332 1.00 98.62 316 TRP A N 1
ATOM 2477 C CA . TRP A 1 316 ? -2.088 4.979 5.324 1.00 98.62 316 TRP A CA 1
ATOM 2478 C C . TRP A 1 316 ? -3.395 4.609 5.986 1.00 98.62 316 TRP A C 1
ATOM 2480 O O . TRP A 1 316 ? -3.410 4.012 7.068 1.00 98.62 316 TRP A O 1
ATOM 2490 N N . VAL A 1 317 ? -4.481 4.947 5.312 1.00 98.69 317 VAL A N 1
ATOM 2491 C CA . VAL A 1 317 ? -5.816 4.557 5.725 1.00 98.69 317 VAL A CA 1
ATOM 2492 C C . VAL A 1 317 ? -6.594 4.063 4.524 1.00 98.69 317 VAL A C 1
ATOM 2494 O O . VAL A 1 317 ? -6.483 4.607 3.424 1.00 98.69 317 VAL A O 1
ATOM 2497 N N . GLY A 1 318 ? -7.334 2.990 4.743 1.00 98.12 318 GLY A N 1
ATOM 2498 C CA . GLY A 1 318 ? -8.169 2.370 3.737 1.00 98.12 318 GLY A CA 1
ATOM 2499 C C . GLY A 1 318 ? -9.587 2.239 4.224 1.00 98.12 318 GLY A C 1
ATOM 2500 O O . GLY A 1 318 ? -9.825 2.075 5.428 1.00 98.12 318 GLY A O 1
ATOM 2501 N N . PHE A 1 319 ? -10.500 2.217 3.261 1.00 95.31 319 PHE A N 1
ATOM 2502 C CA . PHE A 1 319 ? -11.894 1.919 3.510 1.00 95.31 319 PHE A CA 1
ATOM 2503 C C . PHE A 1 319 ? -12.307 0.585 2.873 1.00 95.31 319 PHE A C 1
ATOM 2505 O O . PHE A 1 319 ? -13.077 0.563 1.914 1.00 95.31 319 PHE A O 1
ATOM 2512 N N . PRO A 1 320 ? -11.733 -0.540 3.330 1.00 96.81 320 PRO A N 1
ATOM 2513 C CA . PRO A 1 320 ? -11.952 -1.823 2.688 1.00 96.81 320 PRO A CA 1
ATOM 2514 C C . PRO A 1 320 ? -13.374 -2.336 2.916 1.00 96.81 320 PRO A C 1
ATOM 2516 O O . PRO A 1 320 ? -13.927 -2.211 4.005 1.00 96.81 320 PRO A O 1
ATOM 2519 N N . LEU A 1 321 ? -13.922 -2.971 1.885 1.00 98.25 321 LEU A N 1
ATOM 2520 C CA . LEU A 1 321 ? -15.235 -3.607 1.878 1.00 98.25 321 LEU A CA 1
ATOM 2521 C C . LEU A 1 321 ? -15.094 -5.031 1.344 1.00 98.25 321 LEU A C 1
ATOM 2523 O O . LEU A 1 321 ? -14.217 -5.314 0.517 1.00 98.25 321 LEU A O 1
ATOM 2527 N N . LEU A 1 322 ? -15.985 -5.928 1.755 1.00 98.31 322 LEU A N 1
ATOM 2528 C CA . LEU A 1 322 ? -16.129 -7.210 1.070 1.00 98.31 322 LEU A CA 1
ATOM 2529 C C . LEU A 1 322 ? -16.680 -6.954 -0.337 1.00 98.31 322 LEU A C 1
ATOM 2531 O O . LEU A 1 322 ? -17.644 -6.213 -0.502 1.00 98.31 322 LEU A O 1
ATOM 2535 N N . ALA A 1 323 ? -16.068 -7.539 -1.362 1.00 97.69 323 ALA A N 1
ATOM 2536 C CA . ALA A 1 323 ? -16.592 -7.440 -2.718 1.00 97.69 323 ALA A CA 1
ATOM 2537 C C . ALA A 1 323 ? -17.962 -8.134 -2.820 1.00 97.69 323 ALA A C 1
ATOM 2539 O O . ALA A 1 323 ? -18.188 -9.192 -2.227 1.00 97.69 323 ALA A O 1
ATOM 2540 N N . GLU A 1 324 ? -18.881 -7.552 -3.592 1.00 95.56 324 GLU A N 1
ATOM 2541 C CA . GLU A 1 324 ? -20.229 -8.098 -3.758 1.00 95.56 324 GLU A CA 1
ATOM 2542 C C . GLU A 1 324 ? -20.182 -9.548 -4.277 1.00 95.56 324 GLU A C 1
ATOM 2544 O O . GLU A 1 324 ? -19.459 -9.875 -5.219 1.00 95.56 324 GLU A O 1
ATOM 2549 N N . GLY A 1 325 ? -20.945 -10.439 -3.636 1.00 94.75 325 GLY A N 1
ATOM 2550 C CA . GLY A 1 325 ? -20.996 -11.864 -3.978 1.00 94.75 325 GLY A CA 1
ATOM 2551 C C . GLY A 1 325 ? -19.883 -12.730 -3.374 1.00 94.75 325 GLY A C 1
ATOM 2552 O O . GLY A 1 325 ? -19.951 -13.955 -3.496 1.00 94.75 325 GLY A O 1
ATOM 2553 N N . PHE A 1 326 ? -18.899 -12.142 -2.688 1.00 96.88 326 PHE A N 1
ATOM 2554 C CA . PHE A 1 326 ? -17.881 -12.887 -1.945 1.00 96.88 326 PHE A CA 1
ATOM 2555 C C . PHE A 1 326 ? -18.306 -13.151 -0.499 1.00 96.88 326 PHE A C 1
ATOM 2557 O O . PHE A 1 326 ? -19.229 -12.536 0.031 1.00 96.88 326 PHE A O 1
ATOM 2564 N N . GLN A 1 327 ? -17.629 -14.101 0.144 1.00 96.50 327 GLN A N 1
ATOM 2565 C CA . GLN A 1 327 ? -17.811 -14.433 1.555 1.00 96.50 327 GLN A CA 1
ATOM 2566 C C . GLN A 1 327 ? -16.459 -14.723 2.198 1.00 96.50 327 GLN A C 1
ATOM 2568 O O . GLN A 1 327 ? -15.569 -15.295 1.565 1.00 96.50 327 GLN A O 1
ATOM 2573 N N . TYR A 1 328 ? -16.326 -14.365 3.473 1.00 97.06 328 TYR A N 1
ATOM 2574 C CA . TYR A 1 328 ? -15.210 -14.810 4.298 1.00 97.06 328 TYR A CA 1
ATOM 2575 C C . TYR A 1 328 ? -15.270 -16.322 4.531 1.00 97.06 328 TYR A C 1
ATOM 2577 O O . TYR A 1 328 ? -16.343 -16.930 4.553 1.00 97.06 328 TYR A O 1
ATOM 2585 N N . LYS A 1 329 ? -14.105 -16.930 4.756 1.00 96.44 329 LYS A N 1
ATOM 2586 C CA . LYS A 1 329 ? -14.018 -18.301 5.267 1.00 96.44 329 LYS A CA 1
ATOM 2587 C C . LYS A 1 329 ? -14.331 -18.327 6.762 1.00 96.44 329 LYS A C 1
ATOM 2589 O O . LYS A 1 329 ? -14.332 -17.295 7.435 1.00 96.44 329 LYS A O 1
ATOM 2594 N N . SER A 1 330 ? -14.516 -19.519 7.320 1.00 94.12 330 SER A N 1
ATOM 2595 C CA . SER A 1 330 ? -14.576 -19.663 8.776 1.00 94.12 330 SER A CA 1
ATOM 2596 C C . SER A 1 330 ? -13.242 -19.267 9.439 1.00 94.12 330 SER A C 1
ATOM 2598 O O . SER A 1 330 ? -12.170 -19.367 8.834 1.00 94.12 330 SER A O 1
ATOM 2600 N N . ILE A 1 331 ? -13.275 -18.869 10.717 1.00 91.25 331 ILE A N 1
ATOM 2601 C CA . ILE A 1 331 ? -12.055 -18.566 11.495 1.00 91.25 331 ILE A CA 1
ATOM 2602 C C . ILE A 1 331 ? -11.115 -19.784 11.556 1.00 91.25 331 ILE A C 1
ATOM 2604 O O . ILE A 1 331 ? -9.894 -19.626 11.517 1.00 91.25 331 ILE A O 1
ATOM 2608 N N . SER A 1 332 ? -11.665 -21.003 11.607 1.00 90.44 332 SER A N 1
ATOM 2609 C CA . SER A 1 332 ? -10.891 -22.253 11.578 1.00 90.44 332 SER A CA 1
ATOM 2610 C C . SER A 1 332 ? -10.152 -22.489 10.260 1.00 90.44 332 SER A C 1
ATOM 2612 O O . SER A 1 332 ? -9.107 -23.130 10.259 1.00 90.44 332 SER A O 1
ATOM 2614 N N . GLU A 1 333 ? -10.659 -21.951 9.151 1.00 93.12 333 GLU A N 1
ATOM 2615 C CA . GLU A 1 333 ? -10.030 -22.017 7.823 1.00 93.12 333 GLU A CA 1
ATOM 2616 C C . GLU A 1 333 ? -9.134 -20.801 7.537 1.00 93.12 333 GLU A C 1
ATOM 2618 O O . GLU A 1 333 ? -8.680 -20.602 6.409 1.00 93.12 333 GLU A O 1
ATOM 2623 N N . GLY A 1 334 ? -8.886 -19.967 8.551 1.00 92.50 334 GLY A N 1
ATOM 2624 C CA . GLY A 1 334 ? -8.041 -18.788 8.431 1.00 92.50 334 GLY A CA 1
ATOM 2625 C C . GLY A 1 334 ? -8.746 -17.563 7.856 1.00 92.50 334 GLY A C 1
ATOM 2626 O O . GLY A 1 334 ? -8.049 -16.630 7.489 1.00 92.50 334 GLY A O 1
ATOM 2627 N N . PHE A 1 335 ? -10.084 -17.526 7.809 1.00 95.88 335 PHE A N 1
ATOM 2628 C CA . PHE A 1 335 ? -10.933 -16.345 7.552 1.00 95.88 335 PHE A CA 1
ATOM 2629 C C . PHE A 1 335 ? -10.808 -15.661 6.165 1.00 95.88 335 PHE A C 1
ATOM 2631 O O . PHE A 1 335 ? -11.813 -15.394 5.510 1.00 95.88 335 PHE A O 1
ATOM 2638 N N . ILE A 1 336 ? -9.594 -15.430 5.667 1.00 97.81 336 ILE A N 1
ATOM 2639 C CA . ILE A 1 336 ? -9.283 -14.762 4.404 1.00 97.81 336 ILE A CA 1
ATOM 2640 C C . ILE A 1 336 ? -9.466 -15.714 3.199 1.00 97.81 336 ILE A C 1
ATOM 2642 O O . ILE A 1 336 ? -8.860 -16.798 3.162 1.00 97.81 336 ILE A O 1
ATOM 2646 N N . PRO A 1 337 ? -10.266 -15.330 2.180 1.00 97.56 337 PRO A N 1
ATOM 2647 C CA . PRO A 1 337 ? -10.519 -16.152 0.992 1.00 97.56 337 PRO A CA 1
ATOM 2648 C C . PRO A 1 337 ? -9.267 -16.480 0.171 1.00 97.56 337 PRO A C 1
ATOM 2650 O O . PRO A 1 337 ? -9.013 -17.649 -0.125 1.00 97.56 337 PRO A O 1
ATOM 2653 N N . THR A 1 338 ? -8.449 -15.477 -0.132 1.00 97.94 338 THR A N 1
ATOM 2654 C CA . THR A 1 338 ? -7.132 -15.638 -0.757 1.00 97.94 338 THR A CA 1
ATOM 2655 C C . THR A 1 338 ? -6.173 -14.602 -0.193 1.00 97.94 338 THR A C 1
ATOM 2657 O O . THR A 1 338 ? -6.583 -13.482 0.118 1.00 97.94 338 THR A O 1
ATOM 2660 N N . GLU A 1 339 ? -4.890 -14.956 -0.078 1.00 98.75 339 GLU A N 1
ATOM 2661 C CA . GLU A 1 339 ? -3.871 -13.976 0.290 1.00 98.75 339 GLU A CA 1
ATOM 2662 C C . GLU A 1 339 ? -3.939 -12.785 -0.672 1.00 98.75 339 GLU A C 1
ATOM 2664 O O . GLU A 1 339 ? -4.085 -12.954 -1.885 1.00 98.75 339 GLU A O 1
ATOM 2669 N N . THR A 1 340 ? -3.943 -11.584 -0.103 1.00 98.81 340 THR A N 1
ATOM 2670 C CA . THR A 1 340 ? -4.093 -10.328 -0.839 1.00 98.81 340 THR A CA 1
ATOM 2671 C C . THR A 1 340 ? -3.086 -9.336 -0.299 1.00 98.81 340 THR A C 1
ATOM 2673 O O . THR A 1 340 ? -3.015 -9.109 0.911 1.00 98.81 340 THR A O 1
ATOM 2676 N N . LYS A 1 341 ? -2.292 -8.762 -1.196 1.00 98.69 341 LYS A N 1
ATOM 2677 C CA . LYS A 1 341 ? -1.200 -7.859 -0.864 1.00 98.69 341 LYS A CA 1
ATOM 2678 C C . LYS A 1 341 ? -1.454 -6.488 -1.464 1.00 98.69 341 LYS A C 1
ATOM 2680 O O . LYS A 1 341 ? -1.628 -6.368 -2.671 1.00 98.69 341 LYS A O 1
ATOM 2685 N N . LEU A 1 342 ? -1.422 -5.463 -0.622 1.00 98.81 342 LEU A N 1
ATOM 2686 C CA . LEU A 1 342 ? -1.421 -4.068 -1.033 1.00 98.81 342 LEU A CA 1
ATOM 2687 C C . LEU A 1 342 ? -0.008 -3.521 -0.866 1.00 98.81 342 LEU A C 1
ATOM 2689 O O . LEU A 1 342 ? 0.624 -3.752 0.169 1.00 98.81 342 LEU A O 1
ATOM 2693 N N . ARG A 1 343 ? 0.497 -2.817 -1.878 1.00 98.75 343 ARG A N 1
ATOM 2694 C CA . ARG A 1 343 ? 1.816 -2.179 -1.845 1.00 98.75 343 ARG A CA 1
ATOM 2695 C C . ARG A 1 343 ? 1.650 -0.682 -2.017 1.00 98.75 343 ARG A C 1
ATOM 2697 O O . ARG A 1 343 ? 1.139 -0.246 -3.040 1.00 98.75 343 ARG A O 1
ATOM 2704 N N . PHE A 1 344 ? 2.139 0.082 -1.050 1.00 98.56 344 PHE A N 1
ATOM 2705 C CA . PHE A 1 344 ? 2.308 1.527 -1.141 1.00 98.56 344 PHE A CA 1
ATOM 2706 C C . PHE A 1 344 ? 3.804 1.825 -1.160 1.00 98.56 344 PHE A C 1
ATOM 2708 O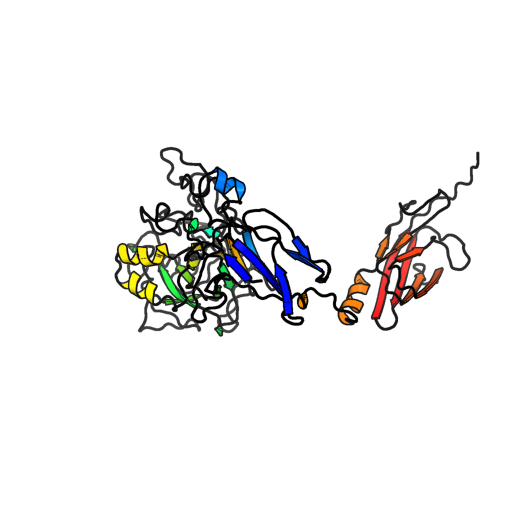 O . PHE A 1 344 ? 4.543 1.381 -0.271 1.00 98.56 344 PHE A O 1
ATOM 2715 N N . ARG A 1 345 ? 4.275 2.529 -2.188 1.00 97.88 345 ARG A N 1
ATOM 2716 C CA . ARG A 1 345 ? 5.679 2.927 -2.329 1.00 97.88 345 ARG A CA 1
ATOM 2717 C C . ARG A 1 345 ? 5.770 4.420 -2.518 1.00 97.88 345 ARG A C 1
ATOM 2719 O O . ARG A 1 345 ? 5.128 4.976 -3.408 1.00 97.88 345 ARG A O 1
ATOM 2726 N N . VAL A 1 346 ? 6.615 5.038 -1.708 1.00 97.38 346 VAL A N 1
ATOM 2727 C CA . VAL A 1 346 ? 6.914 6.462 -1.794 1.00 97.38 346 VAL A CA 1
ATOM 2728 C C . VAL A 1 346 ? 8.410 6.687 -1.931 1.00 97.38 346 VAL A C 1
ATOM 2730 O O . VAL A 1 346 ? 9.225 5.871 -1.506 1.00 97.38 346 VAL A O 1
ATOM 2733 N N . THR A 1 347 ? 8.787 7.799 -2.545 1.00 95.25 347 THR A N 1
ATOM 2734 C CA . THR A 1 347 ? 10.180 8.204 -2.663 1.00 95.25 347 THR A CA 1
ATOM 2735 C C . THR A 1 347 ? 10.751 8.563 -1.299 1.00 95.25 347 THR A C 1
ATOM 2737 O O . THR A 1 347 ? 10.109 9.240 -0.495 1.00 95.25 347 THR A O 1
ATOM 2740 N N . LYS A 1 348 ? 12.002 8.162 -1.061 1.00 92.06 348 LYS A N 1
ATOM 2741 C CA . LYS A 1 348 ? 12.745 8.508 0.147 1.00 92.06 348 LYS A CA 1
ATOM 2742 C C . LYS A 1 348 ? 14.147 8.996 -0.176 1.00 92.06 348 LYS A C 1
ATOM 2744 O O . LYS A 1 348 ? 14.826 8.372 -0.992 1.00 92.06 348 LYS A O 1
ATOM 2749 N N . PRO A 1 349 ? 14.610 10.083 0.466 1.00 92.19 349 PRO A N 1
ATOM 2750 C CA . PRO A 1 349 ? 16.001 10.472 0.360 1.00 92.19 349 PRO A CA 1
ATOM 2751 C C . PRO A 1 349 ? 16.885 9.387 0.969 1.00 92.19 349 PRO A C 1
ATOM 2753 O O . PRO A 1 349 ? 16.598 8.870 2.053 1.00 92.19 349 PRO A O 1
ATOM 2756 N N . TYR A 1 350 ? 18.005 9.093 0.312 1.00 92.12 350 TYR A N 1
ATOM 2757 C CA . TYR A 1 350 ? 19.062 8.314 0.942 1.00 92.12 350 TYR A CA 1
ATOM 2758 C C . TYR A 1 350 ? 19.553 9.063 2.176 1.00 92.12 350 TYR A C 1
ATOM 2760 O O . TYR A 1 350 ? 19.899 10.241 2.101 1.00 92.12 350 TYR A O 1
ATOM 2768 N N . LYS A 1 351 ? 19.589 8.383 3.316 1.00 90.81 351 LYS A N 1
ATOM 2769 C CA . LYS A 1 351 ? 20.058 8.948 4.579 1.00 90.81 351 LYS A CA 1
ATOM 2770 C C . LYS A 1 351 ? 20.946 7.954 5.300 1.00 90.81 351 LYS A C 1
ATOM 2772 O O . LYS A 1 351 ? 20.807 6.744 5.120 1.00 90.81 351 LYS A O 1
ATOM 2777 N N . VAL A 1 352 ? 21.823 8.471 6.147 1.00 89.06 352 VAL A N 1
ATOM 2778 C CA . VAL A 1 352 ? 22.529 7.654 7.126 1.00 89.06 352 VAL A CA 1
ATOM 2779 C C . VAL A 1 352 ? 21.519 7.119 8.136 1.00 89.06 352 VAL A C 1
ATOM 2781 O O . VAL A 1 352 ? 20.780 7.880 8.762 1.00 89.06 352 VAL A O 1
ATOM 2784 N N . GLN A 1 353 ? 21.490 5.800 8.289 1.00 82.38 353 GLN A N 1
ATOM 2785 C CA . GLN A 1 353 ? 20.658 5.109 9.259 1.00 82.38 353 GLN A CA 1
ATOM 2786 C C . GLN A 1 353 ? 21.492 4.069 10.001 1.00 82.38 353 GLN A C 1
ATOM 2788 O O . GLN A 1 353 ? 22.155 3.219 9.408 1.00 82.38 353 GLN A O 1
ATOM 2793 N N . TYR A 1 354 ? 21.453 4.143 11.327 1.00 80.19 354 TYR A N 1
ATOM 2794 C CA . TYR A 1 354 ? 22.113 3.178 12.191 1.00 80.19 354 TYR A CA 1
ATOM 2795 C C . TYR A 1 354 ? 21.098 2.111 12.588 1.00 80.19 354 TYR A C 1
ATOM 2797 O O . TYR A 1 354 ? 20.055 2.422 13.158 1.00 80.19 354 TYR A O 1
ATOM 2805 N N . THR A 1 355 ? 21.404 0.861 12.256 1.00 70.12 355 THR A N 1
ATOM 2806 C CA . THR A 1 355 ? 20.723 -0.309 12.824 1.00 70.12 355 THR A CA 1
ATOM 2807 C C . THR A 1 355 ? 21.604 -0.905 13.922 1.00 70.12 355 THR A C 1
ATOM 2809 O O . THR A 1 355 ? 22.729 -0.439 14.126 1.00 70.12 355 THR A O 1
ATOM 2812 N N . ASP A 1 356 ? 21.137 -1.958 14.596 1.00 73.12 356 ASP A N 1
ATOM 2813 C CA . ASP A 1 356 ? 21.931 -2.689 15.597 1.00 73.12 356 ASP A CA 1
ATOM 2814 C C . ASP A 1 356 ? 23.289 -3.166 15.046 1.00 73.12 356 ASP A C 1
ATOM 2816 O O . ASP A 1 356 ? 24.257 -3.320 15.793 1.00 73.12 356 ASP A O 1
ATOM 2820 N N . VAL A 1 357 ? 23.387 -3.352 13.723 1.00 77.69 357 VAL A N 1
ATOM 2821 C CA . VAL A 1 357 ? 24.636 -3.640 13.018 1.00 77.69 357 VAL A CA 1
ATOM 2822 C C . VAL A 1 357 ? 24.989 -2.467 12.105 1.00 77.69 357 VAL A C 1
ATOM 2824 O O . VAL A 1 357 ? 24.364 -2.235 11.069 1.00 77.69 357 VAL A O 1
ATOM 2827 N N . VAL A 1 358 ? 26.045 -1.733 12.456 1.00 81.56 358 VAL A N 1
ATOM 2828 C CA . VAL A 1 358 ? 26.534 -0.628 11.625 1.00 81.56 358 VAL A CA 1
ATOM 2829 C C . VAL A 1 358 ? 27.347 -1.182 10.458 1.00 81.56 358 VAL A C 1
ATOM 2831 O O . VAL A 1 358 ? 28.482 -1.630 10.615 1.00 81.56 358 VAL A O 1
ATOM 2834 N N . VAL A 1 359 ? 26.766 -1.127 9.262 1.00 85.25 359 VAL A N 1
ATOM 2835 C CA . VAL A 1 359 ? 27.426 -1.472 7.997 1.00 85.25 359 VAL A CA 1
ATOM 2836 C C . VAL A 1 359 ? 27.571 -0.204 7.163 1.00 85.25 359 VAL A C 1
ATOM 2838 O O . VAL A 1 359 ? 26.691 0.649 7.187 1.00 85.25 359 VAL A O 1
ATOM 2841 N N . ASN A 1 360 ? 28.680 -0.072 6.427 1.00 90.31 360 ASN A N 1
ATOM 2842 C CA . ASN A 1 360 ? 28.925 1.059 5.521 1.00 90.31 360 ASN A CA 1
ATOM 2843 C C . ASN A 1 360 ? 28.779 2.438 6.206 1.00 90.31 360 ASN A C 1
ATOM 2845 O O . ASN A 1 360 ? 28.263 3.382 5.620 1.00 90.31 360 ASN A O 1
ATOM 2849 N N . ASN A 1 361 ? 29.192 2.541 7.476 1.00 89.00 361 ASN A N 1
ATOM 2850 C CA . ASN A 1 361 ? 29.030 3.737 8.317 1.00 89.00 361 ASN A CA 1
ATOM 2851 C C . ASN A 1 361 ? 27.576 4.248 8.405 1.00 89.00 361 ASN A C 1
ATOM 2853 O O . ASN A 1 361 ? 27.346 5.444 8.539 1.00 89.00 361 ASN A O 1
ATOM 2857 N N . GLY A 1 362 ? 26.596 3.346 8.293 1.00 88.44 362 GLY A N 1
ATOM 2858 C CA . GLY A 1 362 ? 25.171 3.677 8.274 1.00 88.44 362 GLY A CA 1
ATOM 2859 C C . GLY A 1 362 ? 24.667 4.218 6.932 1.00 88.44 362 GLY A C 1
ATOM 2860 O O . GLY A 1 362 ? 23.467 4.426 6.782 1.00 88.44 362 GLY A O 1
ATOM 2861 N N . MET A 1 363 ? 25.536 4.434 5.939 1.00 91.31 363 MET A N 1
ATOM 2862 C CA . MET A 1 363 ? 25.101 4.803 4.591 1.00 91.31 363 MET A CA 1
ATOM 2863 C C . MET A 1 363 ? 24.443 3.601 3.898 1.00 91.31 363 MET A C 1
ATOM 2865 O O . MET A 1 363 ? 24.913 2.469 4.074 1.00 91.31 363 MET A O 1
ATOM 2869 N N . PRO A 1 364 ? 23.412 3.814 3.059 1.00 90.69 364 PRO A N 1
ATOM 2870 C CA . PRO A 1 364 ? 22.663 2.729 2.445 1.00 90.69 364 PRO A CA 1
ATOM 2871 C C . PRO A 1 364 ? 23.552 1.728 1.703 1.00 90.69 364 PRO A C 1
ATOM 2873 O O . PRO A 1 364 ? 24.461 2.085 0.944 1.00 90.69 364 PRO A O 1
ATOM 2876 N N . ARG A 1 365 ? 23.270 0.447 1.935 1.00 90.50 365 ARG A N 1
ATOM 2877 C CA . ARG A 1 365 ? 23.908 -0.677 1.260 1.00 90.50 365 ARG A CA 1
ATOM 2878 C C . ARG A 1 365 ? 22.852 -1.717 0.921 1.00 90.50 365 ARG A C 1
ATOM 2880 O O . ARG A 1 365 ? 22.179 -2.239 1.800 1.00 90.50 365 ARG A O 1
ATOM 2887 N N . TYR A 1 366 ? 22.789 -2.068 -0.352 1.00 89.69 366 TYR A N 1
ATOM 2888 C CA . TYR A 1 366 ? 21.855 -3.035 -0.907 1.00 89.69 366 TYR A CA 1
ATOM 2889 C C . TYR A 1 366 ? 22.611 -4.270 -1.385 1.00 89.69 366 TYR A C 1
ATOM 2891 O O . TYR A 1 366 ? 23.678 -4.160 -1.998 1.00 89.69 366 TYR A O 1
ATOM 2899 N N . THR A 1 367 ? 22.051 -5.449 -1.134 1.00 90.50 367 THR A N 1
ATOM 2900 C CA . THR A 1 367 ? 22.528 -6.709 -1.713 1.00 90.50 367 THR A CA 1
ATOM 2901 C C . THR A 1 367 ? 21.380 -7.317 -2.494 1.00 90.50 367 THR A C 1
ATOM 2903 O O . THR A 1 367 ? 20.282 -7.445 -1.966 1.00 90.50 367 THR A O 1
ATOM 2906 N N . PHE A 1 368 ? 21.635 -7.661 -3.746 1.00 90.31 368 PHE A N 1
ATOM 2907 C CA . PHE A 1 368 ? 20.671 -8.287 -4.639 1.00 90.31 368 PHE A CA 1
ATOM 2908 C C . PHE A 1 368 ? 21.389 -9.356 -5.460 1.00 90.31 368 PHE A C 1
ATOM 2910 O O . PHE A 1 368 ? 22.620 -9.368 -5.534 1.00 90.31 368 PHE A O 1
ATOM 2917 N N . ASN A 1 369 ? 20.620 -10.257 -6.056 1.00 87.62 369 ASN A N 1
ATOM 2918 C CA . ASN A 1 369 ? 21.105 -11.223 -7.028 1.00 87.62 369 ASN A CA 1
ATOM 2919 C C . ASN A 1 369 ? 20.135 -11.252 -8.216 1.00 87.62 369 ASN A C 1
ATOM 2921 O O . ASN A 1 369 ? 19.002 -10.791 -8.103 1.00 87.62 369 ASN A O 1
ATOM 2925 N N . THR A 1 370 ? 20.593 -11.775 -9.346 1.00 82.56 370 THR A N 1
ATOM 2926 C CA . THR A 1 370 ? 19.803 -11.904 -10.578 1.00 82.56 370 THR A CA 1
ATOM 2927 C C . THR A 1 370 ? 19.505 -13.365 -10.919 1.00 82.56 370 THR A C 1
ATOM 2929 O O . THR A 1 370 ? 19.117 -13.659 -12.046 1.00 82.56 370 THR A O 1
ATOM 2932 N N . ALA A 1 371 ? 19.688 -14.291 -9.968 1.00 79.69 371 ALA A N 1
ATOM 2933 C CA . ALA A 1 371 ? 19.557 -15.726 -10.217 1.00 79.69 371 ALA A CA 1
ATOM 2934 C C . ALA A 1 371 ? 18.146 -16.093 -10.699 1.00 79.69 371 ALA A C 1
ATOM 2936 O O . ALA A 1 371 ? 18.007 -16.865 -11.643 1.00 79.69 371 ALA A O 1
ATOM 2937 N N . ASP A 1 372 ? 17.124 -15.456 -10.124 1.00 75.69 372 ASP A N 1
ATOM 2938 C CA . ASP A 1 372 ? 15.716 -15.694 -10.466 1.00 75.69 372 ASP A CA 1
ATOM 2939 C C . ASP A 1 372 ? 15.280 -15.016 -11.781 1.00 75.69 372 ASP A C 1
ATOM 2941 O O . ASP A 1 372 ? 14.186 -15.266 -12.278 1.00 75.69 372 ASP A O 1
ATOM 2945 N N . LEU A 1 373 ? 16.130 -14.160 -12.363 1.00 74.00 373 LEU A N 1
ATOM 2946 C CA . LEU A 1 373 ? 15.898 -13.518 -13.665 1.00 74.00 373 LEU A CA 1
ATOM 2947 C C . LEU A 1 373 ? 16.562 -14.282 -14.820 1.00 74.00 373 LEU A C 1
ATOM 2949 O O . LEU A 1 373 ? 16.330 -13.966 -15.988 1.00 74.00 373 LEU A O 1
ATOM 2953 N N . ALA A 1 374 ? 17.417 -15.261 -14.517 1.00 70.88 374 ALA A N 1
ATOM 2954 C CA . ALA A 1 374 ? 18.122 -16.020 -15.534 1.00 70.88 374 ALA A CA 1
ATOM 2955 C C . ALA A 1 374 ? 17.168 -16.977 -16.263 1.00 70.88 374 ALA A C 1
ATOM 2957 O O . ALA A 1 374 ? 16.344 -17.662 -15.655 1.00 70.88 374 ALA A O 1
ATOM 2958 N N . ALA A 1 375 ? 17.317 -17.073 -17.586 1.00 69.25 375 ALA A N 1
ATOM 2959 C CA . ALA A 1 375 ? 16.596 -18.068 -18.364 1.00 69.25 375 ALA A CA 1
ATOM 2960 C C . ALA A 1 375 ? 16.956 -19.475 -17.864 1.00 69.25 375 ALA A C 1
ATOM 2962 O O . ALA A 1 375 ? 18.123 -19.878 -17.874 1.00 69.25 375 ALA A O 1
ATOM 2963 N N . THR A 1 376 ? 15.947 -20.240 -17.452 1.00 73.31 376 THR A N 1
ATOM 2964 C CA . THR A 1 376 ? 16.146 -21.646 -17.102 1.00 73.31 376 THR A CA 1
ATOM 2965 C C . THR A 1 376 ? 16.264 -22.455 -18.390 1.00 73.31 376 THR A C 1
ATOM 2967 O O . THR A 1 376 ? 15.390 -22.406 -19.254 1.00 73.31 376 THR A O 1
ATOM 2970 N N . THR A 1 377 ? 17.360 -23.196 -18.542 1.00 80.06 377 THR A N 1
ATOM 2971 C CA . THR A 1 377 ? 17.569 -24.080 -19.696 1.00 80.06 377 THR A CA 1
ATOM 2972 C C . THR A 1 377 ? 17.159 -25.506 -19.349 1.00 80.06 377 THR A C 1
ATOM 2974 O O . THR A 1 377 ? 17.341 -25.956 -18.221 1.00 80.06 377 THR A O 1
ATOM 2977 N N . GLY A 1 378 ? 16.588 -26.227 -20.317 1.00 81.00 378 GLY A N 1
ATOM 2978 C CA . GLY A 1 378 ? 16.209 -27.630 -20.129 1.00 81.00 378 GLY A CA 1
ATOM 2979 C C . GLY A 1 378 ? 15.014 -27.867 -19.199 1.00 81.00 378 GLY A C 1
ATOM 2980 O O . GLY A 1 378 ? 14.837 -28.995 -18.743 1.00 81.00 378 GLY A O 1
ATOM 2981 N N . ASP A 1 379 ? 14.190 -26.850 -18.922 1.00 87.12 379 ASP A N 1
ATOM 2982 C CA . ASP A 1 379 ? 12.951 -27.042 -18.165 1.00 87.12 379 ASP A CA 1
ATOM 2983 C C . ASP A 1 379 ? 11.912 -27.797 -19.005 1.00 87.12 379 ASP A C 1
ATOM 2985 O O . ASP A 1 379 ? 11.289 -27.257 -19.925 1.00 87.12 379 ASP A O 1
ATOM 2989 N N . TYR A 1 380 ? 11.735 -29.071 -18.660 1.00 89.06 380 TYR A N 1
ATOM 2990 C CA . TYR A 1 380 ? 10.810 -29.977 -19.321 1.00 89.06 380 TYR A CA 1
ATOM 2991 C C . TYR A 1 380 ? 9.361 -29.480 -19.258 1.00 89.06 380 TYR A C 1
ATOM 2993 O O . TYR A 1 380 ? 8.672 -29.497 -20.274 1.00 89.06 380 TYR A O 1
ATOM 3001 N N . ASN A 1 381 ? 8.894 -29.011 -18.097 1.00 88.69 381 ASN A N 1
ATOM 3002 C CA . ASN A 1 381 ? 7.486 -28.640 -17.924 1.00 88.69 381 ASN A CA 1
ATOM 3003 C C . ASN A 1 381 ? 7.142 -27.388 -18.735 1.00 88.69 381 ASN A C 1
ATOM 3005 O O . ASN A 1 381 ? 6.101 -27.350 -19.392 1.00 88.69 381 ASN A O 1
ATOM 3009 N N . THR A 1 382 ? 8.045 -26.405 -18.750 1.00 87.62 382 THR A N 1
ATOM 3010 C CA . THR A 1 382 ? 7.905 -25.215 -19.600 1.00 87.62 382 THR A CA 1
ATOM 3011 C C . THR A 1 382 ? 7.961 -25.573 -21.085 1.00 87.62 382 THR A C 1
ATOM 3013 O O . THR A 1 382 ? 7.192 -25.035 -21.878 1.00 87.62 382 THR A O 1
ATOM 3016 N N . ALA A 1 383 ? 8.811 -26.521 -21.492 1.00 87.25 383 ALA A N 1
ATOM 3017 C CA . ALA A 1 383 ? 8.848 -26.981 -22.881 1.00 87.25 383 ALA A CA 1
ATOM 3018 C C . ALA A 1 383 ? 7.547 -27.690 -23.310 1.00 87.25 383 ALA A C 1
ATOM 3020 O O . ALA A 1 383 ? 7.106 -27.515 -24.447 1.00 87.25 383 ALA A O 1
ATOM 3021 N N . VAL A 1 384 ? 6.914 -28.456 -22.411 1.00 91.44 384 VAL A N 1
ATOM 3022 C CA . VAL A 1 384 ? 5.606 -29.091 -22.651 1.00 91.44 384 VAL A CA 1
ATOM 3023 C C . VAL A 1 384 ? 4.510 -28.036 -22.800 1.00 91.44 384 VAL A C 1
ATOM 3025 O O . VAL A 1 384 ? 3.770 -28.071 -23.782 1.00 91.44 384 VAL A O 1
ATOM 3028 N N . SER A 1 385 ? 4.416 -27.072 -21.877 1.00 92.19 385 SER A N 1
ATOM 3029 C CA . SER A 1 385 ? 3.390 -26.020 -21.944 1.00 92.19 385 SER A CA 1
ATOM 3030 C C . SER A 1 385 ? 3.585 -25.087 -23.144 1.00 92.19 385 SER A C 1
ATOM 3032 O O . SER A 1 385 ? 2.611 -24.645 -23.752 1.00 92.19 385 SER A O 1
ATOM 3034 N N . ALA A 1 386 ? 4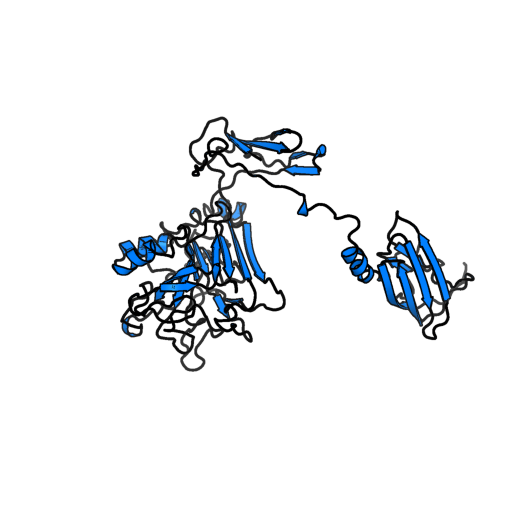.828 -24.851 -23.574 1.00 92.31 386 ALA A N 1
ATOM 3035 C CA . ALA A 1 386 ? 5.127 -24.050 -24.758 1.00 92.31 386 ALA A CA 1
ATOM 3036 C C . ALA A 1 386 ? 4.547 -24.639 -26.059 1.00 92.31 386 ALA A C 1
ATOM 3038 O O . ALA A 1 386 ? 4.266 -23.874 -26.987 1.00 92.31 386 ALA A O 1
ATOM 3039 N N . LEU A 1 387 ? 4.293 -25.956 -26.133 1.00 94.75 387 LEU A N 1
ATOM 3040 C CA . LEU A 1 387 ? 3.622 -26.572 -27.288 1.00 94.75 387 LEU A CA 1
ATOM 3041 C C . LEU A 1 387 ? 2.235 -25.970 -27.545 1.00 94.75 387 LEU A C 1
ATOM 3043 O O . LEU A 1 387 ? 1.778 -25.942 -28.691 1.00 94.75 387 LEU A O 1
ATOM 3047 N N . ASP A 1 388 ? 1.572 -25.442 -26.511 1.00 94.50 388 ASP A N 1
ATOM 3048 C CA . ASP A 1 388 ? 0.262 -24.824 -26.673 1.00 94.50 388 ASP A CA 1
ATOM 3049 C C . ASP A 1 388 ? 0.284 -23.522 -27.464 1.00 94.50 388 ASP A C 1
ATOM 3051 O O . ASP A 1 388 ? -0.736 -23.163 -28.059 1.00 94.50 388 ASP A O 1
ATOM 3055 N N . THR A 1 389 ? 1.446 -22.875 -27.529 1.00 95.69 389 THR A N 1
ATOM 3056 C CA . THR A 1 389 ? 1.658 -21.626 -28.266 1.00 95.69 389 THR A CA 1
ATOM 3057 C C . THR A 1 389 ? 1.875 -21.845 -29.766 1.00 95.69 389 THR A C 1
ATOM 3059 O O . THR A 1 389 ? 1.848 -20.875 -30.532 1.00 95.69 389 THR A O 1
ATOM 3062 N N . ILE A 1 390 ? 2.072 -23.094 -30.215 1.00 97.06 390 ILE A N 1
ATOM 3063 C CA . ILE A 1 390 ? 2.230 -23.414 -31.638 1.00 97.06 390 ILE A CA 1
ATOM 3064 C C . ILE A 1 390 ? 0.968 -22.988 -32.382 1.00 97.06 390 ILE A C 1
ATOM 3066 O O . ILE A 1 390 ? -0.148 -23.390 -32.047 1.00 97.06 390 ILE A O 1
ATOM 3070 N N . SER A 1 391 ? 1.164 -22.169 -33.410 1.00 96.44 391 SER A N 1
ATOM 3071 C CA . SER A 1 391 ? 0.089 -21.554 -34.185 1.00 96.44 391 SER A CA 1
ATOM 3072 C C . SER A 1 391 ? 0.401 -21.605 -35.675 1.00 96.44 391 SER A C 1
ATOM 3074 O O . SER A 1 391 ? 1.539 -21.830 -36.081 1.00 96.44 391 SER A O 1
ATOM 3076 N N . VAL A 1 392 ? -0.620 -21.406 -36.507 1.00 96.12 392 VAL A N 1
ATOM 3077 C CA . VAL A 1 392 ? -0.470 -21.267 -37.962 1.00 96.12 392 VAL A CA 1
ATOM 3078 C C . VAL A 1 392 ? -0.990 -19.890 -38.339 1.00 96.12 392 VAL A C 1
ATOM 3080 O O . VAL A 1 392 ? -2.093 -19.531 -37.934 1.00 96.12 392 VAL A O 1
ATOM 3083 N N . VAL A 1 393 ? -0.204 -19.114 -39.082 1.00 93.94 393 VAL A N 1
ATOM 3084 C CA . VAL A 1 393 ? -0.530 -17.735 -39.453 1.00 93.94 393 VAL A CA 1
ATOM 3085 C C . VAL A 1 393 ? -0.401 -17.509 -40.969 1.00 93.94 393 VAL A C 1
ATOM 3087 O O . VAL A 1 393 ? 0.596 -17.925 -41.565 1.00 93.94 393 VAL A O 1
ATOM 3090 N N . PRO A 1 394 ? -1.374 -16.833 -41.605 1.00 91.94 394 PRO A N 1
ATOM 3091 C CA . PRO A 1 394 ? -2.684 -16.479 -41.054 1.00 91.94 394 PRO A CA 1
ATOM 3092 C C . PRO A 1 394 ? -3.583 -17.716 -40.855 1.00 91.94 394 PRO A C 1
ATOM 3094 O O . PRO A 1 394 ? -3.481 -18.712 -41.576 1.00 91.94 394 PRO A O 1
ATOM 3097 N N . ASN A 1 395 ? -4.481 -17.639 -39.873 1.00 91.44 395 ASN A N 1
ATOM 3098 C CA . ASN A 1 395 ? -5.567 -18.597 -39.676 1.00 91.44 395 ASN A CA 1
ATOM 3099 C C . ASN A 1 395 ? -6.837 -17.836 -39.255 1.00 91.44 395 ASN A C 1
ATOM 3101 O O . ASN A 1 395 ? -6.885 -17.349 -38.124 1.00 91.44 395 ASN A O 1
ATOM 3105 N N . PRO A 1 396 ? -7.849 -17.706 -40.129 1.00 87.75 396 PRO A N 1
ATOM 3106 C CA . PRO A 1 396 ? -7.937 -18.281 -41.477 1.00 87.75 396 PRO A CA 1
ATOM 3107 C C . PRO A 1 396 ? -7.016 -17.594 -42.500 1.00 87.75 396 PRO A C 1
ATOM 3109 O O . PRO A 1 396 ? -6.729 -16.403 -42.398 1.00 87.75 396 PRO A O 1
ATOM 3112 N N . TYR A 1 397 ? -6.591 -18.340 -43.518 1.00 90.94 397 TYR A N 1
ATOM 3113 C CA . TYR A 1 397 ? -5.968 -17.787 -44.720 1.00 90.94 397 TYR A CA 1
ATOM 3114 C C . TYR A 1 397 ? -7.055 -17.388 -45.720 1.00 90.94 397 TYR A C 1
ATOM 3116 O O . TYR A 1 397 ? -7.827 -18.234 -46.175 1.00 90.94 397 TYR A O 1
ATOM 3124 N N . TYR A 1 398 ? -7.106 -16.107 -46.085 1.00 86.44 398 TYR A N 1
ATOM 3125 C CA . TYR A 1 398 ? -8.059 -15.582 -47.061 1.00 86.44 398 TYR A CA 1
ATOM 3126 C C . TYR A 1 398 ? -7.334 -15.021 -48.267 1.00 86.44 398 TYR A C 1
ATOM 3128 O O . TYR A 1 398 ? -7.047 -13.826 -48.323 1.00 86.44 398 TYR A O 1
ATOM 3136 N N . ALA A 1 399 ? -7.086 -15.884 -49.251 1.00 77.75 399 ALA A N 1
ATOM 3137 C CA . ALA A 1 399 ? -6.602 -15.532 -50.578 1.00 77.75 399 ALA A CA 1
ATOM 3138 C C . ALA A 1 399 ? -5.217 -14.846 -50.631 1.00 77.75 399 ALA A C 1
ATOM 3140 O O . ALA A 1 399 ? -4.688 -14.673 -51.722 1.00 77.75 399 ALA A O 1
ATOM 3141 N N . TYR A 1 400 ? -4.651 -14.432 -49.498 1.00 80.88 400 TYR A N 1
ATOM 3142 C CA . TYR A 1 400 ? -3.402 -13.694 -49.381 1.00 80.88 400 TYR A CA 1
ATOM 3143 C C . TYR A 1 400 ? -2.786 -13.866 -47.994 1.00 80.88 400 TYR A C 1
ATOM 3145 O O . TYR A 1 400 ? -3.490 -14.006 -46.986 1.00 80.88 400 TYR A O 1
ATOM 3153 N N . SER A 1 401 ? -1.465 -13.754 -47.948 1.00 79.25 401 SER A N 1
ATOM 3154 C CA . SER A 1 401 ? -0.662 -13.650 -46.739 1.00 79.25 401 SER A CA 1
ATOM 3155 C C . SER A 1 401 ? 0.396 -12.566 -46.918 1.00 79.25 401 SER A C 1
ATOM 3157 O O . SER A 1 401 ? 1.032 -12.468 -47.961 1.00 79.25 401 SER A O 1
ATOM 3159 N N . SER A 1 402 ? 0.644 -11.763 -45.879 1.00 78.69 402 SER A N 1
ATOM 3160 C CA . SER A 1 402 ? 1.687 -10.724 -45.910 1.00 78.69 402 SER A CA 1
ATOM 3161 C C . SER A 1 402 ? 3.109 -11.276 -46.071 1.00 78.69 402 SER A C 1
ATOM 3163 O O . SER A 1 402 ? 4.041 -10.503 -46.276 1.00 78.69 402 SER A O 1
ATOM 3165 N N . TYR A 1 403 ? 3.283 -12.597 -45.978 1.00 79.06 403 TYR A N 1
ATOM 3166 C CA . TYR A 1 403 ? 4.552 -13.285 -46.205 1.00 79.06 403 TYR A CA 1
ATOM 3167 C C . TYR A 1 403 ? 4.794 -13.673 -47.673 1.00 79.06 403 TYR A C 1
ATOM 3169 O O . TYR A 1 403 ? 5.861 -14.203 -47.986 1.00 79.06 403 TYR A O 1
ATOM 3177 N N . GLU A 1 404 ? 3.823 -13.453 -48.561 1.00 84.06 404 GLU A N 1
ATOM 3178 C CA . GLU A 1 404 ? 3.916 -13.798 -49.982 1.00 84.06 404 GLU A CA 1
ATOM 3179 C C . GLU A 1 404 ? 4.714 -12.739 -50.750 1.00 84.06 404 GLU A C 1
ATOM 3181 O O . GLU A 1 404 ? 4.486 -11.538 -50.606 1.00 84.06 404 GLU A O 1
ATOM 3186 N N . GLN A 1 405 ? 5.660 -13.179 -51.584 1.00 81.31 405 GLN A N 1
ATOM 3187 C CA . GLN A 1 405 ? 6.531 -12.269 -52.348 1.00 81.31 405 GLN A CA 1
ATOM 3188 C C . GLN A 1 405 ? 6.086 -12.051 -53.800 1.00 81.31 405 GLN A C 1
ATOM 3190 O O . GLN A 1 405 ? 6.620 -11.183 -54.489 1.00 81.31 405 GLN A O 1
ATOM 3195 N N . SER A 1 406 ? 5.136 -12.843 -54.299 1.00 78.69 406 SER A N 1
ATOM 3196 C CA . SER A 1 406 ? 4.631 -12.738 -55.671 1.00 78.69 406 SER A CA 1
ATOM 3197 C C . SER A 1 406 ? 3.208 -13.282 -55.773 1.00 78.69 406 SER A C 1
ATOM 3199 O O . SER A 1 406 ? 2.756 -13.998 -54.887 1.00 78.69 406 SER A O 1
ATOM 3201 N N . GLN A 1 407 ? 2.525 -13.012 -56.887 1.00 70.62 407 GLN A N 1
ATOM 3202 C CA . GLN A 1 407 ? 1.168 -13.517 -57.144 1.00 70.62 407 GLN A CA 1
ATOM 3203 C C . GLN A 1 407 ? 1.080 -15.051 -57.259 1.00 70.62 407 GLN A C 1
ATOM 3205 O O . GLN A 1 407 ? -0.011 -15.606 -57.162 1.00 70.62 407 GLN A O 1
ATOM 3210 N N . LEU A 1 408 ? 2.212 -15.734 -57.465 1.00 75.19 408 LEU A N 1
ATOM 3211 C CA . LEU A 1 408 ? 2.305 -17.197 -57.520 1.00 75.19 408 LEU A CA 1
ATOM 3212 C C . LEU A 1 408 ? 2.804 -17.809 -56.198 1.00 75.19 408 LEU A C 1
ATOM 3214 O O . LEU A 1 408 ? 2.888 -19.035 -56.090 1.00 75.19 408 LEU A O 1
ATOM 3218 N N . ASP A 1 409 ? 3.167 -16.976 -55.215 1.00 80.31 409 ASP A N 1
ATOM 3219 C CA . ASP A 1 409 ? 3.586 -17.407 -53.882 1.00 80.31 409 ASP A CA 1
ATOM 3220 C C . ASP A 1 409 ? 2.361 -17.483 -52.973 1.00 80.31 409 ASP A C 1
ATOM 3222 O O . ASP A 1 409 ? 1.602 -16.531 -52.849 1.00 80.31 409 ASP A O 1
ATOM 3226 N N . ASN A 1 410 ? 2.187 -18.640 -52.355 1.00 85.56 410 ASN A N 1
ATOM 3227 C CA . ASN A 1 410 ? 1.071 -18.981 -51.493 1.00 85.56 410 ASN A CA 1
ATOM 3228 C C . ASN A 1 410 ? 1.695 -19.485 -50.201 1.00 85.56 410 ASN A C 1
ATOM 3230 O O . ASN A 1 410 ? 2.329 -20.540 -50.228 1.00 85.56 410 ASN A O 1
ATOM 3234 N N . ARG A 1 411 ? 1.577 -18.748 -49.092 1.00 88.94 411 ARG A N 1
ATOM 3235 C CA . ARG A 1 411 ? 2.388 -19.058 -47.905 1.00 88.94 411 ARG A CA 1
ATOM 3236 C C . ARG A 1 411 ? 1.671 -18.853 -46.585 1.00 88.94 411 ARG A C 1
ATOM 3238 O O . ARG A 1 411 ? 1.263 -17.745 -46.237 1.00 88.94 411 ARG A O 1
ATOM 3245 N N . VAL A 1 412 ? 1.674 -19.908 -45.777 1.00 93.31 412 VAL A N 1
ATOM 3246 C CA . VAL A 1 412 ? 1.369 -19.837 -44.345 1.00 93.31 412 VAL A CA 1
ATOM 3247 C C . VAL A 1 412 ? 2.579 -20.238 -43.520 1.00 93.31 412 VAL A C 1
ATOM 3249 O O . VAL A 1 412 ? 3.396 -21.050 -43.948 1.00 93.31 412 VAL A O 1
ATOM 3252 N N . LYS A 1 413 ? 2.696 -19.675 -42.322 1.00 95.19 413 LYS A N 1
ATOM 3253 C CA . LYS A 1 413 ? 3.795 -19.945 -41.400 1.00 95.19 413 LYS A CA 1
ATOM 3254 C C . LYS A 1 413 ? 3.268 -20.671 -40.173 1.00 95.19 413 LYS A C 1
ATOM 3256 O O . LYS A 1 413 ? 2.324 -20.221 -39.536 1.00 95.19 413 LYS A O 1
ATOM 3261 N N . ILE A 1 414 ? 3.897 -21.781 -39.828 1.00 96.94 414 ILE A N 1
ATOM 3262 C CA . ILE A 1 414 ? 3.681 -22.488 -38.568 1.00 96.94 414 ILE A CA 1
ATOM 3263 C C . ILE A 1 414 ? 4.722 -21.953 -37.585 1.00 96.94 414 ILE A C 1
ATOM 3265 O O . ILE A 1 414 ? 5.914 -22.025 -37.878 1.00 96.94 414 ILE A O 1
ATOM 3269 N N . THR A 1 415 ? 4.296 -21.363 -36.471 1.00 95.94 415 THR A N 1
ATOM 3270 C CA . THR A 1 415 ? 5.145 -20.613 -35.528 1.00 95.94 415 THR A CA 1
ATOM 3271 C C . THR A 1 415 ? 5.282 -21.318 -34.183 1.00 95.94 415 THR A C 1
ATOM 3273 O O . THR A 1 415 ? 4.503 -22.214 -33.862 1.00 95.94 415 THR A O 1
ATOM 3276 N N . ASN A 1 416 ? 6.268 -20.884 -33.392 1.00 95.44 416 ASN A N 1
ATOM 3277 C CA . ASN A 1 416 ? 6.607 -21.412 -32.065 1.00 95.44 416 ASN A CA 1
ATOM 3278 C C . ASN A 1 416 ? 6.953 -22.910 -32.068 1.00 95.44 416 ASN A C 1
ATOM 3280 O O . ASN A 1 416 ? 6.741 -23.618 -31.088 1.00 95.44 416 ASN A O 1
ATOM 3284 N N . LEU A 1 417 ? 7.489 -23.401 -33.187 1.00 95.94 417 LEU A N 1
ATOM 3285 C CA . LEU A 1 417 ? 7.892 -24.791 -33.333 1.00 95.94 417 LEU A CA 1
A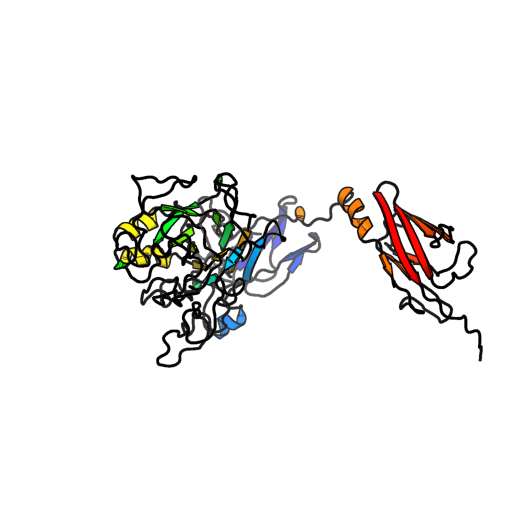TOM 3286 C C . LEU A 1 417 ? 9.122 -25.097 -32.466 1.00 95.94 417 LEU A C 1
ATOM 3288 O O . LEU A 1 417 ? 10.075 -24.311 -32.470 1.00 95.94 417 LEU A O 1
ATOM 3292 N N . PRO A 1 418 ? 9.154 -26.263 -31.796 1.00 92.75 418 PRO A N 1
ATOM 3293 C CA . PRO A 1 418 ? 10.356 -26.729 -31.121 1.00 92.75 418 PRO A CA 1
ATOM 3294 C C . PRO A 1 418 ? 11.446 -27.068 -32.146 1.00 92.75 418 PRO A C 1
ATOM 3296 O O . PRO A 1 418 ? 11.156 -27.304 -33.325 1.00 92.75 418 PRO A O 1
ATOM 3299 N N . GLN A 1 419 ? 12.699 -27.156 -31.679 1.00 93.31 419 GLN A N 1
ATOM 3300 C CA . GLN A 1 419 ? 13.856 -27.481 -32.525 1.00 93.31 419 GLN A CA 1
ATOM 3301 C C . GLN A 1 419 ? 13.600 -28.730 -33.382 1.00 93.31 419 GLN A C 1
ATOM 3303 O O . GLN A 1 419 ? 13.837 -28.703 -34.589 1.00 93.31 419 GLN A O 1
ATOM 3308 N N . LYS A 1 420 ? 13.094 -29.808 -32.765 1.00 95.44 420 LYS A N 1
ATOM 3309 C CA . LYS A 1 420 ? 12.831 -31.091 -33.420 1.00 95.44 420 LYS A CA 1
ATOM 3310 C C . LYS A 1 420 ? 11.354 -31.459 -33.348 1.00 95.44 420 LYS A C 1
ATOM 3312 O O . LYS A 1 420 ? 10.819 -31.678 -32.264 1.00 95.44 420 LYS A O 1
ATOM 3317 N N . CYS A 1 421 ? 10.699 -31.561 -34.499 1.00 96.94 421 CYS A N 1
ATOM 3318 C CA . CYS A 1 421 ? 9.308 -32.000 -34.593 1.00 96.94 421 CYS A CA 1
ATOM 3319 C C . CYS A 1 421 ? 8.968 -32.584 -35.966 1.00 96.94 421 CYS A C 1
ATOM 3321 O O . CYS A 1 421 ? 9.688 -32.422 -36.950 1.00 96.94 421 CYS A O 1
ATOM 3323 N N . THR A 1 422 ? 7.836 -33.275 -36.029 1.00 97.88 422 THR A N 1
ATOM 3324 C CA . THR A 1 422 ? 7.203 -33.712 -37.270 1.00 97.88 422 THR A CA 1
ATOM 3325 C C . THR A 1 422 ? 5.857 -33.022 -37.409 1.00 97.88 422 THR A C 1
ATOM 3327 O O . THR A 1 422 ? 5.002 -33.151 -36.537 1.00 97.88 422 THR A O 1
ATOM 3330 N N . ILE A 1 423 ? 5.659 -32.326 -38.522 1.00 98.06 423 ILE A N 1
ATOM 3331 C CA . ILE A 1 423 ? 4.405 -31.661 -38.868 1.00 98.06 423 ILE A CA 1
ATOM 3332 C C . ILE A 1 423 ? 3.690 -32.526 -39.903 1.00 98.06 423 ILE A C 1
ATOM 3334 O O . ILE A 1 423 ? 4.243 -32.813 -40.966 1.00 98.06 423 ILE A O 1
ATOM 3338 N N . SER A 1 424 ? 2.465 -32.936 -39.604 1.00 98.06 424 SER A N 1
ATOM 3339 C CA . SER A 1 424 ? 1.603 -33.710 -40.494 1.00 98.06 424 SER A CA 1
ATOM 3340 C C . SER A 1 424 ? 0.330 -32.922 -40.770 1.00 98.06 424 SER A C 1
ATOM 3342 O O . SER A 1 424 ? -0.347 -32.475 -39.849 1.00 98.06 424 SER A O 1
ATOM 3344 N N . ILE A 1 425 ? 0.018 -32.731 -42.045 1.00 97.81 425 ILE A N 1
ATOM 3345 C CA . ILE A 1 425 ? -1.125 -31.946 -42.504 1.00 97.81 425 ILE A CA 1
ATOM 3346 C C . ILE A 1 425 ? -2.137 -32.904 -43.113 1.00 97.81 425 ILE A C 1
ATOM 3348 O O . ILE A 1 425 ? -1.788 -33.669 -44.014 1.00 97.81 425 ILE A O 1
ATOM 3352 N N . PHE A 1 426 ? -3.379 -32.841 -42.648 1.00 97.69 426 PHE A N 1
ATOM 3353 C CA . PHE A 1 426 ? -4.464 -33.727 -43.050 1.00 97.69 426 PHE A CA 1
ATOM 3354 C C . PHE A 1 426 ? -5.658 -32.941 -43.582 1.00 97.69 426 PHE A C 1
ATOM 3356 O O . PHE A 1 426 ? -5.964 -31.850 -43.095 1.00 97.69 426 PHE A O 1
ATOM 3363 N N . ALA A 1 427 ? -6.365 -33.521 -44.547 1.00 95.19 427 ALA A N 1
ATOM 3364 C CA . ALA A 1 427 ? -7.734 -33.121 -44.850 1.00 95.19 427 ALA A CA 1
ATOM 3365 C C . ALA A 1 427 ? -8.684 -33.568 -43.720 1.00 95.19 427 ALA A C 1
ATOM 3367 O O . ALA A 1 427 ? -8.334 -34.417 -42.896 1.00 95.19 427 ALA A O 1
ATOM 3368 N N . LEU A 1 428 ? -9.899 -33.007 -43.674 1.00 92.69 428 LEU A N 1
ATOM 3369 C CA . LEU A 1 428 ? -10.897 -33.342 -42.644 1.00 92.69 428 LEU A CA 1
ATOM 3370 C C . LEU A 1 428 ? -11.304 -34.822 -42.614 1.00 92.69 428 LEU A C 1
ATOM 3372 O O . LEU A 1 428 ? -11.727 -35.309 -41.570 1.00 92.69 428 LEU A O 1
ATOM 3376 N N . ASP A 1 429 ? -11.188 -35.523 -43.739 1.00 92.12 429 ASP A N 1
ATOM 3377 C CA . ASP A 1 429 ? -11.471 -36.956 -43.847 1.00 92.12 429 ASP A CA 1
ATOM 3378 C C . ASP A 1 429 ? -10.321 -37.849 -43.335 1.00 92.12 429 ASP A C 1
ATOM 3380 O O . ASP A 1 429 ? -10.436 -39.072 -43.351 1.00 92.12 429 ASP A O 1
ATOM 3384 N N . GLY A 1 430 ? -9.222 -37.250 -42.860 1.00 90.81 430 GLY A N 1
ATOM 3385 C CA . GLY A 1 430 ? -8.039 -37.950 -42.358 1.00 90.81 430 GLY A CA 1
ATOM 3386 C C . GLY A 1 430 ? -6.984 -38.258 -43.423 1.00 90.81 430 GLY A C 1
ATOM 3387 O O . GLY A 1 430 ? -5.949 -38.844 -43.098 1.00 90.81 430 GLY A O 1
ATOM 3388 N N . THR A 1 431 ? -7.186 -37.850 -44.680 1.00 95.31 431 THR A N 1
ATOM 3389 C CA . THR A 1 431 ? -6.192 -38.046 -45.744 1.00 95.31 431 THR A CA 1
ATOM 3390 C C . THR A 1 431 ? -4.935 -37.219 -45.473 1.00 95.31 431 THR A C 1
ATOM 3392 O O . THR A 1 431 ? -5.008 -36.000 -45.311 1.00 95.31 431 THR A O 1
ATOM 3395 N N . LEU A 1 432 ? -3.762 -37.862 -45.459 1.00 96.50 432 LEU A N 1
ATOM 3396 C CA . LEU A 1 432 ? -2.475 -37.179 -45.302 1.00 96.50 432 LEU A CA 1
ATOM 3397 C C . LEU A 1 432 ? -2.137 -36.368 -46.562 1.00 96.50 432 LEU A C 1
ATOM 3399 O O . LEU A 1 432 ? -1.918 -36.923 -47.637 1.00 96.50 432 LEU A O 1
ATOM 3403 N N . ILE A 1 433 ? -2.034 -35.052 -46.404 1.00 97.00 433 ILE A N 1
ATOM 3404 C CA . ILE A 1 433 ? -1.725 -34.095 -47.471 1.00 97.00 433 ILE A CA 1
ATOM 3405 C C . ILE A 1 433 ? -0.220 -33.868 -47.585 1.00 97.00 433 ILE A C 1
ATOM 3407 O O . ILE A 1 433 ? 0.337 -33.889 -48.686 1.00 97.00 433 ILE A O 1
ATOM 3411 N N . ARG A 1 434 ? 0.455 -33.647 -46.453 1.00 96.44 434 ARG A N 1
ATOM 3412 C CA . ARG A 1 434 ? 1.901 -33.402 -46.402 1.00 96.44 434 ARG A CA 1
ATOM 3413 C C . ARG A 1 434 ? 2.474 -33.808 -45.055 1.00 96.44 434 ARG A C 1
ATOM 3415 O O . ARG A 1 434 ? 1.821 -33.649 -44.029 1.00 96.44 434 ARG A O 1
ATOM 3422 N N . LYS A 1 435 ? 3.719 -34.280 -45.064 1.00 97.19 435 LYS A N 1
ATOM 3423 C CA . LYS A 1 435 ? 4.502 -34.542 -43.857 1.00 97.19 435 LYS A CA 1
ATOM 3424 C C . LYS A 1 435 ? 5.848 -33.838 -43.960 1.00 97.19 435 LYS A C 1
ATOM 3426 O O . LYS A 1 435 ? 6.509 -33.928 -44.990 1.00 97.19 435 LYS A O 1
ATOM 3431 N N . ILE A 1 436 ? 6.245 -33.139 -42.905 1.00 96.19 436 ILE A N 1
ATOM 3432 C CA . ILE A 1 436 ? 7.472 -32.344 -42.857 1.00 96.19 436 ILE A CA 1
ATOM 3433 C C . ILE A 1 436 ? 8.225 -32.703 -41.578 1.00 96.19 436 ILE A C 1
ATOM 3435 O O . ILE A 1 436 ? 7.690 -32.562 -40.481 1.00 96.19 436 ILE A O 1
ATOM 3439 N N . SER A 1 437 ? 9.460 -33.184 -41.719 1.00 96.00 437 SER A N 1
ATOM 3440 C CA . SER A 1 437 ? 10.362 -33.422 -40.589 1.00 96.00 437 SER A CA 1
ATOM 3441 C C . SER A 1 437 ? 11.242 -32.194 -40.390 1.00 96.00 437 SER A C 1
ATOM 3443 O O . SER A 1 437 ? 11.879 -31.742 -41.341 1.00 96.00 437 SER A O 1
ATOM 3445 N N . ARG A 1 438 ? 11.288 -31.672 -39.165 1.00 93.12 438 ARG A N 1
ATOM 3446 C CA . ARG A 1 438 ? 12.066 -30.495 -38.777 1.00 93.12 438 ARG A CA 1
ATOM 3447 C C . ARG A 1 438 ? 13.064 -30.868 -37.683 1.00 93.12 438 ARG A C 1
ATOM 3449 O O . ARG A 1 438 ? 12.689 -31.511 -36.706 1.00 93.12 438 ARG A O 1
ATOM 3456 N N . ASP A 1 439 ? 14.311 -30.447 -37.861 1.00 95.50 439 ASP A N 1
ATOM 3457 C CA . ASP A 1 439 ? 15.376 -30.481 -36.854 1.00 95.50 439 ASP A CA 1
ATOM 3458 C C . ASP A 1 439 ? 16.291 -29.276 -37.109 1.00 95.50 439 ASP A C 1
ATOM 3460 O O . ASP A 1 439 ? 17.203 -29.340 -37.932 1.00 95.50 439 ASP A O 1
ATOM 3464 N N . ASP A 1 440 ? 15.943 -28.129 -36.527 1.00 92.38 440 ASP A N 1
ATOM 3465 C CA . ASP A 1 440 ? 16.604 -26.856 -36.820 1.00 92.38 440 ASP A CA 1
ATOM 3466 C C . ASP A 1 440 ? 16.547 -25.912 -35.602 1.00 92.38 440 ASP A C 1
ATOM 3468 O O . ASP A 1 440 ? 15.458 -25.467 -35.220 1.00 92.38 440 ASP A O 1
ATOM 3472 N N . PRO A 1 441 ? 17.705 -25.615 -34.979 1.00 90.69 441 PRO A N 1
ATOM 3473 C CA . PRO A 1 441 ? 17.794 -24.805 -33.765 1.00 90.69 441 PRO A CA 1
ATOM 3474 C C . PRO A 1 441 ? 17.790 -23.292 -34.026 1.00 90.69 441 PRO A C 1
ATOM 3476 O O . PRO A 1 441 ? 17.766 -22.518 -33.074 1.00 90.69 441 PRO A O 1
ATOM 3479 N N . SER A 1 442 ? 17.871 -22.853 -35.286 1.00 90.62 442 SER A N 1
ATOM 3480 C CA . SER A 1 442 ? 18.098 -21.441 -35.630 1.00 90.62 442 SER A CA 1
ATOM 3481 C C . SER A 1 442 ? 16.816 -20.621 -35.782 1.00 90.62 442 SER A C 1
ATOM 3483 O O . SER A 1 442 ? 16.838 -19.398 -35.662 1.00 90.62 442 SER A O 1
ATOM 3485 N N . ILE A 1 443 ? 15.689 -21.283 -36.038 1.00 91.00 443 ILE A N 1
ATOM 3486 C CA . ILE A 1 443 ? 14.391 -20.646 -36.259 1.00 91.00 443 ILE A CA 1
ATOM 3487 C C . ILE A 1 443 ? 13.294 -21.463 -35.573 1.00 91.00 443 ILE A C 1
ATOM 3489 O O . ILE A 1 443 ? 13.381 -22.679 -35.437 1.00 91.00 443 ILE A O 1
ATOM 3493 N N . THR A 1 444 ? 12.237 -20.797 -35.125 1.00 93.19 444 THR A N 1
ATOM 3494 C CA . THR A 1 444 ? 11.091 -21.423 -34.440 1.00 93.19 444 THR A CA 1
ATOM 3495 C C . THR A 1 444 ? 9.850 -21.443 -35.329 1.00 93.19 444 THR A C 1
ATOM 3497 O O . THR A 1 444 ? 8.715 -21.447 -34.857 1.00 93.19 444 THR A O 1
ATOM 3500 N N . SER A 1 445 ? 10.036 -21.413 -36.650 1.00 94.62 445 SER A N 1
ATOM 3501 C CA . SER A 1 445 ? 8.929 -21.397 -37.602 1.00 94.62 445 SER A CA 1
ATOM 3502 C C . SER A 1 445 ? 9.228 -22.180 -38.872 1.00 94.62 445 SER A C 1
ATOM 3504 O O . SER A 1 445 ? 10.385 -22.459 -39.190 1.00 94.62 445 SER A O 1
ATOM 3506 N N . LEU A 1 446 ? 8.169 -22.547 -39.590 1.00 95.81 446 LEU A N 1
ATOM 3507 C CA . LEU A 1 446 ? 8.241 -23.237 -40.869 1.00 95.81 446 LEU A CA 1
ATOM 3508 C C . LEU A 1 446 ? 7.205 -22.676 -41.840 1.00 95.81 446 LEU A C 1
ATOM 3510 O O . LEU A 1 446 ? 6.035 -22.546 -41.488 1.00 95.81 446 LEU A O 1
ATOM 3514 N N . ASP A 1 447 ? 7.632 -22.399 -43.067 1.00 94.62 447 ASP A N 1
ATOM 3515 C CA . ASP A 1 447 ? 6.748 -21.951 -44.138 1.00 94.62 447 ASP A CA 1
ATOM 3516 C C . ASP A 1 447 ? 6.166 -23.157 -44.879 1.00 94.62 447 ASP A C 1
ATOM 3518 O O . ASP A 1 447 ? 6.894 -24.039 -45.342 1.00 94.62 447 ASP A O 1
ATOM 3522 N N . TRP A 1 448 ? 4.843 -23.186 -45.007 1.00 94.31 448 TRP A N 1
ATOM 3523 C CA . TRP A 1 448 ? 4.126 -24.119 -45.859 1.00 94.31 448 TRP A CA 1
ATOM 3524 C C . TRP A 1 448 ? 3.566 -23.376 -47.070 1.00 94.31 448 TRP A C 1
ATOM 3526 O O . TRP A 1 448 ? 2.771 -22.447 -46.949 1.00 94.31 448 TRP A O 1
ATOM 3536 N N . ASP A 1 449 ? 3.974 -23.839 -48.245 1.00 91.69 449 ASP A N 1
ATOM 3537 C CA . ASP A 1 449 ? 3.587 -23.334 -49.569 1.00 91.69 449 ASP A CA 1
ATOM 3538 C C . ASP A 1 449 ? 2.145 -23.711 -50.001 1.00 91.69 449 ASP A C 1
ATOM 3540 O O . ASP A 1 449 ? 1.783 -23.588 -51.172 1.00 91.69 449 ASP A O 1
ATOM 3544 N N . MET A 1 450 ? 1.350 -24.272 -49.080 1.00 92.12 450 MET A N 1
ATOM 3545 C CA . MET A 1 450 ? -0.001 -24.797 -49.317 1.00 92.12 450 MET A CA 1
ATOM 3546 C C . MET A 1 450 ? -0.093 -25.864 -50.427 1.00 92.12 450 MET A C 1
ATOM 3548 O O . MET A 1 450 ? -1.125 -26.017 -51.085 1.00 92.12 450 MET A O 1
ATOM 3552 N N . LYS A 1 451 ? 0.979 -26.640 -50.631 1.00 93.25 451 LYS A N 1
ATOM 3553 C CA . LYS A 1 451 ? 1.013 -27.799 -51.540 1.00 93.25 451 LYS A CA 1
ATOM 3554 C C . LYS A 1 451 ? 1.066 -29.115 -50.778 1.00 93.25 451 LYS A C 1
ATOM 3556 O O . LYS A 1 451 ? 1.582 -29.182 -49.657 1.00 93.25 451 LYS A O 1
ATOM 3561 N N . ASN A 1 452 ? 0.568 -30.171 -51.413 1.00 93.50 452 ASN A N 1
ATOM 3562 C CA . ASN A 1 452 ? 0.676 -31.545 -50.935 1.00 93.50 452 ASN A CA 1
ATOM 3563 C C . ASN A 1 452 ? 2.097 -32.119 -51.133 1.00 93.50 452 ASN A C 1
ATOM 3565 O O . ASN A 1 452 ? 2.997 -31.454 -51.649 1.00 93.50 452 ASN A O 1
ATOM 3569 N N . ASN A 1 453 ? 2.303 -33.378 -50.741 1.00 92.56 453 ASN A N 1
ATOM 3570 C CA . ASN A 1 453 ? 3.611 -34.041 -50.784 1.00 92.56 453 ASN A CA 1
ATOM 3571 C C . ASN A 1 453 ? 4.212 -34.219 -52.195 1.00 92.56 453 ASN A C 1
ATOM 3573 O O . ASN A 1 453 ? 5.403 -34.488 -52.313 1.00 92.56 453 ASN A O 1
ATOM 3577 N N . VAL A 1 454 ? 3.408 -34.085 -53.255 1.00 92.44 454 VAL A N 1
ATOM 3578 C CA . VAL A 1 454 ? 3.862 -34.150 -54.658 1.00 92.44 454 VAL A CA 1
ATOM 3579 C C . VAL A 1 454 ? 3.883 -32.773 -55.334 1.00 92.44 454 VAL A C 1
ATOM 3581 O O . VAL A 1 454 ? 4.055 -32.683 -56.545 1.00 92.44 454 VAL A O 1
ATOM 3584 N N . GLY A 1 455 ? 3.729 -31.690 -54.563 1.00 89.81 455 GLY A N 1
ATOM 3585 C CA . GLY A 1 455 ? 3.847 -30.316 -55.056 1.00 89.81 455 GLY A CA 1
ATOM 3586 C C . GLY A 1 455 ? 2.587 -29.753 -55.721 1.00 89.81 455 GLY A C 1
ATOM 3587 O O . GLY A 1 455 ? 2.667 -28.708 -56.366 1.00 89.81 455 GLY A O 1
ATOM 3588 N N . ILE A 1 456 ? 1.430 -30.401 -55.561 1.00 90.06 456 ILE A N 1
ATOM 3589 C CA . ILE A 1 456 ? 0.152 -29.917 -56.100 1.00 90.06 456 ILE A CA 1
ATOM 3590 C C . ILE A 1 456 ? -0.532 -29.015 -55.057 1.00 90.06 456 ILE A C 1
ATOM 3592 O O . ILE A 1 456 ? -0.632 -29.431 -53.896 1.00 90.06 456 ILE A O 1
ATOM 3596 N N . PRO A 1 457 ? -1.003 -27.807 -55.433 1.00 91.31 457 PRO A N 1
ATOM 3597 C CA . PRO A 1 457 ? -1.771 -26.937 -54.545 1.00 91.31 457 PRO A CA 1
ATOM 3598 C C . PRO A 1 457 ? -3.006 -27.633 -53.971 1.00 91.31 457 PRO A C 1
ATOM 3600 O O . PRO A 1 457 ? -3.698 -28.379 -54.666 1.00 91.31 457 PRO A O 1
ATOM 3603 N N . ILE A 1 458 ? -3.284 -27.383 -52.698 1.00 92.75 458 ILE A N 1
ATOM 3604 C CA . ILE A 1 458 ? -4.471 -27.915 -52.024 1.00 92.75 458 ILE A CA 1
ATOM 3605 C C . ILE A 1 458 ? -5.726 -27.106 -52.394 1.00 92.75 458 ILE A C 1
ATOM 3607 O O . ILE A 1 458 ? -5.634 -25.960 -52.831 1.00 92.75 458 ILE A O 1
ATOM 3611 N N . ALA A 1 459 ? -6.911 -27.685 -52.190 1.00 91.50 459 ALA A N 1
ATOM 3612 C CA . ALA A 1 459 ? -8.176 -26.976 -52.374 1.00 91.50 459 ALA A CA 1
ATOM 3613 C C . ALA A 1 459 ? -8.512 -26.080 -51.169 1.00 91.50 459 ALA A C 1
ATOM 3615 O O . ALA A 1 459 ? -8.043 -26.318 -50.054 1.00 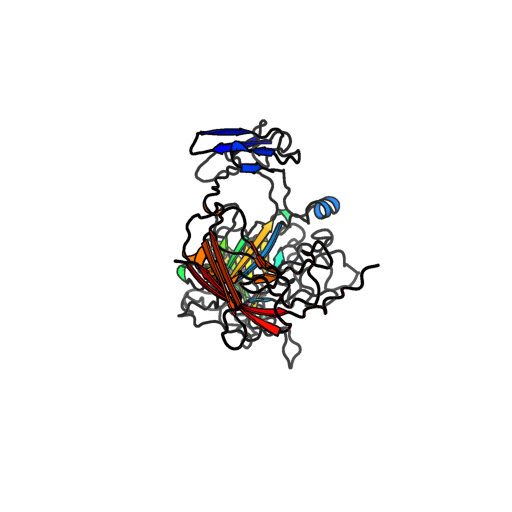91.50 459 ALA A O 1
ATOM 3616 N N . SER A 1 460 ? -9.386 -25.091 -51.369 1.00 92.50 460 SER A N 1
ATOM 3617 C CA . SER A 1 460 ? -9.978 -24.333 -50.262 1.00 92.50 460 SER A CA 1
ATOM 3618 C C . SER A 1 460 ? -10.729 -25.262 -49.308 1.00 92.50 460 SER A C 1
ATOM 3620 O O . SER A 1 460 ? -11.474 -26.137 -49.752 1.00 92.50 460 SER A O 1
ATOM 3622 N N . GLY A 1 461 ? -10.569 -25.067 -48.003 1.00 93.00 461 GLY A N 1
ATOM 3623 C CA . GLY A 1 461 ? -11.229 -25.900 -47.007 1.00 93.00 461 GLY A CA 1
ATOM 3624 C C . GLY A 1 461 ? -10.554 -25.899 -45.643 1.00 93.00 461 GLY A C 1
ATOM 3625 O O . GLY A 1 461 ? -9.623 -25.141 -45.369 1.00 93.00 461 GLY A O 1
ATOM 3626 N N . LEU A 1 462 ? -11.075 -26.763 -44.775 1.00 95.81 462 LEU A N 1
ATOM 3627 C CA . LEU A 1 462 ? -10.529 -27.032 -43.451 1.00 95.81 462 LEU A CA 1
ATOM 3628 C C . LEU A 1 462 ? -9.466 -28.133 -43.527 1.00 95.81 462 LEU A C 1
ATOM 3630 O O . LEU A 1 462 ? -9.675 -29.169 -44.159 1.00 95.81 462 LEU A O 1
ATOM 3634 N N . TYR A 1 463 ? -8.369 -27.922 -42.809 1.00 96.88 463 TYR A N 1
ATOM 3635 C CA . TYR A 1 463 ? -7.279 -28.873 -42.641 1.00 96.88 463 TYR A CA 1
ATOM 3636 C C . TYR A 1 463 ? -6.910 -28.999 -41.164 1.00 96.88 463 TYR A C 1
ATOM 3638 O O . TYR A 1 463 ? -7.125 -28.090 -40.355 1.00 96.88 463 TYR A O 1
ATOM 3646 N N . ILE A 1 464 ? -6.335 -30.145 -40.819 1.00 97.62 464 ILE A N 1
ATOM 3647 C CA . ILE A 1 464 ? -5.804 -30.433 -39.492 1.00 97.62 464 ILE A CA 1
ATOM 3648 C C . ILE A 1 464 ? -4.284 -30.467 -39.598 1.00 97.62 464 ILE A C 1
ATOM 3650 O O . ILE A 1 464 ? -3.728 -31.245 -40.369 1.00 97.62 464 ILE A O 1
ATOM 3654 N N . ILE A 1 465 ? -3.612 -29.629 -38.816 1.00 97.94 465 ILE A N 1
ATOM 3655 C CA . ILE A 1 465 ? -2.156 -29.593 -38.708 1.00 97.94 465 ILE A CA 1
ATOM 3656 C C . ILE A 1 465 ? -1.790 -30.196 -37.357 1.00 97.94 465 ILE A C 1
ATOM 3658 O O . ILE A 1 465 ? -2.107 -29.639 -36.308 1.00 97.94 465 ILE A O 1
ATOM 3662 N N . HIS A 1 466 ? -1.146 -31.355 -37.390 1.00 98.06 466 HIS A N 1
ATOM 3663 C CA . HIS A 1 466 ? -0.656 -32.074 -36.222 1.00 98.06 466 HIS A CA 1
ATOM 3664 C C . HIS A 1 466 ? 0.856 -31.907 -36.121 1.00 98.06 466 HIS A C 1
ATOM 3666 O O . HIS A 1 466 ? 1.582 -32.187 -37.074 1.00 98.06 466 HIS A O 1
ATOM 3672 N N . VAL A 1 467 ? 1.330 -31.438 -34.975 1.00 98.00 467 VAL A N 1
ATOM 3673 C CA . VAL A 1 467 ? 2.749 -31.284 -34.668 1.00 98.00 467 VAL A CA 1
ATOM 3674 C C . VAL A 1 467 ? 3.095 -32.265 -33.561 1.00 98.00 467 VAL A C 1
ATOM 3676 O O . VAL A 1 467 ? 2.615 -32.127 -32.441 1.00 98.00 467 VAL A O 1
ATOM 3679 N N . ASN A 1 468 ? 3.939 -33.244 -33.870 1.00 97.69 468 ASN A N 1
ATOM 3680 C CA . ASN A 1 468 ? 4.521 -34.159 -32.894 1.00 97.69 468 ASN A CA 1
ATOM 3681 C C . ASN A 1 468 ? 5.940 -33.691 -32.557 1.00 97.69 468 ASN A C 1
ATOM 3683 O O . ASN A 1 468 ? 6.791 -33.587 -33.445 1.00 97.69 468 ASN A O 1
ATOM 3687 N N . ALA A 1 469 ? 6.188 -33.409 -31.283 1.00 96.12 469 ALA A N 1
ATOM 3688 C CA . ALA A 1 469 ? 7.488 -33.047 -30.742 1.00 96.12 469 ALA A CA 1
ATOM 3689 C C . ALA A 1 469 ? 8.006 -34.219 -29.888 1.00 96.12 469 ALA A C 1
ATOM 3691 O O . ALA A 1 469 ? 7.531 -34.413 -28.763 1.00 96.12 469 ALA A O 1
ATOM 3692 N N . PRO A 1 470 ? 8.948 -35.036 -30.402 1.00 93.81 470 PRO A N 1
ATOM 3693 C CA . PRO A 1 470 ? 9.410 -36.228 -29.701 1.00 93.81 470 PRO A CA 1
ATOM 3694 C C . PRO A 1 470 ? 9.917 -35.905 -28.295 1.00 93.81 470 PRO A C 1
ATOM 3696 O O . PRO A 1 470 ? 10.803 -35.073 -28.123 1.00 93.81 470 PRO A O 1
ATOM 3699 N N . GLY A 1 471 ? 9.350 -36.580 -27.295 1.00 91.56 471 GLY A N 1
ATOM 3700 C CA . GLY A 1 471 ? 9.701 -36.384 -25.889 1.00 91.56 471 GLY A CA 1
ATOM 3701 C C . GLY A 1 471 ? 9.036 -35.185 -25.206 1.00 91.56 471 GLY A C 1
ATOM 3702 O O . GLY A 1 471 ? 9.166 -35.091 -23.998 1.00 91.56 471 GLY A O 1
ATOM 3703 N N . LEU A 1 472 ? 8.313 -34.314 -25.921 1.00 91.56 472 LEU A N 1
ATOM 3704 C CA . LEU A 1 472 ? 7.589 -33.175 -25.331 1.00 91.56 472 LEU A CA 1
ATOM 3705 C C . LEU A 1 472 ? 6.066 -33.328 -25.427 1.00 91.56 472 LEU A C 1
ATOM 3707 O O . LEU A 1 472 ? 5.349 -32.911 -24.525 1.00 91.56 472 LEU A O 1
ATOM 3711 N N . GLY A 1 473 ? 5.557 -33.936 -26.502 1.00 94.44 473 GLY A N 1
ATOM 3712 C CA . GLY A 1 473 ? 4.122 -34.141 -26.699 1.00 94.44 473 GLY A CA 1
ATOM 3713 C C . GLY A 1 473 ? 3.656 -33.770 -28.100 1.00 94.44 473 GLY A C 1
ATOM 3714 O O . GLY A 1 473 ? 4.431 -33.782 -29.059 1.00 94.44 473 GLY A O 1
ATOM 3715 N N . GLU A 1 474 ? 2.368 -33.466 -28.231 1.00 96.75 474 GLU A N 1
ATOM 3716 C CA . GLU A 1 474 ? 1.728 -33.203 -29.518 1.00 96.75 474 GLU A CA 1
ATOM 3717 C C . GLU A 1 474 ? 0.772 -32.009 -29.445 1.00 96.75 474 GLU A C 1
ATOM 3719 O O . GLU A 1 474 ? 0.103 -31.801 -28.434 1.00 96.75 474 GLU A O 1
ATOM 3724 N N . LYS A 1 475 ? 0.654 -31.261 -30.545 1.00 97.06 475 LYS A N 1
ATOM 3725 C CA . LYS A 1 475 ? -0.324 -30.180 -30.719 1.00 97.06 475 LYS A CA 1
ATOM 3726 C C . LYS A 1 475 ? -1.112 -30.392 -32.002 1.00 97.06 475 LYS A C 1
ATOM 3728 O O . LYS A 1 475 ? -0.545 -30.703 -33.044 1.00 97.06 475 LYS A O 1
ATOM 3733 N N . THR A 1 476 ? -2.421 -30.172 -31.940 1.00 97.06 476 THR A N 1
ATOM 3734 C CA . THR A 1 476 ? -3.297 -30.186 -33.117 1.00 97.06 476 THR A CA 1
ATOM 3735 C C . THR A 1 476 ? -3.916 -28.813 -33.329 1.00 97.06 476 THR A C 1
ATOM 3737 O O . THR A 1 476 ? -4.460 -28.224 -32.397 1.00 97.06 476 THR A O 1
ATOM 3740 N N . ILE A 1 477 ? -3.861 -28.320 -34.562 1.00 97.44 477 ILE A N 1
ATOM 3741 C CA . ILE A 1 477 ? -4.381 -27.016 -34.971 1.00 97.44 477 ILE A CA 1
ATOM 3742 C C . ILE A 1 477 ? -5.374 -27.235 -36.108 1.00 97.44 477 ILE A C 1
ATOM 3744 O O . ILE A 1 477 ? -5.086 -27.943 -37.073 1.00 97.44 477 ILE A O 1
ATOM 3748 N N . LYS A 1 478 ? -6.548 -26.612 -36.006 1.00 96.75 478 LYS A N 1
ATOM 3749 C CA . LYS A 1 478 ? -7.508 -26.534 -37.111 1.00 96.75 478 LYS A CA 1
ATOM 3750 C C . LYS A 1 478 ? -7.213 -25.271 -37.904 1.00 96.75 478 LYS A C 1
ATOM 3752 O O . LYS A 1 478 ? -7.213 -24.180 -37.333 1.00 96.75 478 LYS A O 1
ATOM 3757 N N . TRP A 1 479 ? -6.959 -25.421 -39.194 1.00 96.50 479 TRP A N 1
ATOM 3758 C CA . TRP A 1 479 ? -6.648 -24.315 -40.089 1.00 96.50 479 TRP A CA 1
ATOM 3759 C C . TRP A 1 479 ? -7.652 -24.270 -41.238 1.00 96.50 479 TRP A C 1
ATOM 3761 O O . TRP A 1 479 ? -8.038 -25.313 -41.767 1.00 96.50 479 TRP A O 1
ATOM 3771 N N . PHE A 1 480 ? -8.086 -23.070 -41.612 1.00 95.00 480 PHE A N 1
ATOM 3772 C CA . PHE A 1 480 ? -8.986 -22.854 -42.741 1.00 95.00 480 PHE A CA 1
ATOM 3773 C C . PHE A 1 480 ? -8.309 -21.989 -43.799 1.00 95.00 480 PHE A C 1
ATOM 3775 O O . PHE A 1 480 ? -7.807 -20.912 -43.479 1.00 95.00 480 PHE A O 1
ATOM 3782 N N . GLY A 1 481 ? -8.327 -22.448 -45.049 1.00 91.69 481 GLY A N 1
ATOM 3783 C CA . GLY A 1 481 ? -7.760 -21.724 -46.180 1.00 91.69 481 GLY A CA 1
ATOM 3784 C C . GLY A 1 481 ? -8.764 -21.520 -47.303 1.00 91.69 481 GLY A C 1
ATOM 3785 O O . GLY A 1 481 ? -9.436 -22.461 -47.725 1.00 91.69 481 GLY A O 1
ATOM 3786 N N . VAL A 1 482 ? -8.830 -20.297 -47.821 1.00 89.62 482 VAL A N 1
ATOM 3787 C CA . VAL A 1 482 ? -9.533 -19.949 -49.058 1.00 89.62 482 VAL A CA 1
ATOM 3788 C C . VAL A 1 482 ? -8.495 -19.575 -50.109 1.00 89.62 482 VAL A C 1
ATOM 3790 O O . VAL A 1 482 ? -7.857 -18.529 -50.017 1.00 89.62 482 VAL A O 1
ATOM 3793 N N . MET A 1 483 ? -8.324 -20.444 -51.101 1.00 85.00 483 MET A N 1
ATOM 3794 C CA . MET A 1 483 ? -7.384 -20.279 -52.208 1.00 85.00 483 MET A CA 1
ATOM 3795 C C . MET A 1 483 ? -7.985 -19.382 -53.295 1.00 85.00 483 MET A C 1
ATOM 3797 O O . MET A 1 483 ? -9.194 -19.420 -53.546 1.00 85.00 483 MET A O 1
ATOM 3801 N N . ARG A 1 484 ? -7.144 -18.601 -53.980 1.00 76.56 484 ARG A N 1
ATOM 3802 C CA . ARG A 1 484 ? -7.549 -17.880 -55.195 1.00 76.56 484 ARG A CA 1
ATOM 3803 C C . ARG A 1 484 ? -7.627 -18.843 -56.385 1.00 76.56 484 ARG A C 1
ATOM 3805 O O . ARG A 1 484 ? -6.802 -19.757 -56.467 1.00 76.56 484 ARG A O 1
ATOM 3812 N N . PRO A 1 485 ? -8.552 -18.626 -57.336 1.00 68.06 485 PRO A N 1
ATOM 3813 C CA . PRO A 1 485 ? -8.411 -19.196 -58.669 1.00 68.06 485 PRO A CA 1
ATOM 3814 C C . PRO A 1 485 ? -7.051 -18.787 -59.238 1.00 68.06 485 PRO A C 1
ATOM 3816 O O . PRO A 1 485 ? -6.643 -17.635 -59.094 1.00 68.06 485 PRO A O 1
ATOM 3819 N N . THR A 1 486 ? -6.331 -19.727 -59.844 1.00 61.94 486 THR A N 1
ATOM 3820 C CA . THR A 1 486 ? -5.082 -19.406 -60.534 1.00 61.94 486 THR A CA 1
ATOM 3821 C C . THR A 1 486 ? -5.431 -18.615 -61.791 1.00 61.94 486 THR A C 1
ATOM 3823 O O . THR A 1 486 ? -5.923 -19.195 -62.755 1.00 61.94 486 THR A O 1
ATOM 3826 N N . ASP A 1 487 ? -5.230 -17.300 -61.754 1.00 54.22 487 ASP A N 1
ATOM 3827 C CA . ASP A 1 487 ? -5.354 -16.445 -62.931 1.00 54.22 487 ASP A CA 1
ATOM 3828 C C . ASP A 1 487 ? -4.020 -16.472 -63.690 1.00 54.22 487 ASP A C 1
ATOM 3830 O O . ASP A 1 487 ? -2.972 -16.138 -63.136 1.00 54.22 487 ASP A O 1
ATOM 3834 N N . LEU A 1 488 ? -4.048 -16.989 -64.918 1.00 57.50 488 LEU A N 1
ATOM 3835 C CA . LEU A 1 488 ? -2.881 -17.140 -65.795 1.00 57.50 488 LEU A CA 1
ATOM 3836 C C . LEU A 1 488 ? -2.919 -16.148 -66.966 1.00 57.50 488 LEU A C 1
ATOM 3838 O O . LEU A 1 488 ? -2.143 -16.313 -67.914 1.00 57.50 488 LEU A O 1
ATOM 3842 N N . ASP A 1 489 ? -3.779 -15.125 -66.904 1.00 52.44 489 ASP A N 1
ATOM 3843 C CA . ASP A 1 489 ? -3.808 -14.064 -67.907 1.00 52.44 489 ASP A CA 1
ATOM 3844 C C . ASP A 1 489 ? -2.510 -13.246 -67.835 1.00 52.44 489 ASP A C 1
ATOM 3846 O O . ASP A 1 489 ? -2.312 -12.323 -67.044 1.00 52.44 489 ASP A O 1
ATOM 3850 N N . SER A 1 490 ? -1.581 -13.671 -68.683 1.00 44.38 490 SER A N 1
ATOM 3851 C CA . SER A 1 490 ? -0.322 -13.018 -68.988 1.00 44.38 490 SER A CA 1
ATOM 3852 C C . SER A 1 490 ? -0.597 -11.928 -70.020 1.00 44.38 490 SER A C 1
ATOM 3854 O O . SER A 1 490 ? -1.153 -12.209 -71.081 1.00 44.38 490 SER A O 1
ATOM 3856 N N . TYR A 1 491 ? -0.201 -10.694 -69.706 1.00 43.34 491 TYR A N 1
ATOM 3857 C CA . TYR A 1 491 ? 0.013 -9.641 -70.702 1.00 43.34 491 TYR A CA 1
ATOM 3858 C C . TYR A 1 491 ? 1.489 -9.558 -71.073 1.00 43.34 491 TYR A C 1
ATOM 3860 O O . TYR A 1 491 ? 2.331 -9.670 -70.149 1.00 43.34 491 TYR A O 1
#